Protein AF-A0A1V5ZPK2-F1 (afdb_monomer)

Sequence (518 aa):
MTQIPEWAKAQTGARSVLERWISSSIERNLLIPYHGIHDEGSFTASWDAFYFTTQNPRIRDFLVWLRNGFADWTKDNLLHGYYPEGEVHHATEPFTHFIARFRTLLPGDTLTARLLEDAAEHLGNWVPEIPAWYDWKTHCMKSWRIGTRVVKTTPPDDYEEPDSVRPAIIALAAYAVTGKERYLAFCCDYADKWAAALLETPLPRVRFLQSAENLYNDRIVLQATGDLQLRLELVVASGLADWLMDLFYLTEKPTYAEASRVVMAGLVPVLADPRNSIAAALIAKYRRVTGDRSLDEAIVASLGPPPRYDKAGIVLREDWTDSKETRKERSMLLNKRIGHRFDQVRWADKEGQEVTEPTGAAWVLAWQITGEERYAARAMFLAGERLRLAMEKLQDGRDHGCGGNTIGAVASGHGRADRFGHVNSVWGPLLIGSSRVFSAEQPLVIYPSGLPDGVASLVNWAGNTGVEWFNTGEVARTVTWVDGSRPGATPQHVTIPPGEQREAPLEKAFPIARAVAG

Secondary structure (DSSP, 8-state):
-PPPPHHHHHHHHHHHHHHHHHHHHHHHHTT------TTTTGGGTTHHHHHHHH--HHHHHHHHHHHHHHHHHHHHH-BTTB-SS--TTGGGHIIIIIITTHHHHSTT-HHHHHHHHHHHTTTTT-STTSPP-EETTTTEES-S-B-SS-B--STTS-EE-GGGGHHHHHHHHHHHHH--HHHHHHHHHHHHHHHHHHT-SSS----EESS-GGGS-HHHHHHHHS-HHHHHHHHHHTTHHHHHHHHHHHH--HHHHHHHHHHHHHHGGGTT-TT-HHHHHHHHHHHHHH---TTHHHHHHHH-PPPPTT----EE-TT----HHHHHHHHHHHTTSTT--TT---EE-TTSPBP-SPPHHHHHHHHHHH--HHHHHHHHHHHHHHHHHHHHH-B--GGGTT-SSBHHHHHH--GGGTT-STIIIIIHHHHT--EEETTEEE-SEE-TT-PPTTEEEEEESSSS-EEEEEE-SSS-EEEEEEETTSTTPPPEEEEE-TT-EEEEE-S-SS--------

Mean predicted aligned error: 5.08 Å

Foldseek 3Di:
DFDDDLLLVLQLLLLVLVVVVLVVQLVVCVPPADDPQLCLQQLCLLCVLNCLFAVPVSSLVSLVRRVVSVLVVCVVQADQLFHQKFFLASRLSCQLRRLLQVCVVPPQDPSSLSNLCSLQCQQCPNPVQFPHQADLVVLDGQFRIGGRNDDDNDPPTRKDFLSNCSSLLSLLSNCLRAVDVVSLVNNVSNLVVQLVQLVDPPHRAGMDHPDDPVRYDPVNVCCRPDDRQSVLLRNQLNCVLVSLLLSCLVPVPVSSLVSNVSSLVVLLLCQLAQQALQSLQSNVSSCQSVVDCVCVVSLDVNADDDPQQCPDFKAWQPPADCDPVSCVVCVVPQSRGQQGDRQAIFIDGNVNHGDRHGALLSLLSNCLRPVDCRSLSNSSNCLSVVLSNLVVPADSQSSHSLGRSHSSCQSQNHSSSNRRHSSQRRVSCFAFVWHQHSSHIAGQKGQPNHDDNQKGKGAHLRDQGWMKIFRQDQAKDKTWIFRQQDPPTDIDIDIAGHGGMDMDHHPHSDGDSDNPND

Solvent-accessible surface area (backbone atoms only — not comparable to full-atom values): 26526 Å² total; per-residue (Å²): 130,63,80,80,53,63,39,45,54,23,41,55,54,20,50,57,40,52,52,53,49,54,54,54,49,48,66,73,46,61,90,63,74,59,82,76,59,49,29,46,57,30,27,53,57,31,49,58,50,55,35,49,42,46,53,49,59,72,58,56,53,50,53,50,52,52,50,51,32,43,62,57,48,40,71,83,66,31,46,71,57,29,40,38,70,35,32,36,60,62,67,34,34,46,46,46,51,37,48,33,30,40,59,62,78,42,68,87,47,63,65,56,36,48,53,34,38,39,48,29,49,48,57,84,44,72,41,87,91,36,62,65,41,47,36,86,89,79,56,37,58,47,26,42,28,45,22,45,71,40,63,42,70,49,77,76,34,22,26,37,41,38,38,57,43,33,55,47,49,35,18,43,29,23,20,62,64,65,49,46,59,71,30,48,52,51,40,53,60,43,43,52,54,54,29,52,29,41,64,37,80,99,54,56,56,50,57,48,71,77,62,67,72,89,61,45,56,71,66,62,54,44,58,55,68,51,56,68,56,48,40,49,29,45,34,54,37,32,42,41,51,59,50,33,50,46,49,23,71,76,66,67,46,62,61,30,51,52,26,38,47,54,53,44,63,69,33,47,87,48,33,39,36,47,66,18,27,30,48,23,40,51,42,45,50,48,33,55,71,70,66,57,61,91,55,51,68,62,47,51,70,54,60,61,83,76,70,66,50,78,67,78,46,80,39,74,48,81,92,56,67,69,46,80,69,52,35,78,80,42,53,78,66,49,64,48,46,59,31,38,55,72,54,36,74,49,49,13,36,81,89,66,48,72,56,68,62,51,20,36,17,32,26,36,39,44,22,37,69,69,72,46,60,64,27,44,11,26,16,32,28,50,33,23,52,52,48,49,49,30,65,76,77,40,51,60,22,47,96,45,15,53,37,27,64,18,35,17,13,52,29,14,18,20,49,42,19,62,55,27,12,37,30,48,30,27,51,20,28,34,50,23,43,32,46,75,49,57,57,14,71,42,47,31,45,39,22,88,80,14,57,50,89,48,50,28,49,44,32,34,54,67,63,74,36,22,41,36,37,37,20,78,35,91,55,68,44,72,42,45,35,26,52,37,30,41,87,88,54,64,80,43,80,48,76,33,48,50,54,30,75,49,72,48,80,44,94,46,60,49,56,69,79,75,55,73,76,126

Nearest PDB structures (foldseek):
  3wiw-assembly1_A  TM=5.209E-01  e=2.183E-03  Pedobacter heparinus DSM 2366
  1kwf-assembly1_A  TM=5.559E-01  e=1.651E-01  Acetivibrio thermocellus
  1cem-assembly1_A  TM=4.261E-01  e=7.359E-02  Acetivibrio thermocellus
  1is9-assembly1_A  TM=5.016E-01  e=2.921E-01  Acetivibrio thermocellus
  6q84-assembly2_D  TM=2.744E-01  e=1.054E+00  Saccharomyces cerevisiae S288C

Radius of gyration: 22.1 Å; Cα contacts (8 Å, |Δi|>4): 1049; chains: 1; bounding box: 54×58×61 Å

Structure (mmCIF, N/CA/C/O backbone):
data_AF-A0A1V5ZPK2-F1
#
_entry.id   AF-A0A1V5ZPK2-F1
#
loop_
_atom_site.group_PDB
_atom_site.id
_atom_site.type_symbol
_atom_site.label_atom_id
_atom_site.label_alt_id
_atom_site.label_comp_id
_atom_site.label_asym_id
_atom_site.label_entity_id
_atom_site.label_seq_id
_atom_site.pdbx_PDB_ins_code
_atom_site.Cartn_x
_atom_site.Cartn_y
_atom_site.Cartn_z
_atom_site.occupancy
_atom_site.B_iso_or_equiv
_atom_site.auth_seq_id
_atom_site.auth_comp_id
_atom_site.auth_asym_id
_atom_site.auth_atom_id
_atom_site.pdbx_PDB_model_num
ATOM 1 N N . MET A 1 1 ? -20.939 7.022 33.881 1.00 55.50 1 MET A N 1
ATOM 2 C CA . MET A 1 1 ? -20.742 6.566 32.490 1.00 55.50 1 MET A CA 1
ATOM 3 C C . MET A 1 1 ? -19.283 6.787 32.160 1.00 55.50 1 MET A C 1
ATOM 5 O O . MET A 1 1 ? -18.807 7.897 32.375 1.00 55.50 1 MET A O 1
ATOM 9 N N . THR A 1 2 ? -18.567 5.749 31.745 1.00 65.88 2 THR A N 1
ATOM 10 C CA . THR A 1 2 ? -17.167 5.860 31.322 1.00 65.88 2 THR A CA 1
ATOM 11 C C . THR A 1 2 ? -17.081 6.817 30.133 1.00 65.88 2 THR A C 1
ATOM 13 O O . THR A 1 2 ? -17.905 6.748 29.219 1.00 65.88 2 THR A O 1
ATOM 16 N N . GLN A 1 3 ? -16.133 7.752 30.157 1.00 86.62 3 GLN A N 1
ATOM 17 C CA . GLN A 1 3 ? -15.919 8.665 29.039 1.00 86.62 3 GLN A CA 1
ATOM 18 C C . GLN A 1 3 ? -15.429 7.859 27.831 1.00 86.62 3 GLN A C 1
ATOM 20 O O . GLN A 1 3 ? -14.391 7.213 27.911 1.00 86.62 3 GLN A O 1
ATOM 25 N N . ILE A 1 4 ? -16.175 7.891 26.721 1.00 92.94 4 ILE A N 1
ATOM 26 C CA . ILE A 1 4 ? -15.769 7.215 25.481 1.00 92.94 4 ILE A CA 1
ATOM 27 C C . ILE A 1 4 ? -14.448 7.839 24.984 1.00 92.94 4 ILE A C 1
ATOM 29 O O . ILE A 1 4 ? -14.437 9.064 24.773 1.00 92.94 4 ILE A O 1
ATOM 33 N N . PRO A 1 5 ? -13.384 7.040 24.757 1.00 95.44 5 PRO A N 1
ATOM 34 C CA . PRO A 1 5 ? -12.112 7.517 24.224 1.00 95.44 5 PRO A CA 1
ATOM 35 C C . PRO A 1 5 ? -12.270 8.240 22.885 1.00 95.44 5 PRO A C 1
ATOM 37 O O . PRO A 1 5 ? -13.120 7.893 22.059 1.00 95.44 5 PRO A O 1
ATOM 40 N N . GLU A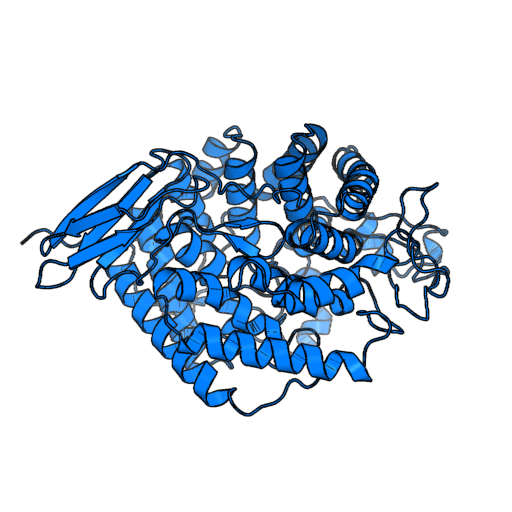 1 6 ? -11.443 9.258 22.647 1.00 95.62 6 GLU A N 1
ATOM 41 C CA . GLU A 1 6 ? -11.519 10.073 21.427 1.00 95.62 6 GLU A CA 1
ATOM 42 C C . GLU A 1 6 ? -11.238 9.246 20.166 1.00 95.62 6 GLU A C 1
ATOM 44 O O . GLU A 1 6 ? -11.933 9.398 19.160 1.00 95.62 6 GLU A O 1
ATOM 49 N N . TRP A 1 7 ? -10.288 8.308 20.239 1.00 95.88 7 TRP A N 1
ATOM 50 C CA . TRP A 1 7 ? -9.968 7.406 19.133 1.00 95.88 7 TRP A CA 1
ATOM 51 C C . TRP A 1 7 ? -11.154 6.503 18.767 1.00 95.88 7 TRP A C 1
ATOM 53 O O . TRP A 1 7 ? -11.447 6.330 17.583 1.00 95.88 7 TRP A O 1
ATOM 63 N N . ALA A 1 8 ? -11.902 6.008 19.759 1.00 96.88 8 ALA A N 1
ATOM 64 C CA . ALA A 1 8 ? -13.059 5.143 19.540 1.00 96.88 8 ALA A CA 1
ATOM 65 C C . ALA A 1 8 ? -14.218 5.900 18.865 1.00 96.88 8 ALA A C 1
ATOM 67 O O . ALA A 1 8 ? -14.870 5.380 17.952 1.00 96.88 8 ALA A O 1
ATOM 68 N N . LYS A 1 9 ? -14.444 7.167 19.248 1.00 94.50 9 LYS A N 1
ATOM 69 C CA . LYS A 1 9 ? -15.410 8.055 18.569 1.00 94.50 9 LYS A CA 1
ATOM 70 C C . LYS A 1 9 ? -15.000 8.333 17.126 1.00 94.50 9 LYS A C 1
ATOM 72 O O . LYS A 1 9 ? -15.818 8.214 16.217 1.00 94.50 9 LYS A O 1
ATOM 77 N N . ALA A 1 10 ? -13.734 8.690 16.910 1.00 94.50 10 ALA A N 1
ATOM 78 C CA . ALA A 1 10 ? -13.222 8.986 15.577 1.00 94.50 10 ALA A CA 1
ATOM 79 C C . ALA A 1 10 ? -13.322 7.759 14.654 1.00 94.50 10 ALA A C 1
ATOM 81 O O . ALA A 1 10 ? -13.752 7.878 13.506 1.00 94.50 10 ALA A O 1
ATOM 82 N N . GLN A 1 11 ? -13.000 6.569 15.167 1.00 95.88 11 GLN A N 1
ATOM 83 C CA . GLN A 1 11 ? -13.056 5.323 14.407 1.00 95.88 11 GLN A CA 1
ATOM 84 C C . GLN A 1 11 ? -14.479 4.933 14.012 1.00 95.88 11 GLN A C 1
ATOM 86 O O . GLN A 1 11 ? -14.714 4.571 12.861 1.00 95.88 11 GLN A O 1
ATOM 91 N N . THR A 1 12 ? -15.439 4.995 14.933 1.00 93.38 12 THR A N 1
ATOM 92 C CA . THR A 1 12 ? -16.840 4.654 14.625 1.00 93.38 12 THR A CA 1
ATOM 93 C C . THR A 1 12 ? -17.450 5.618 13.599 1.00 93.38 12 THR A C 1
ATOM 95 O O . THR A 1 12 ? -18.162 5.185 12.687 1.00 93.38 12 THR A O 1
ATOM 98 N N . GLY A 1 13 ? -17.088 6.905 13.665 1.00 91.88 13 GLY A N 1
ATOM 99 C CA . GLY A 1 13 ? -17.417 7.890 12.632 1.00 91.88 13 GLY A CA 1
ATOM 100 C C . GLY A 1 13 ? -16.808 7.541 11.270 1.00 91.88 13 GLY A C 1
ATOM 101 O O . GLY A 1 13 ? -17.531 7.463 10.275 1.00 91.88 13 GLY A O 1
ATOM 102 N N . ALA A 1 14 ? -15.502 7.258 11.224 1.00 94.56 14 ALA A N 1
ATOM 103 C CA . ALA A 1 14 ? -14.814 6.860 9.995 1.00 94.56 14 ALA A CA 1
ATOM 104 C C . ALA A 1 14 ? -15.406 5.573 9.390 1.00 94.56 14 ALA A C 1
ATOM 106 O O . ALA A 1 14 ? -15.661 5.540 8.187 1.00 94.56 14 ALA A O 1
ATOM 107 N N . ARG A 1 15 ? -15.736 4.562 10.212 1.00 96.00 15 ARG A N 1
ATOM 108 C CA . ARG A 1 15 ? -16.384 3.304 9.781 1.00 96.00 15 ARG A CA 1
ATOM 109 C C . ARG A 1 15 ? -17.618 3.575 8.931 1.00 96.00 15 ARG A C 1
ATOM 111 O O . ARG A 1 15 ? -17.744 3.046 7.832 1.00 96.00 15 ARG A O 1
ATOM 118 N N . SER A 1 16 ? -18.487 4.445 9.437 1.00 95.12 16 SER A N 1
ATOM 119 C CA . SER A 1 16 ? -19.762 4.792 8.806 1.00 95.12 16 SER A CA 1
ATOM 120 C C . SER A 1 16 ? -19.570 5.537 7.479 1.00 95.12 16 SER A C 1
ATOM 122 O O . SER A 1 16 ? -20.394 5.442 6.570 1.00 95.12 16 SER A O 1
ATOM 124 N N . VAL A 1 17 ? -18.486 6.305 7.339 1.00 96.06 17 VAL A N 1
ATOM 125 C CA . VAL A 1 17 ? -18.129 6.964 6.073 1.00 96.06 17 VAL A CA 1
ATOM 126 C C . VAL A 1 17 ? -17.631 5.935 5.057 1.00 96.06 17 VAL A C 1
ATOM 128 O O . VAL A 1 17 ? -18.142 5.915 3.936 1.00 96.06 17 VAL A O 1
ATOM 131 N N . LEU A 1 18 ? -16.703 5.052 5.450 1.00 96.44 18 LEU A N 1
ATOM 132 C CA . LEU A 1 18 ? -16.193 3.986 4.579 1.00 96.44 18 LEU A CA 1
ATOM 133 C C . LEU A 1 18 ? -17.319 3.066 4.091 1.00 96.44 18 LEU A C 1
ATOM 135 O O . LEU A 1 18 ? -17.395 2.775 2.899 1.00 96.44 18 LEU A O 1
ATOM 139 N N . GLU A 1 19 ? -18.216 2.653 4.986 1.00 96.88 19 GLU A N 1
ATOM 140 C CA . GLU A 1 19 ? -19.336 1.773 4.648 1.00 96.88 19 GLU A CA 1
ATOM 141 C C . GLU A 1 19 ? -20.255 2.387 3.587 1.00 96.88 19 GLU A C 1
ATOM 143 O O . GLU A 1 19 ? -20.600 1.730 2.599 1.00 96.88 19 GLU A O 1
ATOM 148 N N . ARG A 1 20 ? -20.610 3.669 3.754 1.00 97.25 20 ARG A N 1
ATOM 149 C CA . ARG A 1 20 ? -21.435 4.402 2.785 1.00 97.25 20 ARG A CA 1
ATOM 150 C C . ARG A 1 20 ? -20.732 4.556 1.443 1.00 97.25 20 ARG A C 1
ATOM 152 O O . ARG A 1 20 ? -21.376 4.365 0.410 1.00 97.25 20 ARG A O 1
ATOM 159 N N . TRP A 1 21 ? -19.440 4.891 1.445 1.00 97.06 21 TRP A N 1
ATOM 160 C CA . TRP A 1 21 ? -18.665 5.013 0.212 1.00 97.06 21 TRP A CA 1
ATOM 161 C C . TRP A 1 21 ? -18.633 3.695 -0.555 1.00 97.06 21 TRP A C 1
ATOM 163 O O . TRP A 1 21 ? -19.058 3.666 -1.708 1.00 97.06 21 TRP A O 1
ATOM 173 N N . ILE A 1 22 ? -18.179 2.618 0.090 1.00 97.81 22 ILE A N 1
ATOM 174 C CA . ILE A 1 22 ? -17.991 1.316 -0.555 1.00 97.81 22 ILE A CA 1
ATOM 175 C C . ILE A 1 22 ? -19.329 0.780 -1.065 1.00 97.81 22 ILE A C 1
ATOM 177 O O . ILE A 1 22 ? -19.414 0.372 -2.220 1.00 97.81 22 ILE A O 1
ATOM 181 N N . SER A 1 23 ? -20.393 0.852 -0.260 1.00 97.62 23 SER A N 1
ATOM 182 C CA . SER A 1 23 ? -21.725 0.391 -0.679 1.00 97.62 23 SER A CA 1
ATOM 183 C C . SER A 1 23 ? -22.221 1.139 -1.919 1.00 97.62 23 SER A C 1
ATOM 185 O O . SER A 1 23 ? -22.611 0.512 -2.903 1.00 97.62 23 SER A O 1
ATOM 187 N N . SER A 1 24 ? -22.117 2.471 -1.913 1.00 96.88 24 SER A N 1
ATOM 188 C CA . SER A 1 24 ? -22.531 3.293 -3.057 1.00 96.88 24 SER A CA 1
ATOM 189 C C . SER A 1 24 ? -21.627 3.081 -4.279 1.00 96.88 24 SER A C 1
ATOM 191 O O . SER A 1 24 ? -22.086 3.161 -5.415 1.00 96.88 24 SER A O 1
ATOM 193 N N . SER A 1 25 ? -20.331 2.831 -4.066 1.00 97.00 25 SER A N 1
ATOM 194 C CA . SER A 1 25 ? -19.379 2.575 -5.148 1.00 97.00 25 SER A CA 1
ATOM 195 C C . SER A 1 25 ? -19.649 1.235 -5.823 1.00 97.00 25 SER A C 1
ATOM 197 O O . SER A 1 25 ? -19.669 1.179 -7.052 1.00 97.00 25 SER A O 1
ATOM 199 N N . ILE A 1 26 ? -19.945 0.186 -5.048 1.00 98.00 26 ILE A N 1
ATOM 200 C CA . ILE A 1 26 ? -20.397 -1.101 -5.587 1.00 98.00 26 ILE A CA 1
ATOM 201 C C . ILE A 1 26 ? -21.635 -0.880 -6.455 1.00 98.00 26 ILE A C 1
ATOM 203 O O . ILE A 1 26 ? -21.646 -1.314 -7.597 1.00 98.00 26 ILE A O 1
ATOM 207 N N . GLU A 1 27 ? -22.646 -0.161 -5.971 1.00 96.62 27 GLU A N 1
ATOM 208 C CA . GLU A 1 27 ? -23.885 0.078 -6.728 1.00 96.62 27 GLU A CA 1
ATOM 209 C C . GLU A 1 27 ? -23.661 0.810 -8.057 1.00 96.62 27 GLU A C 1
ATOM 211 O O . GLU A 1 27 ? -24.295 0.467 -9.051 1.00 96.62 27 GLU A O 1
ATOM 216 N N . ARG A 1 28 ? -22.735 1.775 -8.103 1.00 95.44 28 ARG A N 1
ATOM 217 C CA . ARG A 1 28 ? -22.393 2.503 -9.338 1.00 95.44 28 ARG A CA 1
ATOM 218 C C . ARG A 1 28 ? -21.592 1.680 -10.343 1.00 95.44 28 ARG A C 1
ATOM 220 O O . ARG A 1 28 ? -21.651 1.966 -11.533 1.00 95.44 28 ARG A O 1
ATOM 227 N N . ASN A 1 29 ? -20.790 0.732 -9.863 1.00 95.25 29 ASN A N 1
ATOM 228 C CA . ASN A 1 29 ? -19.792 0.039 -10.680 1.00 95.25 29 ASN A CA 1
ATOM 229 C C . ASN A 1 29 ? -20.167 -1.406 -11.008 1.00 95.25 29 ASN A C 1
ATOM 231 O O . ASN A 1 29 ? -19.623 -1.977 -11.958 1.00 95.25 29 ASN A O 1
ATOM 235 N N . LEU A 1 30 ? -21.080 -2.001 -10.240 1.00 91.00 30 LEU A N 1
ATOM 236 C CA . LEU A 1 30 ? -21.684 -3.287 -10.546 1.00 91.00 30 LEU A CA 1
ATOM 237 C C . LEU A 1 30 ? -22.413 -3.129 -11.885 1.00 91.00 30 LEU A C 1
ATOM 239 O O . LEU A 1 30 ? -23.159 -2.174 -12.057 1.00 91.00 30 LEU A O 1
ATOM 243 N N . LEU A 1 31 ? -22.186 -4.051 -12.822 1.00 91.75 31 LEU A N 1
ATOM 244 C CA . LEU A 1 31 ? -22.646 -4.038 -14.228 1.00 91.75 31 LEU A CA 1
ATOM 245 C C . LEU A 1 31 ? -21.729 -3.352 -15.252 1.00 91.75 31 LEU A C 1
ATOM 247 O O . LEU A 1 31 ? -21.936 -3.568 -16.443 1.00 91.75 31 LEU A O 1
ATOM 251 N N . ILE A 1 32 ? -20.709 -2.593 -14.851 1.00 94.19 32 ILE A N 1
ATOM 252 C CA . ILE A 1 32 ? -19.717 -2.069 -15.808 1.00 94.19 32 ILE A CA 1
ATOM 253 C C . ILE A 1 32 ? -18.619 -3.134 -15.979 1.00 94.19 32 ILE A C 1
ATOM 255 O O . ILE A 1 32 ? -17.904 -3.386 -15.009 1.00 94.19 32 ILE A O 1
ATOM 259 N N . PRO A 1 33 ? -18.467 -3.798 -17.138 1.00 93.06 33 PRO A N 1
ATOM 260 C CA . PRO A 1 33 ? -17.446 -4.831 -17.314 1.00 93.06 33 PRO A CA 1
ATOM 261 C C . PRO A 1 33 ? -16.030 -4.237 -17.293 1.00 93.06 33 PRO A C 1
ATOM 263 O O . PRO A 1 33 ? -15.859 -3.025 -17.385 1.00 93.06 33 PRO A O 1
ATOM 266 N N . TYR A 1 34 ? -15.017 -5.094 -17.148 1.00 94.00 34 TYR A N 1
ATOM 267 C CA . TYR A 1 34 ? -13.618 -4.665 -17.220 1.00 94.00 34 TYR A CA 1
ATOM 268 C C . TYR A 1 34 ? -13.278 -4.256 -18.662 1.00 94.00 34 TYR A C 1
ATOM 270 O O . TYR A 1 34 ? -13.525 -5.026 -19.591 1.00 94.00 34 TYR A O 1
ATOM 278 N N . HIS A 1 35 ? -12.722 -3.063 -18.862 1.00 91.19 35 HIS A N 1
ATOM 279 C CA . HIS A 1 35 ? -12.455 -2.492 -20.188 1.00 91.19 35 HIS A CA 1
ATOM 280 C C . HIS A 1 35 ? -10.972 -2.456 -20.565 1.00 91.19 35 HIS A C 1
ATOM 282 O O . HIS A 1 35 ? -10.643 -2.130 -21.706 1.00 91.19 35 HIS A O 1
ATOM 288 N N . GLY A 1 36 ? -10.073 -2.806 -19.645 1.00 85.38 36 GLY A N 1
ATOM 289 C CA . GLY A 1 36 ? -8.641 -2.850 -19.943 1.00 85.38 36 GLY A CA 1
ATOM 290 C C . GLY A 1 36 ? -7.891 -1.574 -19.601 1.00 85.38 36 GLY A C 1
ATOM 291 O O . GLY A 1 36 ? -6.769 -1.384 -20.067 1.00 85.38 36 GLY A O 1
ATOM 292 N N . ILE A 1 37 ? -8.484 -0.688 -18.798 1.00 85.75 37 ILE A N 1
ATOM 293 C CA . ILE A 1 37 ? -7.731 0.434 -18.242 1.00 85.75 37 ILE A CA 1
ATOM 294 C C . ILE A 1 37 ? -6.765 -0.150 -17.197 1.00 85.75 37 ILE A C 1
ATOM 296 O O . ILE A 1 37 ? -7.146 -0.972 -16.359 1.00 85.75 37 ILE A O 1
ATOM 300 N N . HIS A 1 38 ? -5.487 0.223 -17.285 1.00 79.56 38 HIS A N 1
ATOM 301 C CA . HIS A 1 38 ? -4.404 -0.377 -16.495 1.00 79.56 38 HIS A CA 1
ATOM 302 C C . HIS A 1 38 ? -4.601 -0.241 -14.973 1.00 79.56 38 HIS A C 1
ATOM 304 O O . HIS A 1 38 ? -4.072 -1.046 -14.210 1.00 79.56 38 HIS A O 1
ATOM 310 N N . ASP A 1 39 ? -5.398 0.730 -14.528 1.00 81.06 39 ASP A N 1
ATOM 311 C CA . ASP A 1 39 ? -5.676 1.024 -13.125 1.00 81.06 39 ASP A CA 1
ATOM 312 C C . ASP A 1 39 ? -7.154 0.811 -12.727 1.00 81.06 39 ASP A C 1
ATOM 314 O O . ASP A 1 39 ? -7.560 1.195 -11.628 1.00 81.06 39 ASP A O 1
ATOM 318 N N . GLU A 1 40 ? -7.946 0.119 -13.557 1.00 90.31 40 GLU A N 1
ATOM 319 C CA . GLU A 1 40 ? -9.392 -0.073 -13.351 1.00 90.31 40 GLU A CA 1
ATOM 320 C C . GLU A 1 40 ? -9.736 -0.854 -12.075 1.00 90.31 40 GLU A C 1
ATOM 322 O O . GLU A 1 40 ? -10.787 -0.654 -11.473 1.00 90.31 40 GLU A O 1
ATOM 327 N N . GLY A 1 41 ? -8.845 -1.738 -11.625 1.00 91.12 41 GLY A N 1
ATOM 328 C CA . GLY A 1 41 ? -8.981 -2.425 -10.338 1.00 91.12 41 GLY A CA 1
ATOM 329 C C . GLY A 1 41 ? -8.462 -1.618 -9.142 1.00 91.12 41 GLY A C 1
ATOM 330 O O . GLY A 1 41 ? -8.876 -1.849 -8.000 1.00 91.12 41 GLY A O 1
ATOM 331 N N . SER A 1 42 ? -7.573 -0.652 -9.385 1.00 88.94 42 SER A N 1
ATOM 332 C CA . SER A 1 42 ? -6.769 0.022 -8.359 1.00 88.94 42 SER A CA 1
ATOM 333 C C . SER A 1 42 ? -7.584 0.953 -7.463 1.00 88.94 42 SER A C 1
ATOM 335 O O . SER A 1 42 ? -7.231 1.125 -6.298 1.00 88.94 42 SER A O 1
ATOM 337 N N . PHE A 1 43 ? -8.714 1.496 -7.935 1.00 91.19 43 PHE A N 1
ATOM 338 C CA . PHE A 1 43 ? -9.580 2.358 -7.108 1.00 91.19 43 PHE A CA 1
ATOM 339 C C . PHE A 1 43 ? -10.143 1.637 -5.870 1.00 91.19 43 PHE A C 1
ATOM 341 O O . PHE A 1 43 ? -10.544 2.275 -4.896 1.00 91.19 43 PHE A O 1
ATOM 348 N N . THR A 1 44 ? -10.148 0.300 -5.893 1.00 94.50 44 THR A N 1
ATOM 349 C CA . THR A 1 44 ? -10.598 -0.532 -4.777 1.00 94.50 44 THR A CA 1
ATOM 350 C C . THR A 1 44 ? -9.479 -0.900 -3.798 1.00 94.50 44 THR A C 1
ATOM 352 O O . THR A 1 44 ? -9.754 -1.627 -2.846 1.00 94.50 44 THR A O 1
ATOM 355 N N . ALA A 1 45 ? -8.224 -0.470 -4.004 1.00 91.31 45 ALA A N 1
ATOM 356 C CA . ALA A 1 45 ? -7.035 -0.936 -3.262 1.00 91.31 45 ALA A CA 1
ATOM 357 C C . ALA A 1 45 ? -7.131 -0.796 -1.729 1.00 91.31 45 ALA A C 1
ATOM 359 O O . ALA A 1 45 ? -6.500 -1.540 -0.983 1.00 91.31 45 ALA A O 1
ATOM 360 N N . SER A 1 46 ? -7.959 0.127 -1.245 1.00 93.25 46 SER A N 1
ATOM 361 C CA . SER A 1 46 ? -8.204 0.355 0.181 1.00 93.25 46 SER A CA 1
ATOM 362 C C . SER A 1 46 ? -9.264 -0.553 0.805 1.00 93.25 46 SER A C 1
ATOM 364 O O . SER A 1 46 ? -9.404 -0.595 2.028 1.00 93.25 46 SER A O 1
ATOM 366 N N . TRP A 1 47 ? -10.030 -1.285 -0.005 1.00 96.56 47 TRP A N 1
ATOM 367 C CA . TRP A 1 47 ? -11.199 -2.027 0.470 1.00 96.56 47 TRP A CA 1
ATOM 368 C C . TRP A 1 47 ? -10.827 -3.273 1.280 1.00 96.56 47 TRP A C 1
ATOM 370 O O . TRP A 1 47 ? -11.649 -3.727 2.072 1.00 96.56 47 TRP A O 1
ATOM 380 N N . ASP A 1 48 ? -9.595 -3.784 1.155 1.00 94.56 48 ASP A N 1
ATOM 381 C CA . ASP A 1 48 ? -9.117 -4.961 1.900 1.00 94.56 48 ASP A CA 1
ATOM 382 C C . ASP A 1 48 ? -9.195 -4.743 3.401 1.00 94.56 48 ASP A C 1
ATOM 384 O O . ASP A 1 48 ? -9.779 -5.547 4.121 1.00 94.56 48 ASP A O 1
ATOM 388 N N . ALA A 1 49 ? -8.662 -3.615 3.873 1.00 94.06 49 ALA A N 1
ATOM 389 C CA . ALA A 1 49 ? -8.657 -3.298 5.291 1.00 94.06 49 ALA A CA 1
ATOM 390 C C . ALA A 1 49 ? -10.084 -3.198 5.849 1.00 94.06 49 ALA A C 1
ATOM 392 O O . ALA A 1 49 ? -10.351 -3.621 6.970 1.00 94.06 49 ALA A O 1
ATOM 393 N N . PHE A 1 50 ? -11.026 -2.675 5.062 1.00 95.94 50 PHE A N 1
ATOM 394 C CA . PHE A 1 50 ? -12.423 -2.604 5.477 1.00 95.94 50 PHE A CA 1
ATOM 395 C C . PHE A 1 50 ? -13.118 -3.972 5.434 1.00 95.94 50 PHE A C 1
ATOM 397 O O . PHE A 1 50 ? -13.881 -4.302 6.345 1.00 95.94 50 PHE A O 1
ATOM 404 N N . TYR A 1 51 ? -12.822 -4.799 4.428 1.00 97.00 51 TYR A N 1
ATOM 405 C CA . TYR A 1 51 ? -13.298 -6.179 4.363 1.00 97.00 51 TYR A CA 1
ATOM 406 C C . TYR A 1 51 ? -12.773 -7.009 5.538 1.00 97.00 51 TYR A C 1
ATOM 408 O O . TYR A 1 51 ? -13.570 -7.636 6.225 1.00 97.00 51 TYR A O 1
ATOM 416 N N . PHE A 1 52 ? -11.476 -6.963 5.846 1.00 95.56 52 PHE A N 1
ATOM 417 C CA . PHE A 1 52 ? -10.907 -7.710 6.972 1.00 95.56 52 PHE A CA 1
ATOM 418 C C . PHE A 1 52 ? -11.498 -7.287 8.322 1.00 95.56 52 PHE A C 1
ATOM 420 O O . PHE A 1 52 ? -11.663 -8.134 9.202 1.00 95.56 52 PHE A O 1
ATOM 427 N N . THR A 1 53 ? -11.894 -6.018 8.461 1.00 95.75 53 THR A N 1
ATOM 428 C CA . THR A 1 53 ? -12.596 -5.524 9.650 1.00 95.75 53 THR A CA 1
ATOM 429 C C . THR A 1 53 ? -14.058 -5.963 9.713 1.00 95.75 53 THR A C 1
ATOM 431 O O . THR A 1 53 ? -14.544 -6.255 10.799 1.00 95.75 53 THR A O 1
ATOM 434 N N . THR A 1 54 ? -14.792 -5.989 8.598 1.00 95.81 54 THR A N 1
ATOM 435 C CA . THR A 1 54 ? -16.263 -6.160 8.609 1.00 95.81 54 THR A CA 1
ATOM 436 C C . THR A 1 54 ? -16.748 -7.541 8.186 1.00 95.81 54 THR A C 1
ATOM 438 O O . THR A 1 54 ? -17.871 -7.908 8.512 1.00 95.81 54 THR A O 1
ATOM 441 N N . GLN A 1 55 ? -15.932 -8.289 7.445 1.00 95.75 55 GLN A N 1
ATOM 442 C CA . GLN A 1 55 ? -16.297 -9.529 6.752 1.00 95.75 55 GLN A CA 1
ATOM 443 C C . GLN A 1 55 ? -17.557 -9.395 5.882 1.00 95.75 55 GLN A C 1
ATOM 445 O O . GLN A 1 55 ? -18.284 -10.364 5.671 1.00 95.75 55 GLN A O 1
ATOM 450 N N . ASN A 1 56 ? -17.831 -8.193 5.357 1.00 96.06 56 ASN A N 1
ATOM 451 C CA . ASN A 1 56 ? -19.003 -7.964 4.520 1.00 96.06 56 ASN A CA 1
ATOM 452 C C . ASN A 1 56 ? -18.857 -8.709 3.174 1.00 96.06 56 ASN A C 1
ATOM 454 O O . ASN A 1 56 ? -17.994 -8.340 2.365 1.00 96.06 56 ASN A O 1
ATOM 458 N N . PRO A 1 57 ? -19.710 -9.713 2.883 1.00 96.06 57 PRO A N 1
ATOM 459 C CA . PRO A 1 57 ? -19.572 -10.535 1.685 1.00 96.06 57 PRO A CA 1
ATOM 460 C C . PRO A 1 57 ? -19.772 -9.738 0.393 1.00 96.06 57 PRO A C 1
ATOM 462 O O . PRO A 1 57 ? -19.119 -10.049 -0.598 1.00 96.06 57 PRO A O 1
ATOM 465 N N . ARG A 1 58 ? -20.573 -8.657 0.398 1.00 97.56 58 ARG A N 1
ATOM 466 C CA . ARG A 1 58 ? -20.793 -7.825 -0.802 1.00 97.56 58 ARG A CA 1
ATOM 467 C C . ARG A 1 58 ? -19.490 -7.234 -1.341 1.00 97.56 58 ARG A C 1
ATOM 469 O O . ARG A 1 58 ? -19.342 -7.103 -2.551 1.00 97.56 58 ARG A O 1
ATOM 476 N N . ILE A 1 59 ? -18.554 -6.890 -0.453 1.00 97.56 59 ILE A N 1
ATOM 477 C CA . ILE A 1 59 ? -17.251 -6.330 -0.832 1.00 97.56 59 ILE A CA 1
ATOM 478 C C . ILE A 1 59 ? -16.425 -7.395 -1.543 1.00 97.56 59 ILE A C 1
ATOM 480 O O . ILE A 1 59 ? -15.973 -7.177 -2.665 1.00 97.56 59 ILE A O 1
ATOM 484 N N . ARG A 1 60 ? -16.272 -8.565 -0.913 1.00 96.44 60 ARG A N 1
ATOM 485 C CA . ARG A 1 60 ? -15.549 -9.698 -1.496 1.00 96.44 60 ARG A CA 1
ATOM 486 C C . ARG A 1 60 ? -16.142 -10.085 -2.846 1.00 96.44 60 ARG A C 1
ATOM 488 O O . ARG A 1 60 ? -15.402 -10.213 -3.812 1.00 96.44 60 ARG A O 1
ATOM 495 N N . ASP A 1 61 ? -17.458 -10.244 -2.920 1.00 97.50 61 ASP A N 1
ATOM 496 C CA . ASP A 1 61 ? -18.135 -10.711 -4.128 1.00 97.50 61 ASP A CA 1
ATOM 497 C C . ASP A 1 61 ? -17.958 -9.716 -5.289 1.00 97.50 61 ASP A C 1
ATOM 499 O O . ASP A 1 61 ? -17.685 -10.133 -6.415 1.00 97.50 61 ASP A O 1
ATOM 503 N N . PHE A 1 62 ? -18.003 -8.404 -5.018 1.00 98.00 62 PHE A N 1
ATOM 504 C CA . PHE A 1 62 ? -17.690 -7.379 -6.018 1.00 98.00 62 PHE A CA 1
ATOM 505 C C . PHE A 1 62 ? -16.227 -7.437 -6.483 1.00 98.00 62 PHE A C 1
ATOM 507 O O . PHE A 1 62 ? -15.967 -7.411 -7.685 1.00 98.00 62 PHE A O 1
ATOM 514 N N . LEU A 1 63 ? -15.268 -7.545 -5.555 1.00 97.38 63 LEU A N 1
ATOM 515 C CA . LEU A 1 63 ? -13.843 -7.640 -5.898 1.00 97.38 63 LEU A CA 1
ATOM 516 C C . LEU A 1 63 ? -13.559 -8.882 -6.754 1.00 97.38 63 LEU A C 1
ATOM 518 O O . LEU A 1 63 ? -12.841 -8.800 -7.749 1.00 97.38 63 LEU A O 1
ATOM 522 N N . VAL A 1 64 ? -14.161 -10.022 -6.407 1.00 97.44 64 VAL A N 1
ATOM 523 C CA . VAL A 1 64 ? -14.047 -11.272 -7.172 1.00 97.44 64 VAL A CA 1
ATOM 524 C C . VAL A 1 64 ? -14.651 -11.131 -8.560 1.00 97.44 64 VAL A C 1
ATOM 526 O O . VAL A 1 64 ? -14.028 -11.546 -9.536 1.00 97.44 64 VAL A O 1
ATOM 529 N N . TRP A 1 65 ? -15.833 -10.525 -8.668 1.00 97.56 65 TRP A N 1
ATOM 530 C CA . TRP A 1 65 ? -16.451 -10.242 -9.959 1.00 97.56 65 TRP A CA 1
ATOM 531 C C . TRP A 1 65 ? -15.547 -9.364 -10.837 1.00 97.56 65 TRP A C 1
ATOM 533 O O . TRP A 1 65 ? -15.301 -9.714 -11.992 1.00 97.56 65 TRP A O 1
ATOM 543 N N . LEU A 1 66 ? -14.970 -8.294 -10.280 1.00 97.38 66 LEU A N 1
ATOM 544 C CA . LEU A 1 66 ? -14.067 -7.399 -11.008 1.00 97.38 66 LEU A CA 1
ATOM 545 C C . LEU A 1 66 ? -12.782 -8.118 -11.459 1.00 97.38 66 LEU A C 1
ATOM 547 O O . LEU A 1 66 ? -12.347 -7.954 -12.598 1.00 97.38 66 LEU A O 1
ATOM 551 N N . ARG A 1 67 ? -12.200 -8.969 -10.600 1.00 97.12 67 ARG A N 1
ATOM 552 C CA . ARG A 1 67 ? -11.022 -9.794 -10.927 1.00 97.12 67 ARG A CA 1
ATOM 553 C C . ARG A 1 67 ? -11.315 -10.782 -12.044 1.00 97.12 67 ARG A C 1
ATOM 555 O O . ARG A 1 67 ? -10.491 -10.954 -12.935 1.00 97.12 67 ARG A O 1
ATOM 562 N N . ASN A 1 68 ? -12.468 -11.442 -11.992 1.00 97.56 68 ASN A N 1
ATOM 563 C CA . ASN A 1 68 ? -12.868 -12.379 -13.034 1.00 97.56 68 ASN A CA 1
ATOM 564 C C . ASN A 1 68 ? -13.072 -11.645 -14.368 1.00 97.56 68 ASN A C 1
ATOM 566 O O . ASN A 1 68 ? -12.623 -12.140 -15.393 1.00 97.56 68 ASN A O 1
ATOM 570 N N . GLY A 1 69 ? -13.633 -10.429 -14.342 1.00 97.06 69 GLY A N 1
ATOM 571 C CA . GLY A 1 69 ? -13.709 -9.559 -15.517 1.00 97.06 69 GLY A CA 1
ATOM 572 C C . GLY A 1 69 ? -12.335 -9.226 -16.107 1.00 97.06 69 GLY A C 1
ATOM 573 O O . GLY A 1 69 ? -12.152 -9.347 -17.316 1.00 97.06 69 GLY A O 1
ATOM 574 N N . PHE A 1 70 ? -11.347 -8.885 -15.270 1.00 96.88 70 PHE A N 1
ATOM 575 C CA . PHE A 1 70 ? -9.958 -8.726 -15.723 1.00 96.88 70 PHE A CA 1
ATOM 576 C C . PHE A 1 70 ? -9.421 -10.020 -16.346 1.00 96.88 70 PHE A C 1
ATOM 578 O O . PHE A 1 70 ? -8.888 -9.988 -17.447 1.00 96.88 70 PHE A O 1
ATOM 585 N N . ALA A 1 71 ? -9.597 -11.161 -15.676 1.00 97.31 71 ALA A N 1
ATOM 586 C CA . ALA A 1 71 ? -9.114 -12.459 -16.145 1.00 97.31 71 ALA A CA 1
ATOM 587 C C . ALA A 1 71 ? -9.739 -12.905 -17.477 1.00 97.31 71 ALA A C 1
ATOM 589 O O . ALA A 1 71 ? -9.113 -13.636 -18.242 1.00 97.31 71 ALA A O 1
ATOM 590 N N . ASP A 1 72 ? -10.980 -12.505 -17.746 1.00 97.00 72 ASP A N 1
ATOM 591 C CA . ASP A 1 72 ? -11.616 -12.720 -19.040 1.00 97.00 72 ASP A CA 1
ATOM 592 C C . ASP A 1 72 ? -11.045 -11.766 -20.091 1.00 97.00 72 ASP A C 1
ATOM 594 O O . ASP A 1 72 ? -10.667 -12.215 -21.170 1.00 97.00 72 ASP A O 1
ATOM 598 N N . TRP A 1 73 ? -10.889 -10.483 -19.753 1.00 96.69 73 TRP A N 1
ATOM 599 C CA . TRP A 1 73 ? -10.285 -9.483 -20.634 1.00 96.69 73 TRP A CA 1
ATOM 600 C C . TRP A 1 73 ? -8.850 -9.848 -21.048 1.00 96.69 73 TRP A C 1
ATOM 602 O O . TRP A 1 73 ? -8.477 -9.647 -22.206 1.00 96.69 73 TRP A O 1
ATOM 612 N N . THR A 1 74 ? -8.038 -10.429 -20.156 1.00 96.00 74 THR A N 1
ATOM 613 C CA . THR A 1 74 ? -6.645 -10.776 -20.483 1.00 96.00 74 THR A CA 1
ATOM 614 C C . THR A 1 74 ? -6.518 -11.818 -21.590 1.00 96.00 74 THR A C 1
ATOM 616 O O . THR A 1 74 ? -5.523 -11.788 -22.308 1.00 96.00 74 THR A O 1
ATOM 619 N N . LYS A 1 75 ? -7.510 -12.700 -21.776 1.00 95.50 75 LYS A N 1
ATOM 620 C CA . LYS A 1 75 ? -7.476 -13.774 -22.789 1.00 95.50 75 LYS A CA 1
ATOM 621 C C . LYS A 1 75 ? -7.337 -13.240 -24.212 1.00 95.50 75 LYS A C 1
ATOM 623 O O . LYS A 1 75 ? -6.680 -13.873 -25.032 1.00 95.50 75 LYS A O 1
ATOM 628 N N . ASP A 1 76 ? -7.939 -12.083 -24.475 1.00 95.81 76 ASP A N 1
ATOM 629 C CA . ASP A 1 76 ? -7.967 -11.471 -25.805 1.00 95.81 76 ASP A CA 1
ATOM 630 C C . ASP A 1 76 ? -6.914 -10.363 -25.971 1.00 95.81 76 ASP A C 1
ATOM 632 O O . ASP A 1 76 ? -6.590 -9.979 -27.095 1.00 95.81 76 ASP A O 1
ATOM 636 N N . ASN A 1 77 ? -6.380 -9.832 -24.865 1.00 94.94 77 ASN A N 1
ATOM 637 C CA . ASN A 1 77 ? -5.588 -8.597 -24.871 1.00 94.94 77 ASN A CA 1
ATOM 638 C C . ASN A 1 77 ? -4.134 -8.777 -24.421 1.00 94.94 77 ASN A C 1
ATOM 640 O O . ASN A 1 77 ? -3.286 -7.949 -24.761 1.00 94.94 77 ASN A O 1
ATOM 644 N N . LEU A 1 78 ? -3.828 -9.839 -23.674 1.00 95.56 78 LEU A N 1
ATOM 645 C CA . LEU A 1 78 ? -2.476 -10.147 -23.219 1.00 95.56 78 LEU A CA 1
ATOM 646 C C . LEU A 1 78 ? -1.930 -11.378 -23.949 1.00 95.56 78 LEU A C 1
ATOM 648 O O . LEU A 1 78 ? -2.670 -12.257 -24.383 1.00 95.56 78 LEU A O 1
ATOM 652 N N . LEU A 1 79 ? -0.610 -11.440 -24.080 1.00 95.62 79 LEU A N 1
ATOM 653 C CA . LEU A 1 79 ? 0.113 -12.591 -24.609 1.00 95.62 79 LEU A CA 1
ATOM 654 C C . LEU A 1 79 ? 1.006 -13.116 -23.488 1.00 95.62 79 LEU A C 1
ATOM 656 O O . LEU A 1 79 ? 1.871 -12.370 -23.041 1.00 95.62 79 LEU A O 1
ATOM 660 N N . HIS A 1 80 ? 0.777 -14.359 -23.050 1.00 93.50 80 HIS A N 1
ATOM 661 C CA . HIS A 1 80 ? 1.395 -14.947 -21.851 1.00 93.50 80 HIS A CA 1
ATOM 662 C C . HIS A 1 80 ? 1.299 -14.012 -20.636 1.00 93.50 80 HIS A C 1
ATOM 664 O O . HIS A 1 80 ? 2.296 -13.474 -20.162 1.00 93.50 80 HIS A O 1
ATOM 670 N N . GLY A 1 81 ? 0.074 -13.686 -20.221 1.00 92.88 81 GLY A N 1
ATOM 671 C CA . GLY A 1 81 ? -0.162 -12.894 -19.013 1.00 92.88 81 GLY A CA 1
ATOM 672 C C . GLY A 1 81 ? 0.357 -11.455 -19.023 1.00 92.88 81 GLY A C 1
ATOM 673 O O . GLY A 1 81 ? 0.202 -10.774 -18.017 1.00 92.88 81 GLY A O 1
ATOM 674 N N . TYR A 1 82 ? 0.939 -10.952 -20.117 1.00 95.19 82 TYR A N 1
ATOM 675 C CA . TYR A 1 82 ? 1.486 -9.597 -20.175 1.00 95.19 82 TYR A CA 1
ATOM 676 C C . TYR A 1 82 ? 1.235 -8.904 -21.519 1.00 95.19 82 TYR A C 1
ATOM 678 O O . TYR A 1 82 ? 0.861 -9.522 -22.519 1.00 95.19 82 TYR A O 1
ATOM 686 N N . TYR A 1 83 ? 1.414 -7.583 -21.544 1.00 94.69 83 TYR A N 1
ATOM 687 C CA . TYR A 1 83 ? 1.176 -6.770 -22.733 1.00 94.69 83 TYR A CA 1
ATOM 688 C C . TYR A 1 83 ? 2.176 -7.119 -23.851 1.00 94.69 83 TYR A C 1
ATOM 690 O O . TYR A 1 83 ? 3.387 -7.132 -23.599 1.00 94.69 83 TYR A O 1
ATOM 698 N N . PRO A 1 84 ? 1.714 -7.332 -25.102 1.00 95.56 84 PRO A N 1
ATOM 699 C CA . PRO A 1 84 ? 2.599 -7.593 -26.240 1.00 95.56 84 PRO A CA 1
ATOM 700 C C . PRO A 1 84 ? 3.643 -6.489 -26.452 1.00 95.56 84 PRO A C 1
ATOM 702 O O . PRO A 1 84 ? 4.818 -6.767 -26.696 1.00 95.56 84 PRO A O 1
ATOM 705 N N . GLU A 1 85 ? 3.215 -5.238 -26.302 1.00 95.50 85 GLU A N 1
ATOM 706 C CA . GLU A 1 85 ? 4.068 -4.057 -26.246 1.00 95.50 85 GLU A CA 1
ATOM 707 C C . GLU A 1 85 ? 3.689 -3.261 -25.004 1.00 95.50 85 GLU A C 1
ATOM 709 O O . GLU A 1 85 ? 2.540 -2.851 -24.848 1.00 95.50 85 GLU A O 1
ATOM 714 N N . GLY A 1 86 ? 4.651 -3.044 -24.119 1.00 91.94 86 GLY A N 1
ATOM 715 C CA . GLY A 1 86 ? 4.394 -2.415 -22.837 1.00 91.94 86 GLY A CA 1
ATOM 716 C C . GLY A 1 86 ? 5.615 -1.698 -22.307 1.00 91.94 86 GLY A C 1
ATOM 717 O O . GLY A 1 86 ? 6.657 -1.583 -22.962 1.00 91.94 86 GLY A O 1
ATOM 718 N N . GLU A 1 87 ? 5.450 -1.177 -21.110 1.00 92.56 87 GLU A N 1
ATOM 719 C CA . GLU A 1 87 ? 6.514 -0.563 -20.351 1.00 92.56 87 GLU A CA 1
ATOM 720 C C . GLU A 1 87 ? 6.369 -0.864 -18.868 1.00 92.56 87 GLU A C 1
ATOM 722 O O . GLU A 1 87 ? 5.288 -1.232 -18.414 1.00 92.56 87 GLU A O 1
ATOM 727 N N . VAL A 1 88 ? 7.476 -0.779 -18.134 1.00 92.12 88 VAL A N 1
ATOM 728 C CA . VAL A 1 88 ? 7.578 -1.317 -16.771 1.00 92.12 88 VAL A CA 1
ATOM 729 C C . VAL A 1 88 ? 6.605 -0.690 -15.765 1.00 92.12 88 VAL A C 1
ATOM 731 O O . VAL A 1 88 ? 6.273 -1.338 -14.773 1.00 92.12 88 VAL A O 1
ATOM 734 N N . HIS A 1 89 ? 6.121 0.531 -15.998 1.00 91.31 89 HIS A N 1
ATOM 735 C CA . HIS A 1 89 ? 5.243 1.253 -15.083 1.00 91.31 89 HIS A CA 1
ATOM 736 C C . HIS A 1 89 ? 3.781 0.809 -15.209 1.00 91.31 89 HIS A C 1
ATOM 738 O O . HIS A 1 89 ? 3.283 0.128 -14.318 1.00 91.31 89 HIS A O 1
ATOM 744 N N . HIS A 1 90 ? 3.074 1.155 -16.287 1.00 90.62 90 HIS A N 1
ATOM 745 C CA . HIS A 1 90 ? 1.623 0.945 -16.380 1.00 90.62 90 HIS A CA 1
ATOM 746 C C . HIS A 1 90 ? 1.265 -0.506 -16.712 1.00 90.62 90 HIS A C 1
ATOM 748 O O . HIS A 1 90 ? 0.241 -1.004 -16.247 1.00 90.62 90 HIS A O 1
ATOM 754 N N . ALA A 1 91 ? 2.104 -1.228 -17.464 1.00 93.06 91 ALA A N 1
ATOM 755 C CA . ALA A 1 91 ? 1.810 -2.621 -17.812 1.00 93.06 91 ALA A CA 1
ATOM 756 C C . ALA A 1 91 ? 1.845 -3.568 -16.590 1.00 93.06 91 ALA A C 1
ATOM 758 O O . ALA A 1 91 ? 1.282 -4.662 -16.644 1.00 93.06 91 ALA A O 1
ATOM 759 N N . THR A 1 92 ? 2.446 -3.140 -15.473 1.00 93.75 92 THR A N 1
ATOM 760 C CA . THR A 1 92 ? 2.539 -3.916 -14.225 1.00 93.75 92 THR A CA 1
ATOM 761 C C . THR A 1 92 ? 1.471 -3.560 -13.186 1.00 93.75 92 THR A C 1
ATOM 763 O O . THR A 1 92 ? 1.247 -4.338 -12.250 1.00 93.75 92 THR A O 1
ATOM 766 N N . GLU A 1 93 ? 0.785 -2.421 -13.321 1.00 91.50 93 GLU A N 1
ATOM 767 C CA . GLU A 1 93 ? -0.198 -1.955 -12.332 1.00 91.50 93 GLU A CA 1
ATOM 768 C C . GLU A 1 93 ? -1.382 -2.910 -12.128 1.00 91.50 93 GLU A C 1
ATOM 770 O O . GLU A 1 93 ? -1.700 -3.169 -10.963 1.00 91.50 93 GLU A O 1
ATOM 775 N N . PRO A 1 94 ? -1.985 -3.532 -13.167 1.00 93.50 94 PRO A N 1
ATOM 776 C CA . PRO A 1 94 ? -3.063 -4.495 -12.946 1.00 93.50 94 PRO A CA 1
ATOM 777 C C . PRO A 1 94 ? -2.646 -5.615 -11.987 1.00 93.50 94 PRO A C 1
ATOM 779 O O . PRO A 1 94 ? -3.411 -6.041 -11.125 1.00 93.50 94 PRO A O 1
ATOM 782 N N . PHE A 1 95 ? -1.396 -6.062 -12.072 1.00 95.12 95 PHE A N 1
ATOM 783 C CA . PHE A 1 95 ? -0.898 -7.167 -11.262 1.00 95.12 95 PHE A CA 1
ATOM 784 C C . PHE A 1 95 ? -0.528 -6.727 -9.851 1.00 95.12 95 PHE A C 1
ATOM 786 O O . PHE A 1 95 ? -0.950 -7.348 -8.877 1.00 95.12 95 PHE A O 1
ATOM 793 N N . THR A 1 96 ? 0.235 -5.644 -9.731 1.00 92.06 96 THR A N 1
ATOM 794 C CA . THR A 1 96 ? 0.781 -5.180 -8.448 1.00 92.06 96 THR A CA 1
ATOM 795 C C . THR A 1 96 ? -0.239 -4.419 -7.601 1.00 92.06 96 THR A C 1
ATOM 797 O O . THR A 1 96 ? -0.188 -4.484 -6.374 1.00 92.06 96 THR A O 1
ATOM 800 N N . HIS A 1 97 ? -1.180 -3.703 -8.222 1.00 90.62 97 HIS A N 1
ATOM 801 C CA . HIS A 1 97 ? -2.171 -2.889 -7.514 1.00 90.62 97 HIS A CA 1
ATOM 802 C C . HIS A 1 97 ? -3.497 -3.626 -7.313 1.00 90.62 97 HIS A C 1
ATOM 804 O O . HIS A 1 97 ? -4.216 -3.332 -6.356 1.00 90.62 97 HIS A O 1
ATOM 810 N N . PHE A 1 98 ? -3.823 -4.580 -8.192 1.00 94.38 98 PHE A N 1
ATOM 811 C CA . PHE A 1 98 ? -5.112 -5.261 -8.165 1.00 94.38 98 PHE A CA 1
ATOM 812 C C . PHE A 1 98 ? -5.010 -6.775 -7.963 1.00 94.38 98 PHE A C 1
ATOM 814 O O . PHE A 1 98 ? -5.595 -7.270 -7.007 1.00 94.38 98 PHE A O 1
ATOM 821 N N . ILE A 1 99 ? -4.271 -7.531 -8.779 1.00 96.81 99 ILE A N 1
ATOM 822 C CA . ILE A 1 99 ? -4.296 -9.005 -8.685 1.00 96.81 99 ILE A CA 1
ATOM 823 C C . ILE A 1 99 ? -3.566 -9.551 -7.451 1.00 96.81 99 ILE A C 1
ATOM 825 O O . ILE A 1 99 ? -4.083 -10.458 -6.796 1.00 96.81 99 ILE A O 1
ATOM 829 N N . ALA A 1 100 ? -2.409 -8.996 -7.083 1.00 95.38 100 ALA A N 1
ATOM 830 C CA . ALA A 1 100 ? -1.582 -9.514 -5.990 1.00 95.38 100 ALA A CA 1
ATOM 831 C C . ALA A 1 100 ? -2.323 -9.584 -4.644 1.00 95.38 100 ALA A C 1
ATOM 833 O O . ALA A 1 100 ? -2.123 -10.525 -3.874 1.00 95.38 100 ALA A O 1
ATOM 834 N N . ARG A 1 101 ? -3.239 -8.648 -4.377 1.00 92.81 101 ARG A N 1
ATOM 835 C CA . ARG A 1 101 ? -4.006 -8.601 -3.122 1.00 92.81 101 ARG A CA 1
ATOM 836 C C . ARG A 1 101 ? -4.909 -9.815 -2.902 1.00 92.81 101 ARG A C 1
ATOM 838 O O . ARG A 1 101 ? -5.197 -10.180 -1.765 1.00 92.81 101 ARG A O 1
ATOM 845 N N . PHE A 1 102 ? -5.335 -10.487 -3.976 1.00 95.81 102 PHE A N 1
ATOM 846 C CA . PHE A 1 102 ? -6.244 -11.625 -3.857 1.00 95.81 102 PHE A CA 1
ATOM 847 C C . PHE A 1 102 ? -5.605 -12.814 -3.144 1.00 95.81 102 PHE A C 1
ATOM 849 O O . PHE A 1 102 ? -6.329 -13.655 -2.625 1.00 95.81 102 PHE A O 1
ATOM 856 N N . ARG A 1 103 ? -4.273 -12.845 -3.011 1.00 92.56 103 ARG A N 1
ATOM 857 C CA . ARG A 1 103 ? -3.580 -13.861 -2.213 1.00 92.56 103 ARG A CA 1
ATOM 858 C C . ARG A 1 103 ? -3.962 -13.836 -0.728 1.00 92.56 103 ARG A C 1
ATOM 860 O O . ARG A 1 103 ? -3.848 -14.863 -0.068 1.00 92.56 103 ARG A O 1
ATOM 867 N N . THR A 1 104 ? -4.388 -12.684 -0.197 1.00 91.50 104 THR A N 1
ATOM 868 C CA . THR A 1 104 ? -4.850 -12.551 1.196 1.00 91.50 104 THR A CA 1
ATOM 869 C C . THR A 1 104 ? -6.372 -12.503 1.294 1.00 91.50 104 THR A C 1
ATOM 871 O O . THR A 1 104 ? -6.924 -13.017 2.263 1.00 91.50 104 THR A O 1
ATOM 874 N N . LEU A 1 105 ? -7.068 -11.954 0.289 1.00 92.31 105 LEU A N 1
ATOM 875 C CA . LEU A 1 105 ? -8.538 -11.974 0.234 1.00 92.31 105 LEU A CA 1
ATOM 876 C C . LEU A 1 105 ? -9.115 -13.375 0.002 1.00 92.31 105 LEU A C 1
ATOM 878 O O . LEU A 1 105 ? -10.137 -13.719 0.590 1.00 92.31 105 LEU A O 1
ATOM 882 N N . LEU A 1 106 ? -8.479 -14.157 -0.874 1.00 92.69 106 LEU A N 1
ATOM 883 C CA . LEU A 1 106 ? -8.863 -15.517 -1.248 1.00 92.69 106 LEU A CA 1
ATOM 884 C C . LEU A 1 106 ? -7.633 -16.445 -1.222 1.00 92.69 106 LEU A C 1
ATOM 886 O O . LEU A 1 106 ? -7.115 -16.829 -2.275 1.00 92.69 106 LEU A O 1
ATOM 890 N N . PRO A 1 107 ? -7.139 -16.815 -0.027 1.00 89.12 107 PRO A N 1
ATOM 891 C CA . PRO A 1 107 ? -6.011 -17.731 0.091 1.00 89.12 107 PRO A CA 1
ATOM 892 C C . PRO A 1 107 ? -6.287 -19.058 -0.631 1.00 89.12 107 PRO A C 1
ATOM 894 O O . PRO A 1 107 ? -7.341 -19.665 -0.446 1.00 89.12 107 PRO A O 1
ATOM 897 N N . GLY A 1 108 ? -5.335 -19.511 -1.451 1.00 88.06 108 GLY A N 1
ATOM 898 C CA . GLY A 1 108 ? -5.454 -20.751 -2.229 1.00 88.06 108 GLY A CA 1
ATOM 899 C C . GLY A 1 108 ? -6.238 -20.632 -3.543 1.00 88.06 108 GLY A C 1
ATOM 900 O O . GLY A 1 108 ? -6.438 -21.642 -4.217 1.00 88.06 108 GLY A O 1
ATOM 901 N N . ASP A 1 109 ? -6.672 -19.432 -3.940 1.00 93.50 109 ASP A N 1
ATOM 902 C CA . ASP A 1 109 ? -7.328 -19.224 -5.231 1.00 93.50 109 ASP A CA 1
ATOM 903 C C . ASP A 1 109 ? -6.366 -19.472 -6.408 1.00 93.50 109 ASP A C 1
ATOM 905 O O . ASP A 1 109 ? -5.357 -18.785 -6.600 1.00 93.50 109 ASP A O 1
ATOM 909 N N . THR A 1 110 ? -6.701 -20.474 -7.220 1.00 96.06 110 THR A N 1
ATOM 910 C CA . THR A 1 110 ? -5.867 -20.937 -8.335 1.00 96.06 110 THR A CA 1
ATOM 911 C C . THR A 1 110 ? -5.853 -19.969 -9.514 1.00 96.06 110 THR A C 1
ATOM 913 O O . THR A 1 110 ? -4.868 -19.925 -10.251 1.00 96.06 110 THR A O 1
ATOM 916 N N . LEU A 1 111 ? -6.908 -19.166 -9.699 1.00 97.25 111 LEU A N 1
ATOM 917 C CA . LEU A 1 111 ? -6.969 -18.176 -10.771 1.00 97.25 111 LEU A CA 1
ATOM 918 C C . LEU A 1 111 ? -5.992 -17.027 -10.507 1.00 97.25 111 LEU A C 1
ATOM 920 O O . LEU A 1 111 ? -5.227 -16.663 -11.395 1.00 97.25 111 LEU A O 1
ATOM 924 N N . THR A 1 112 ? -5.970 -16.494 -9.287 1.00 95.94 112 THR A N 1
ATOM 925 C CA . THR A 1 112 ? -5.001 -15.483 -8.857 1.00 95.94 112 THR A CA 1
ATOM 926 C C . THR A 1 112 ? -3.573 -15.998 -9.010 1.00 95.94 112 THR A C 1
ATOM 928 O O . THR A 1 112 ? -2.738 -15.288 -9.570 1.00 95.94 112 THR A O 1
ATOM 931 N N . ALA A 1 113 ? -3.298 -17.235 -8.576 1.00 96.12 113 ALA A N 1
ATOM 932 C CA . ALA A 1 113 ? -1.980 -17.842 -8.748 1.00 96.12 113 ALA A CA 1
ATOM 933 C C . ALA A 1 113 ? -1.577 -17.929 -10.227 1.00 96.12 113 ALA A C 1
ATOM 935 O O . ALA A 1 113 ? -0.482 -17.504 -10.587 1.00 96.12 113 ALA A O 1
ATOM 936 N N . ARG A 1 114 ? -2.489 -18.388 -11.092 1.00 97.50 114 ARG A N 1
ATOM 937 C CA . ARG A 1 114 ? -2.263 -18.471 -12.539 1.00 97.50 114 ARG A CA 1
ATOM 938 C C . ARG A 1 114 ? -1.985 -17.105 -13.170 1.00 97.50 114 ARG A C 1
ATOM 940 O O . ARG A 1 114 ? -1.044 -17.003 -13.941 1.00 97.50 114 ARG A O 1
ATOM 947 N N . LEU A 1 115 ? -2.774 -16.073 -12.857 1.00 97.75 115 LEU A N 1
ATOM 948 C CA . LEU A 1 115 ? -2.603 -14.731 -13.437 1.00 97.75 115 LEU A CA 1
ATOM 949 C C . LEU A 1 115 ? -1.255 -14.101 -13.060 1.00 97.75 115 LEU A C 1
ATOM 951 O O . LEU A 1 115 ? -0.620 -13.471 -13.900 1.00 97.75 115 LEU A O 1
ATOM 955 N N . LEU A 1 116 ? -0.822 -14.263 -11.806 1.00 97.56 116 LEU A N 1
ATOM 956 C CA . LEU A 1 116 ? 0.482 -13.769 -11.354 1.00 97.56 116 LEU A CA 1
ATOM 957 C C . LEU A 1 116 ? 1.631 -14.571 -11.966 1.00 97.56 116 LEU A C 1
ATOM 959 O O . LEU A 1 116 ? 2.651 -13.990 -12.325 1.00 97.56 116 LEU A O 1
ATOM 963 N N . GLU A 1 117 ? 1.472 -15.891 -12.085 1.00 96.62 117 GLU A N 1
ATOM 964 C CA . GLU A 1 117 ? 2.498 -16.749 -12.670 1.00 96.62 117 GLU A CA 1
ATOM 965 C C . GLU A 1 117 ? 2.724 -16.444 -14.158 1.00 96.62 117 GLU A C 1
ATOM 967 O O . GLU A 1 117 ? 3.869 -16.259 -14.571 1.00 96.62 117 GLU A O 1
ATOM 972 N N . ASP A 1 118 ? 1.636 -16.328 -14.924 1.00 96.06 118 ASP A N 1
ATOM 973 C CA . ASP A 1 118 ? 1.634 -16.028 -16.363 1.00 96.06 118 ASP A CA 1
ATOM 974 C C . ASP A 1 118 ? 2.302 -14.667 -16.646 1.00 96.06 118 ASP A C 1
ATOM 976 O O . ASP A 1 118 ? 3.109 -14.527 -17.556 1.00 96.06 118 ASP A O 1
ATOM 980 N N . ALA A 1 119 ? 2.071 -13.662 -15.793 1.00 95.94 119 ALA A N 1
ATOM 981 C CA . ALA A 1 119 ? 2.743 -12.365 -15.907 1.00 95.94 119 ALA A CA 1
ATOM 982 C C . ALA A 1 119 ? 4.236 -12.393 -15.508 1.00 95.94 119 ALA A C 1
ATOM 984 O O . ALA A 1 119 ? 5.004 -11.533 -15.942 1.00 95.94 119 ALA A O 1
ATOM 985 N N . ALA A 1 120 ? 4.660 -13.342 -14.665 1.00 96.44 120 ALA A N 1
ATOM 986 C CA . ALA A 1 120 ? 6.014 -13.394 -14.108 1.00 96.44 120 ALA A CA 1
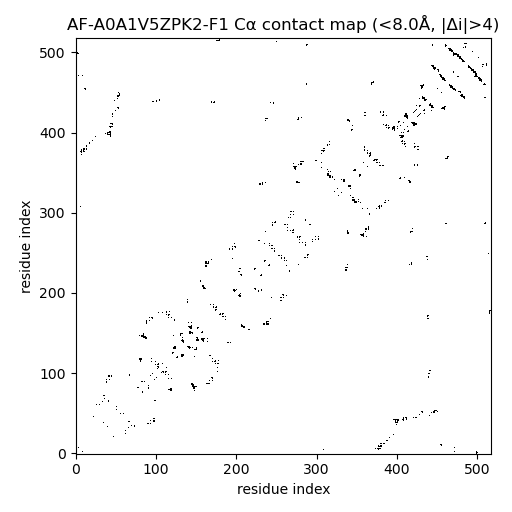ATOM 987 C C . ALA A 1 120 ? 6.980 -14.320 -14.869 1.00 96.44 120 ALA A C 1
ATOM 989 O O . ALA A 1 120 ? 8.195 -14.192 -14.706 1.00 96.44 120 ALA A O 1
ATOM 990 N N . GLU A 1 121 ? 6.489 -15.277 -15.662 1.00 93.88 121 GLU A N 1
ATOM 991 C CA . GLU A 1 121 ? 7.321 -16.328 -16.277 1.00 93.88 121 GLU A CA 1
ATOM 992 C C . GLU A 1 121 ? 8.359 -15.820 -17.301 1.00 93.88 121 GLU A C 1
ATOM 994 O O . GLU A 1 121 ? 9.325 -16.520 -17.610 1.00 93.88 121 GLU A O 1
ATOM 999 N N . HIS A 1 122 ? 8.235 -14.574 -17.757 1.00 93.06 122 HIS A N 1
ATOM 1000 C CA . HIS A 1 122 ? 9.155 -13.964 -18.728 1.00 93.06 122 HIS A CA 1
ATOM 1001 C C . HIS A 1 122 ? 10.406 -13.364 -18.093 1.00 93.06 122 HIS A C 1
ATOM 1003 O O . HIS A 1 122 ? 11.413 -13.174 -18.771 1.00 93.06 122 HIS A O 1
ATOM 1009 N N . LEU A 1 123 ? 10.367 -13.081 -16.788 1.00 92.69 123 LEU A N 1
ATOM 1010 C CA . LEU A 1 123 ? 11.391 -12.280 -16.112 1.00 92.69 123 LEU A CA 1
ATOM 1011 C C . LEU A 1 123 ? 12.774 -12.918 -16.139 1.00 92.69 123 LEU A C 1
ATOM 1013 O O . LEU A 1 123 ? 13.760 -12.243 -16.415 1.00 92.69 123 LEU A O 1
ATOM 1017 N N . GLY A 1 124 ? 12.844 -14.230 -15.919 1.00 92.31 124 GLY A N 1
ATOM 1018 C CA . GLY A 1 124 ? 14.099 -14.969 -16.015 1.00 92.31 124 GLY A CA 1
ATOM 1019 C C . GLY A 1 124 ? 14.442 -15.462 -17.421 1.00 92.31 124 GLY A C 1
ATOM 1020 O O . GLY A 1 124 ? 15.374 -16.255 -17.553 1.00 92.31 124 GLY A O 1
ATOM 1021 N N . ASN A 1 125 ? 13.725 -15.009 -18.459 1.00 95.38 125 ASN A N 1
ATOM 1022 C CA . ASN A 1 125 ? 13.807 -15.502 -19.840 1.00 95.38 125 ASN A CA 1
ATOM 1023 C C . ASN A 1 125 ? 13.497 -17.008 -19.960 1.00 95.38 125 ASN A C 1
ATOM 1025 O O . ASN A 1 125 ? 14.157 -17.729 -20.709 1.00 95.38 125 ASN A O 1
ATOM 1029 N N . TRP A 1 126 ? 12.530 -17.507 -19.183 1.00 95.31 126 TRP A N 1
ATOM 1030 C CA . TRP A 1 126 ? 12.210 -18.940 -19.128 1.00 95.31 126 TRP A CA 1
ATOM 1031 C C . TRP A 1 126 ? 11.285 -19.416 -20.253 1.00 95.31 126 TRP A C 1
ATOM 1033 O O . TRP A 1 126 ? 11.124 -20.623 -20.422 1.00 95.31 126 TRP A O 1
ATOM 1043 N N . VAL A 1 127 ? 10.702 -18.489 -21.015 1.00 95.50 127 VAL A N 1
ATOM 1044 C CA . VAL A 1 127 ? 9.808 -18.768 -22.142 1.00 95.50 127 VAL A CA 1
ATOM 1045 C C . VAL A 1 127 ? 10.565 -18.498 -23.453 1.00 95.50 127 VAL A C 1
ATOM 1047 O O . VAL A 1 127 ? 10.835 -17.334 -23.755 1.00 95.50 127 VAL A O 1
ATOM 1050 N N . PRO A 1 128 ? 10.961 -19.536 -24.220 1.00 93.62 128 PRO A N 1
ATOM 1051 C CA . PRO A 1 128 ? 11.851 -19.385 -25.377 1.00 93.62 128 PRO A CA 1
ATOM 1052 C C . PRO A 1 128 ? 11.322 -18.480 -26.497 1.00 93.62 128 PRO A C 1
ATOM 1054 O O . PRO A 1 128 ? 12.110 -17.854 -27.205 1.00 93.62 128 PRO A O 1
ATOM 1057 N N . GLU A 1 129 ? 10.005 -18.429 -26.684 1.00 95.00 129 GLU A N 1
ATOM 1058 C CA . GLU A 1 129 ? 9.336 -17.631 -27.712 1.00 95.00 129 GLU A CA 1
ATOM 1059 C C . GLU A 1 129 ? 9.245 -16.133 -27.379 1.00 95.00 129 GLU A C 1
ATOM 1061 O O . GLU A 1 129 ? 8.947 -15.329 -28.265 1.00 95.00 129 GLU A O 1
ATOM 1066 N N . ILE A 1 130 ? 9.525 -15.747 -26.131 1.00 96.31 130 ILE A N 1
ATOM 1067 C CA . ILE A 1 130 ? 9.440 -14.362 -25.667 1.00 96.31 130 ILE A CA 1
ATOM 1068 C C . ILE A 1 130 ? 10.830 -13.715 -25.712 1.00 96.31 130 ILE A C 1
ATOM 1070 O O . ILE A 1 130 ? 11.804 -14.306 -25.232 1.00 96.31 130 ILE A O 1
ATOM 1074 N N . PRO A 1 131 ? 10.975 -12.493 -26.270 1.00 96.44 131 PRO A N 1
ATOM 1075 C CA . PRO A 1 131 ? 12.253 -11.795 -26.258 1.00 96.44 131 PRO A CA 1
ATOM 1076 C C . PRO A 1 131 ? 12.765 -11.627 -24.829 1.00 96.44 131 PRO A C 1
ATOM 1078 O O . PRO A 1 131 ? 12.009 -11.272 -23.932 1.00 96.44 131 PRO A O 1
ATOM 1081 N N . ALA A 1 132 ? 14.062 -11.833 -24.620 1.00 96.25 132 ALA A N 1
ATOM 1082 C CA . ALA A 1 132 ? 14.643 -11.758 -23.286 1.00 96.25 132 ALA A CA 1
ATOM 1083 C C . ALA A 1 132 ? 14.496 -10.356 -22.664 1.00 96.25 132 ALA A C 1
ATOM 1085 O O . ALA A 1 132 ? 14.931 -9.367 -23.259 1.00 96.25 132 ALA A O 1
ATOM 1086 N N . TRP A 1 133 ? 13.945 -10.287 -21.452 1.00 96.38 133 TRP A N 1
ATOM 1087 C CA . TRP A 1 133 ? 13.757 -9.057 -20.675 1.00 96.38 133 TRP A CA 1
ATOM 1088 C C . TRP A 1 133 ? 14.960 -8.735 -19.796 1.00 96.38 133 TRP A C 1
ATOM 1090 O O . TRP A 1 133 ? 15.262 -7.563 -19.573 1.00 96.38 133 TRP A O 1
ATOM 1100 N N . TYR A 1 134 ? 15.653 -9.772 -19.328 1.00 96.81 134 TYR A N 1
ATOM 1101 C CA . TYR A 1 134 ? 16.734 -9.659 -18.358 1.00 96.81 134 TYR A CA 1
ATOM 1102 C C . TYR A 1 134 ? 18.073 -10.099 -18.945 1.00 96.81 134 TYR A C 1
ATOM 1104 O O . TYR A 1 134 ? 18.141 -11.031 -19.753 1.00 96.81 134 TYR A O 1
ATOM 1112 N N . ASP A 1 135 ? 19.150 -9.434 -18.549 1.00 95.44 135 ASP A N 1
ATOM 1113 C CA . ASP A 1 135 ? 20.518 -9.852 -18.827 1.00 95.44 135 ASP A CA 1
ATOM 1114 C C . ASP A 1 135 ? 21.187 -10.348 -17.541 1.00 95.44 135 ASP A C 1
ATOM 1116 O O . ASP A 1 135 ? 21.699 -9.567 -16.741 1.00 95.44 135 ASP A O 1
ATOM 1120 N N . TRP A 1 136 ? 21.231 -11.674 -17.389 1.00 95.88 136 TRP A N 1
ATOM 1121 C CA . TRP A 1 136 ? 21.854 -12.370 -16.259 1.00 95.88 136 TRP A CA 1
ATOM 1122 C C . TRP A 1 136 ? 23.357 -12.097 -16.098 1.00 95.88 136 TRP A C 1
ATOM 1124 O O . TRP A 1 136 ? 23.911 -12.382 -15.044 1.00 95.88 136 TRP A O 1
ATOM 1134 N N . LYS A 1 137 ? 24.047 -11.573 -17.122 1.00 94.81 137 LYS A N 1
ATOM 1135 C CA . LYS A 1 137 ? 25.473 -11.230 -17.017 1.00 94.81 137 LYS A CA 1
ATOM 1136 C C . LYS A 1 137 ? 25.685 -9.858 -16.381 1.00 94.81 137 LYS A C 1
ATOM 1138 O O . LYS A 1 137 ? 26.673 -9.651 -15.684 1.00 94.81 137 LYS A O 1
ATOM 1143 N N . THR A 1 138 ? 24.812 -8.903 -16.691 1.00 92.81 138 THR A N 1
ATOM 1144 C CA . THR A 1 138 ? 24.904 -7.518 -16.196 1.00 92.81 138 THR A CA 1
ATOM 1145 C C . THR A 1 138 ? 23.966 -7.244 -15.021 1.00 92.81 138 THR A C 1
ATOM 1147 O O . THR A 1 138 ? 24.038 -6.176 -14.403 1.00 92.81 138 THR A O 1
ATOM 1150 N N . HIS A 1 139 ? 23.122 -8.225 -14.697 1.00 95.44 139 HIS A N 1
ATOM 1151 C CA . HIS A 1 139 ? 22.060 -8.168 -13.704 1.00 95.44 139 HIS A CA 1
ATOM 1152 C C . HIS A 1 139 ? 21.062 -7.027 -13.967 1.00 95.44 139 HIS A C 1
ATOM 1154 O O . HIS A 1 139 ? 20.518 -6.445 -13.031 1.00 95.44 139 HIS A O 1
ATOM 1160 N N . CYS A 1 140 ? 20.846 -6.673 -15.238 1.00 93.62 140 CYS A N 1
ATOM 1161 C CA . CYS A 1 140 ? 20.014 -5.541 -15.656 1.00 93.62 140 CYS A CA 1
ATOM 1162 C C . CYS A 1 140 ? 18.760 -5.998 -16.401 1.00 93.62 140 CYS A C 1
ATOM 1164 O O . CYS A 1 140 ? 18.804 -6.919 -17.222 1.00 93.62 140 CYS A O 1
ATOM 1166 N N . MET A 1 141 ? 17.673 -5.249 -16.231 1.00 95.38 141 MET A N 1
ATOM 1167 C CA . MET A 1 141 ? 16.605 -5.236 -17.226 1.00 95.38 141 MET A CA 1
ATOM 1168 C C . MET A 1 141 ? 17.138 -4.596 -18.511 1.00 95.38 141 MET A C 1
ATOM 1170 O O . MET A 1 141 ? 17.840 -3.584 -18.487 1.00 95.38 141 MET A O 1
ATOM 1174 N N . LYS A 1 142 ? 16.810 -5.185 -19.662 1.00 95.12 142 LYS A N 1
ATOM 1175 C CA . LYS A 1 142 ? 17.340 -4.729 -20.954 1.00 95.12 142 LYS A CA 1
ATOM 1176 C C . LYS A 1 142 ? 16.743 -3.410 -21.433 1.00 95.12 142 LYS A C 1
ATOM 1178 O O . LYS A 1 142 ? 17.327 -2.777 -22.309 1.00 95.12 142 LYS A O 1
ATOM 1183 N N . SER A 1 143 ? 15.577 -3.025 -20.924 1.00 95.44 143 SER A N 1
ATOM 1184 C CA . SER A 1 143 ? 14.839 -1.852 -21.384 1.00 95.44 143 SER A CA 1
ATOM 1185 C C . SER A 1 143 ? 13.829 -1.394 -20.340 1.00 95.44 143 SER A C 1
ATOM 1187 O O . SER A 1 143 ? 13.319 -2.199 -19.559 1.00 95.44 143 SER A O 1
ATOM 1189 N N . TRP A 1 144 ? 13.455 -0.120 -20.408 1.00 94.81 144 TRP A N 1
ATOM 1190 C CA . TRP A 1 144 ? 12.263 0.399 -19.745 1.00 94.81 144 TRP A CA 1
ATOM 1191 C C . TRP A 1 144 ? 10.972 -0.047 -20.467 1.00 94.81 144 TRP A C 1
ATOM 1193 O O . TRP A 1 144 ? 9.901 -0.144 -19.865 1.00 94.81 144 TRP A O 1
ATOM 1203 N N . ARG A 1 145 ? 11.063 -0.385 -21.762 1.00 95.31 145 ARG A N 1
ATOM 1204 C CA . ARG A 1 145 ? 9.963 -0.910 -22.588 1.00 95.31 145 ARG A CA 1
ATOM 1205 C C . ARG A 1 145 ? 10.112 -2.407 -22.808 1.00 95.31 145 ARG A C 1
ATOM 1207 O O . ARG A 1 145 ? 10.739 -2.844 -23.776 1.00 95.31 145 ARG A O 1
ATOM 1214 N N . ILE A 1 146 ? 9.503 -3.170 -21.906 1.00 94.06 146 ILE A N 1
ATOM 1215 C CA . ILE A 1 146 ? 9.420 -4.629 -21.967 1.00 94.06 146 ILE A CA 1
ATOM 1216 C C . ILE A 1 146 ? 7.980 -5.057 -22.257 1.00 94.06 146 ILE A C 1
ATOM 1218 O O . ILE A 1 146 ? 7.039 -4.619 -21.598 1.00 94.06 146 ILE A O 1
ATOM 1222 N N . GLY A 1 147 ? 7.811 -5.895 -23.270 1.00 95.56 147 GLY A N 1
ATOM 1223 C CA . GLY A 1 147 ? 6.560 -6.548 -23.626 1.00 95.56 147 GLY A CA 1
ATOM 1224 C C . GLY A 1 147 ? 6.838 -7.953 -24.144 1.00 95.56 147 GLY A C 1
ATOM 1225 O O . GLY A 1 147 ? 7.984 -8.316 -24.421 1.00 95.56 147 GLY A O 1
ATOM 1226 N N . THR A 1 148 ? 5.793 -8.763 -24.277 1.00 96.31 148 THR A N 1
ATOM 1227 C CA . THR A 1 148 ? 5.939 -10.169 -24.686 1.00 96.31 148 THR A CA 1
ATOM 1228 C C . THR A 1 148 ? 6.235 -10.348 -26.176 1.00 96.31 148 THR A C 1
ATOM 1230 O O . THR A 1 148 ? 6.674 -11.413 -26.591 1.00 96.31 148 THR A O 1
ATOM 1233 N N . ARG A 1 149 ? 6.089 -9.301 -27.000 1.00 96.50 149 ARG A N 1
ATOM 1234 C CA . ARG A 1 149 ? 6.545 -9.292 -28.404 1.00 96.50 149 ARG A CA 1
ATOM 1235 C C . ARG A 1 149 ? 7.728 -8.370 -28.660 1.00 96.50 149 ARG A C 1
ATOM 1237 O O . ARG A 1 149 ? 8.512 -8.640 -29.566 1.00 96.50 149 ARG A O 1
ATOM 1244 N N . VAL A 1 150 ? 7.844 -7.274 -27.912 1.00 96.00 150 VAL A N 1
ATOM 1245 C CA . VAL A 1 150 ? 8.839 -6.228 -28.176 1.00 96.00 150 VAL A CA 1
ATOM 1246 C C . VAL A 1 150 ? 9.574 -5.850 -26.898 1.00 96.00 150 VAL A C 1
ATOM 1248 O O . VAL A 1 150 ? 8.959 -5.486 -25.900 1.00 96.00 150 VAL A O 1
ATOM 1251 N N . VAL A 1 151 ? 10.905 -5.853 -26.974 1.00 96.62 151 VAL A N 1
ATOM 1252 C CA . VAL A 1 151 ? 11.804 -5.255 -25.980 1.00 96.62 151 VAL A CA 1
ATOM 1253 C C . VAL A 1 151 ? 12.678 -4.239 -26.708 1.00 96.62 151 VAL A C 1
ATOM 1255 O O . VAL A 1 151 ? 13.408 -4.607 -27.630 1.00 96.62 151 VAL A O 1
ATOM 1258 N N . LYS A 1 152 ? 12.596 -2.955 -26.342 1.00 95.56 152 LYS A N 1
ATOM 1259 C CA . LYS A 1 152 ? 13.330 -1.891 -27.052 1.00 95.56 152 LYS A CA 1
ATOM 1260 C C . LYS A 1 152 ? 14.708 -1.659 -26.440 1.00 95.56 152 LYS A C 1
ATOM 1262 O O . LYS A 1 152 ? 14.857 -0.904 -25.487 1.00 95.56 152 LYS A O 1
ATOM 1267 N N . THR A 1 153 ? 15.724 -2.295 -27.008 1.00 94.56 153 THR A N 1
ATOM 1268 C CA . THR A 1 153 ? 17.109 -2.261 -26.502 1.00 94.56 153 THR A CA 1
ATOM 1269 C C . THR A 1 153 ? 17.979 -1.194 -27.171 1.00 94.56 153 THR A C 1
ATOM 1271 O O . THR A 1 153 ? 19.189 -1.365 -27.284 1.00 94.56 153 THR A O 1
ATOM 1274 N N . THR A 1 154 ? 17.376 -0.124 -27.688 1.00 94.19 154 THR A N 1
ATOM 1275 C CA . THR A 1 154 ? 18.096 1.015 -28.275 1.00 94.19 154 THR A CA 1
ATOM 1276 C C . THR A 1 154 ? 17.645 2.314 -27.613 1.00 94.19 154 THR A C 1
ATOM 1278 O O . THR A 1 154 ? 16.486 2.392 -27.187 1.00 94.19 154 THR A O 1
ATOM 1281 N N . PRO A 1 155 ? 18.488 3.361 -27.583 1.00 92.50 155 PRO A N 1
ATOM 1282 C CA . PRO A 1 155 ? 18.089 4.663 -27.063 1.00 92.50 155 PRO A CA 1
ATOM 1283 C C . PRO A 1 155 ? 16.820 5.203 -27.738 1.00 92.50 155 PRO A C 1
ATOM 1285 O O . PRO A 1 155 ? 16.627 4.991 -28.940 1.00 92.50 155 PRO A O 1
ATOM 1288 N N . PRO A 1 156 ? 15.954 5.915 -26.995 1.00 92.44 156 PRO A N 1
ATOM 1289 C CA . PRO A 1 156 ? 16.132 6.327 -25.601 1.00 92.44 156 PRO A CA 1
ATOM 1290 C C . PRO A 1 156 ? 15.588 5.318 -24.570 1.00 92.44 156 PRO A C 1
ATOM 1292 O O . PRO A 1 156 ? 15.461 5.690 -23.410 1.00 92.44 156 PRO A O 1
ATOM 1295 N N . ASP A 1 157 ? 15.218 4.093 -24.965 1.00 93.50 157 ASP A N 1
ATOM 1296 C CA . ASP A 1 157 ? 14.511 3.120 -24.111 1.00 93.50 157 ASP A CA 1
ATOM 1297 C C . ASP A 1 157 ? 15.452 2.121 -23.388 1.00 93.50 157 ASP A C 1
ATOM 1299 O O . ASP A 1 157 ? 15.019 1.393 -22.493 1.00 93.50 157 ASP A O 1
ATOM 1303 N N . ASP A 1 158 ? 16.736 2.076 -23.758 1.00 94.81 158 ASP A N 1
ATOM 1304 C CA . ASP A 1 158 ? 17.773 1.150 -23.265 1.00 94.81 158 ASP A CA 1
ATOM 1305 C C . ASP A 1 158 ? 18.367 1.570 -21.909 1.00 94.81 158 ASP A C 1
ATOM 1307 O O . ASP A 1 158 ? 19.574 1.754 -21.726 1.00 94.81 158 ASP A O 1
ATOM 1311 N N . TYR A 1 159 ? 17.495 1.744 -20.929 1.00 94.00 159 TYR A N 1
ATOM 1312 C CA . TYR A 1 159 ? 17.886 2.041 -19.563 1.00 94.00 159 TYR A CA 1
ATOM 1313 C C . TYR A 1 159 ? 16.994 1.301 -18.574 1.00 94.00 159 TYR A C 1
ATOM 1315 O O . TYR A 1 159 ? 15.906 0.835 -18.908 1.00 94.00 159 TYR A O 1
ATOM 1323 N N . GLU A 1 160 ? 17.441 1.254 -17.327 1.00 93.56 160 GLU A N 1
ATOM 1324 C CA . GLU A 1 160 ? 16.597 0.904 -16.189 1.00 93.56 160 GLU A CA 1
ATOM 1325 C C . GLU A 1 160 ? 16.662 1.997 -15.114 1.00 93.56 160 GLU A C 1
ATOM 1327 O O . GLU A 1 160 ? 17.646 2.735 -14.966 1.00 93.56 160 GLU A O 1
ATOM 1332 N N . GLU A 1 161 ? 15.559 2.127 -14.393 1.00 94.25 161 GLU A N 1
ATOM 1333 C CA . GLU A 1 161 ? 15.317 3.085 -13.312 1.00 94.25 161 GLU A CA 1
ATOM 1334 C C . GLU A 1 161 ? 14.534 2.366 -12.197 1.00 94.25 161 GLU A C 1
ATOM 1336 O O . GLU A 1 161 ? 14.135 1.224 -12.410 1.00 94.25 161 GLU A O 1
ATOM 1341 N N . PRO A 1 162 ? 14.275 2.968 -11.022 1.00 95.00 162 PRO A N 1
ATOM 1342 C CA . PRO A 1 162 ? 13.569 2.280 -9.948 1.00 95.00 162 PRO A CA 1
ATOM 1343 C C . PRO A 1 162 ? 12.243 1.627 -10.371 1.00 95.00 162 PRO A C 1
ATOM 1345 O O . PRO A 1 162 ? 11.961 0.519 -9.936 1.00 95.00 162 PRO A O 1
ATOM 1348 N N . ASP A 1 163 ? 11.463 2.223 -11.283 1.00 93.31 163 ASP A N 1
ATOM 1349 C CA . ASP A 1 163 ? 10.231 1.599 -11.806 1.00 93.31 163 ASP A CA 1
ATOM 1350 C C . ASP A 1 163 ? 10.465 0.253 -12.516 1.00 93.31 163 ASP A C 1
ATOM 1352 O O . ASP A 1 163 ? 9.556 -0.576 -12.588 1.00 93.31 163 ASP A O 1
ATOM 1356 N N . SER A 1 164 ? 11.687 -0.023 -12.974 1.00 95.69 164 SER A N 1
ATOM 1357 C CA . SER A 1 164 ? 12.078 -1.311 -13.551 1.00 95.69 164 SER A CA 1
ATOM 1358 C C . SER A 1 164 ? 12.021 -2.472 -12.550 1.00 95.69 164 SER A C 1
ATOM 1360 O O . SER A 1 164 ? 12.083 -3.620 -12.984 1.00 95.69 164 SER A O 1
ATOM 1362 N N . VAL A 1 165 ? 11.838 -2.228 -11.239 1.00 96.38 165 VAL A N 1
ATOM 1363 C CA . VAL A 1 165 ? 11.594 -3.310 -10.265 1.00 96.38 165 VAL A CA 1
ATOM 1364 C C . VAL A 1 165 ? 10.158 -3.815 -10.234 1.00 96.38 165 VAL A C 1
ATOM 1366 O O . VAL A 1 165 ? 9.912 -4.896 -9.704 1.00 96.38 165 VAL A O 1
ATOM 1369 N N . ARG A 1 166 ? 9.188 -3.088 -10.798 1.00 95.44 166 ARG A N 1
ATOM 1370 C CA . ARG A 1 166 ? 7.767 -3.470 -10.727 1.00 95.44 166 ARG A CA 1
ATOM 1371 C C . ARG A 1 166 ? 7.479 -4.877 -11.273 1.00 95.44 166 ARG A C 1
ATOM 1373 O O . ARG A 1 166 ? 6.726 -5.606 -10.627 1.00 95.44 166 ARG A O 1
ATOM 1380 N N . PRO A 1 167 ? 8.108 -5.342 -12.368 1.00 96.38 167 PRO A N 1
ATOM 1381 C CA . PRO A 1 167 ? 8.005 -6.741 -12.771 1.00 96.38 167 PRO A CA 1
ATOM 1382 C C . PRO A 1 167 ? 8.557 -7.717 -11.715 1.00 96.38 167 PRO A C 1
ATOM 1384 O O . PRO A 1 167 ? 7.941 -8.742 -11.438 1.00 96.38 167 PRO A O 1
ATOM 1387 N N . ALA A 1 168 ? 9.661 -7.384 -11.041 1.00 97.50 168 ALA A N 1
ATOM 1388 C CA . ALA A 1 168 ? 10.198 -8.198 -9.947 1.00 97.50 168 ALA A CA 1
ATOM 1389 C C . ALA A 1 168 ? 9.262 -8.239 -8.719 1.00 97.50 168 ALA A C 1
ATOM 1391 O O . ALA A 1 168 ? 9.216 -9.249 -8.016 1.00 97.50 168 ALA A O 1
ATOM 1392 N N . ILE A 1 169 ? 8.454 -7.197 -8.493 1.00 97.19 169 ILE A N 1
ATOM 1393 C CA . ILE A 1 169 ? 7.370 -7.213 -7.495 1.00 97.19 169 ILE A CA 1
ATOM 1394 C C . ILE A 1 169 ? 6.290 -8.239 -7.883 1.00 97.19 169 ILE A C 1
ATOM 1396 O O . ILE A 1 169 ? 5.793 -8.955 -7.011 1.00 97.19 169 ILE A O 1
ATOM 1400 N N . ILE A 1 170 ? 5.960 -8.371 -9.177 1.00 97.25 170 ILE A N 1
ATOM 1401 C CA . ILE A 1 170 ? 5.048 -9.419 -9.675 1.00 97.25 170 ILE A CA 1
ATOM 1402 C C . ILE A 1 170 ? 5.653 -10.806 -9.439 1.00 97.25 170 ILE A C 1
ATOM 1404 O O . ILE A 1 170 ? 4.960 -11.673 -8.913 1.00 97.25 170 ILE A O 1
ATOM 1408 N N . ALA A 1 171 ? 6.939 -11.013 -9.748 1.00 97.81 171 ALA A N 1
ATOM 1409 C CA . ALA A 1 171 ? 7.618 -12.281 -9.459 1.00 97.81 171 ALA A CA 1
ATOM 1410 C C . ALA A 1 171 ? 7.567 -12.635 -7.969 1.00 97.81 171 ALA A C 1
ATOM 1412 O O . ALA A 1 171 ? 7.269 -13.776 -7.621 1.00 97.81 171 ALA A O 1
ATOM 1413 N N . LEU A 1 172 ? 7.777 -11.665 -7.077 1.00 97.19 172 LEU A N 1
ATOM 1414 C CA . LEU A 1 172 ? 7.694 -11.916 -5.641 1.00 97.19 172 LEU A CA 1
ATOM 1415 C C . LEU A 1 172 ? 6.265 -12.271 -5.193 1.00 97.19 172 LEU A C 1
ATOM 1417 O O . LEU A 1 172 ? 6.075 -13.151 -4.353 1.00 97.19 172 LEU A O 1
ATOM 1421 N N . ALA A 1 173 ? 5.247 -11.644 -5.789 1.00 95.94 173 ALA A N 1
ATOM 1422 C CA . ALA A 1 173 ? 3.853 -12.020 -5.570 1.00 95.94 173 ALA A CA 1
ATOM 1423 C C . ALA A 1 173 ? 3.540 -13.427 -6.120 1.00 95.94 173 ALA A C 1
ATOM 1425 O O . ALA A 1 173 ? 2.843 -14.194 -5.455 1.00 95.94 173 ALA A O 1
ATOM 1426 N N . ALA A 1 174 ? 4.093 -13.795 -7.282 1.00 96.69 174 ALA A N 1
ATOM 1427 C CA . ALA A 1 174 ? 3.986 -15.134 -7.860 1.00 96.69 174 ALA A CA 1
ATOM 1428 C C . ALA A 1 174 ? 4.666 -16.190 -6.972 1.00 96.69 174 ALA A C 1
ATOM 1430 O O . ALA A 1 174 ? 4.083 -17.244 -6.717 1.00 96.69 174 ALA A O 1
ATOM 1431 N N . TYR A 1 175 ? 5.848 -15.904 -6.417 1.00 96.44 175 TYR A N 1
ATOM 1432 C CA . TYR A 1 175 ? 6.477 -16.750 -5.398 1.00 96.44 175 TYR A CA 1
ATOM 1433 C C . TYR A 1 175 ? 5.543 -16.953 -4.201 1.00 96.44 175 TYR A C 1
ATOM 1435 O O . TYR A 1 175 ? 5.301 -18.084 -3.791 1.00 96.44 175 TYR A O 1
ATOM 1443 N N . ALA A 1 176 ? 4.942 -15.876 -3.689 1.00 93.56 176 ALA A N 1
ATOM 1444 C CA . ALA A 1 176 ? 4.094 -15.942 -2.504 1.00 93.56 176 ALA A CA 1
ATOM 1445 C C . ALA A 1 176 ? 2.825 -16.803 -2.671 1.00 93.56 176 ALA A C 1
ATOM 1447 O O . ALA A 1 176 ? 2.258 -17.227 -1.665 1.00 93.56 176 ALA A O 1
ATOM 1448 N N . VAL A 1 177 ? 2.367 -17.048 -3.905 1.00 94.00 177 VAL A N 1
ATOM 1449 C CA . VAL A 1 177 ? 1.190 -17.893 -4.202 1.00 94.00 177 VAL A CA 1
ATOM 1450 C C . VAL A 1 177 ? 1.538 -19.264 -4.780 1.00 94.00 177 VAL A C 1
ATOM 1452 O O . VAL A 1 177 ? 0.714 -20.168 -4.699 1.00 94.00 177 VAL A O 1
ATOM 1455 N N . THR A 1 178 ? 2.731 -19.437 -5.358 1.00 93.75 178 THR A N 1
ATOM 1456 C CA . THR A 1 178 ? 3.144 -20.699 -6.002 1.00 93.75 178 THR A CA 1
ATOM 1457 C C . THR A 1 178 ? 4.219 -21.470 -5.241 1.00 93.75 178 THR A C 1
ATOM 1459 O O . THR A 1 178 ? 4.385 -22.659 -5.491 1.00 93.75 178 THR A O 1
ATOM 1462 N N . GLY A 1 179 ? 4.997 -20.811 -4.377 1.00 93.19 179 GLY A N 1
ATOM 1463 C CA . GLY A 1 179 ? 6.182 -21.387 -3.735 1.00 93.19 179 GLY A CA 1
ATOM 1464 C C . GLY A 1 179 ? 7.335 -21.713 -4.697 1.00 93.19 179 GLY A C 1
ATOM 1465 O O . GLY A 1 179 ? 8.298 -22.362 -4.302 1.00 93.19 179 GLY A O 1
ATOM 1466 N N . LYS A 1 180 ? 7.269 -21.303 -5.973 1.00 95.69 180 LYS A N 1
ATOM 1467 C CA . LYS A 1 180 ? 8.294 -21.643 -6.973 1.00 95.69 180 LYS A CA 1
ATOM 1468 C C . LYS A 1 180 ? 9.563 -20.816 -6.764 1.00 95.69 180 LYS A C 1
ATOM 1470 O O . LYS A 1 180 ? 9.612 -19.637 -7.115 1.00 95.69 180 LYS A O 1
ATOM 1475 N N . GLU A 1 181 ? 10.617 -21.472 -6.284 1.00 96.12 181 GLU A N 1
ATOM 1476 C CA . GLU A 1 181 ? 11.914 -20.864 -5.941 1.00 96.12 181 GLU A CA 1
ATOM 1477 C C . GLU A 1 181 ? 12.562 -20.039 -7.061 1.00 96.12 181 GLU A C 1
ATOM 1479 O O . GLU A 1 181 ? 13.254 -19.064 -6.784 1.00 96.12 181 GLU A O 1
ATOM 1484 N N . ARG A 1 182 ? 12.301 -20.359 -8.338 1.00 97.00 182 ARG A N 1
ATOM 1485 C CA . ARG A 1 182 ? 12.833 -19.587 -9.480 1.00 97.00 182 ARG A CA 1
ATOM 1486 C C . ARG A 1 182 ? 12.507 -18.091 -9.400 1.00 97.00 182 ARG A C 1
ATOM 1488 O O . ARG A 1 182 ? 13.321 -17.268 -9.808 1.00 97.00 182 ARG A O 1
ATOM 1495 N N . TYR A 1 183 ? 11.333 -17.745 -8.867 1.00 97.94 183 TYR A N 1
ATOM 1496 C CA . TYR A 1 183 ? 10.897 -16.359 -8.739 1.00 97.94 183 TYR A CA 1
ATOM 1497 C C . TYR A 1 183 ? 11.640 -15.640 -7.615 1.00 97.94 183 TYR A C 1
ATOM 1499 O O . TYR A 1 183 ? 12.135 -14.537 -7.831 1.00 97.94 183 TYR A O 1
ATOM 1507 N N . LEU A 1 184 ? 11.784 -16.279 -6.449 1.00 97.56 184 LEU A N 1
ATOM 1508 C CA . LEU A 1 184 ? 12.565 -15.722 -5.345 1.00 97.56 184 LEU A CA 1
ATOM 1509 C C . LEU A 1 184 ? 14.043 -15.578 -5.732 1.00 97.56 184 LEU A C 1
ATOM 1511 O O . LEU A 1 184 ? 14.635 -14.534 -5.479 1.00 97.56 184 LEU A O 1
ATOM 1515 N N . ALA A 1 185 ? 14.615 -16.578 -6.409 1.00 97.56 185 ALA A N 1
ATOM 1516 C CA . ALA A 1 185 ? 15.994 -16.541 -6.887 1.00 97.56 185 ALA A CA 1
ATOM 1517 C C . ALA A 1 185 ? 16.247 -15.363 -7.845 1.00 97.56 185 ALA A C 1
ATOM 1519 O O . ALA A 1 185 ? 17.217 -14.631 -7.658 1.00 97.56 185 ALA A O 1
ATOM 1520 N N . PHE A 1 186 ? 15.352 -15.134 -8.816 1.00 98.38 186 PHE A N 1
ATOM 1521 C CA . PHE A 1 186 ? 15.411 -13.957 -9.690 1.00 98.38 186 PHE A CA 1
ATOM 1522 C C . PHE A 1 186 ? 15.325 -12.649 -8.893 1.00 98.38 186 PHE A C 1
ATOM 1524 O O . PHE A 1 186 ? 16.127 -11.741 -9.105 1.00 98.38 186 PHE A O 1
ATOM 1531 N N . CYS A 1 187 ? 14.374 -12.549 -7.955 1.00 98.31 187 CYS A N 1
ATOM 1532 C CA . CYS A 1 187 ? 14.226 -11.344 -7.146 1.00 98.31 187 CYS A CA 1
ATOM 1533 C C . CYS A 1 187 ? 15.490 -11.036 -6.334 1.00 98.31 187 CYS A C 1
ATOM 1535 O O . CYS A 1 187 ? 15.895 -9.879 -6.292 1.00 98.31 187 CYS A O 1
ATOM 1537 N N . CYS A 1 188 ? 16.123 -12.043 -5.727 1.00 98.19 188 CYS A N 1
ATOM 1538 C CA . CYS A 1 188 ? 17.361 -11.874 -4.967 1.00 98.19 188 CYS A CA 1
ATOM 1539 C C . CYS A 1 188 ? 18.537 -11.430 -5.852 1.00 98.19 188 CYS A C 1
ATOM 1541 O O . CYS A 1 188 ? 19.245 -10.494 -5.484 1.00 98.19 188 CYS A O 1
ATOM 1543 N N . ASP A 1 189 ? 18.721 -12.057 -7.022 1.00 98.00 189 ASP A N 1
ATOM 1544 C CA . ASP A 1 189 ? 19.779 -11.688 -7.977 1.00 98.00 189 ASP A CA 1
ATOM 1545 C C . ASP A 1 189 ? 19.649 -10.220 -8.409 1.00 98.00 189 ASP A C 1
ATOM 1547 O O . ASP A 1 189 ? 20.599 -9.439 -8.317 1.00 98.00 189 ASP A O 1
ATOM 1551 N N . TYR A 1 190 ? 18.434 -9.798 -8.773 1.00 98.00 190 TYR A N 1
ATOM 1552 C CA . TYR A 1 190 ? 18.202 -8.424 -9.202 1.00 98.00 190 TYR A CA 1
ATOM 1553 C C . TYR A 1 190 ? 18.258 -7.409 -8.048 1.00 98.00 190 TYR A C 1
ATOM 1555 O O . TYR A 1 190 ? 18.752 -6.290 -8.217 1.00 98.00 190 TYR A O 1
ATOM 1563 N N . ALA A 1 191 ? 17.785 -7.782 -6.855 1.00 98.25 191 ALA A N 1
ATOM 1564 C CA . ALA A 1 191 ? 17.790 -6.908 -5.684 1.00 98.25 191 ALA A CA 1
ATOM 1565 C C . ALA A 1 191 ? 19.200 -6.575 -5.198 1.00 98.25 191 ALA A C 1
ATOM 1567 O O . ALA A 1 191 ? 19.418 -5.470 -4.701 1.00 98.25 191 ALA A O 1
ATOM 1568 N N . ASP A 1 192 ? 20.164 -7.484 -5.356 1.00 98.19 192 ASP A N 1
ATOM 1569 C CA . ASP A 1 192 ? 21.551 -7.264 -4.935 1.00 98.19 192 ASP A CA 1
ATOM 1570 C C . ASP A 1 192 ? 22.174 -6.047 -5.615 1.00 98.19 192 ASP A C 1
ATOM 1572 O O . ASP A 1 192 ? 22.820 -5.220 -4.964 1.00 98.19 192 ASP A O 1
ATOM 1576 N N . LYS A 1 193 ? 21.903 -5.885 -6.910 1.00 96.38 193 LYS A N 1
ATOM 1577 C CA . LYS A 1 193 ? 22.325 -4.719 -7.682 1.00 96.38 193 LYS A CA 1
ATOM 1578 C C . LYS A 1 193 ? 21.695 -3.430 -7.163 1.00 96.38 193 LYS A C 1
ATOM 1580 O O . LYS A 1 193 ? 22.406 -2.449 -6.949 1.00 96.38 193 LYS A O 1
ATOM 1585 N N . TRP A 1 194 ? 20.377 -3.413 -6.968 1.00 97.94 194 TRP A N 1
ATOM 1586 C CA . TRP A 1 194 ? 19.672 -2.218 -6.497 1.00 97.94 194 TRP A CA 1
ATOM 1587 C C . TRP A 1 194 ? 20.065 -1.839 -5.070 1.00 97.94 194 TRP A C 1
ATOM 1589 O O . TRP A 1 194 ? 20.268 -0.660 -4.789 1.00 97.94 194 TRP A O 1
ATOM 1599 N N . ALA A 1 195 ? 20.239 -2.819 -4.184 1.00 98.25 195 ALA A N 1
ATOM 1600 C CA . ALA A 1 195 ? 20.727 -2.583 -2.833 1.00 98.25 195 ALA A CA 1
ATOM 1601 C C . ALA A 1 195 ? 22.133 -1.965 -2.853 1.00 98.25 195 ALA A C 1
ATOM 1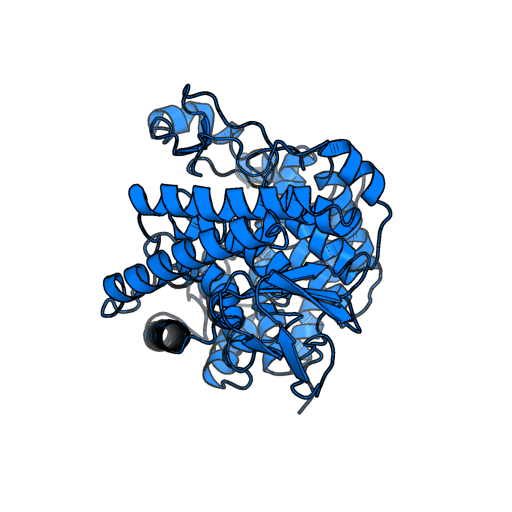603 O O . ALA A 1 195 ? 22.352 -0.951 -2.196 1.00 98.25 195 ALA A O 1
ATOM 1604 N N . ALA A 1 196 ? 23.056 -2.502 -3.661 1.00 97.88 196 ALA A N 1
ATOM 1605 C CA . ALA A 1 196 ? 24.388 -1.920 -3.827 1.00 97.88 196 ALA A CA 1
ATOM 1606 C C . ALA A 1 196 ? 24.330 -0.481 -4.370 1.00 97.88 196 ALA A C 1
ATOM 1608 O O . ALA A 1 196 ? 25.004 0.401 -3.845 1.00 97.88 196 ALA A O 1
ATOM 1609 N N . ALA A 1 197 ? 23.475 -0.225 -5.363 1.00 96.94 197 ALA A N 1
ATOM 1610 C CA . ALA A 1 197 ? 23.299 1.094 -5.968 1.00 96.94 197 ALA A CA 1
ATOM 1611 C C . ALA A 1 197 ? 22.756 2.142 -4.984 1.00 96.94 197 ALA A C 1
ATOM 1613 O O . ALA A 1 197 ? 23.176 3.300 -5.007 1.00 96.94 197 ALA A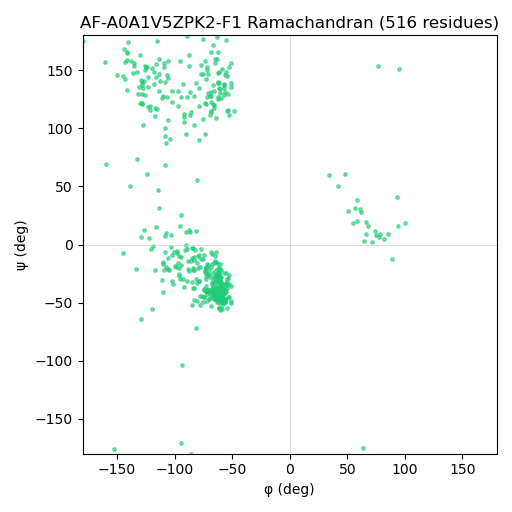 O 1
ATOM 1614 N N . LEU A 1 198 ? 21.846 1.746 -4.088 1.00 97.06 198 LEU A N 1
ATOM 1615 C CA . LEU A 1 198 ? 21.323 2.628 -3.041 1.00 97.06 198 LEU A CA 1
ATOM 1616 C C . LEU A 1 198 ? 22.356 2.956 -1.954 1.00 97.06 198 LEU A C 1
ATOM 1618 O O . LEU A 1 198 ? 22.215 3.975 -1.279 1.00 97.06 198 LEU A O 1
ATOM 1622 N N . LEU A 1 199 ? 23.381 2.116 -1.799 1.00 97.38 199 LEU A N 1
ATOM 1623 C CA . LEU A 1 199 ? 24.483 2.303 -0.852 1.00 97.38 199 LEU A CA 1
ATOM 1624 C C . LEU A 1 199 ? 25.663 3.097 -1.445 1.00 97.38 199 LEU A C 1
ATOM 1626 O O . LEU A 1 199 ? 26.614 3.403 -0.726 1.00 97.38 199 LEU A O 1
ATOM 1630 N N . GLU A 1 200 ? 25.621 3.452 -2.734 1.00 96.12 200 GLU A N 1
ATOM 1631 C CA . GLU A 1 200 ? 26.643 4.298 -3.357 1.00 96.12 200 GLU A CA 1
ATOM 1632 C C . GLU A 1 200 ? 26.701 5.701 -2.716 1.00 96.12 200 GLU A C 1
ATOM 1634 O O . GLU A 1 200 ? 25.696 6.273 -2.285 1.00 96.12 200 GLU A O 1
ATOM 1639 N N . THR A 1 201 ? 27.905 6.283 -2.676 1.00 89.25 201 THR A N 1
ATOM 1640 C CA . THR A 1 201 ? 28.165 7.624 -2.123 1.00 89.25 201 THR A CA 1
ATOM 1641 C C . THR A 1 201 ? 28.710 8.562 -3.208 1.00 89.25 201 THR A C 1
ATOM 1643 O O . THR A 1 201 ? 29.385 8.099 -4.128 1.00 89.25 201 THR A O 1
ATOM 1646 N N . PRO A 1 202 ? 28.433 9.882 -3.144 1.00 84.56 202 PRO A N 1
ATOM 1647 C CA . PRO A 1 202 ? 27.725 10.602 -2.077 1.00 84.56 202 PRO A CA 1
ATOM 1648 C C . PRO A 1 202 ? 26.194 10.483 -2.126 1.00 84.56 202 PRO A C 1
ATOM 1650 O O . PRO A 1 202 ? 25.532 10.918 -1.188 1.00 84.56 202 PRO A O 1
ATOM 1653 N N . LEU A 1 203 ? 25.629 9.938 -3.206 1.00 88.38 203 LEU A N 1
ATOM 1654 C CA . LEU A 1 203 ? 24.187 9.810 -3.400 1.00 88.38 203 LEU A CA 1
ATOM 1655 C C . LEU A 1 203 ? 23.840 8.424 -3.956 1.00 88.38 203 LEU A C 1
ATOM 1657 O O . LEU A 1 203 ? 24.583 7.936 -4.809 1.00 88.38 203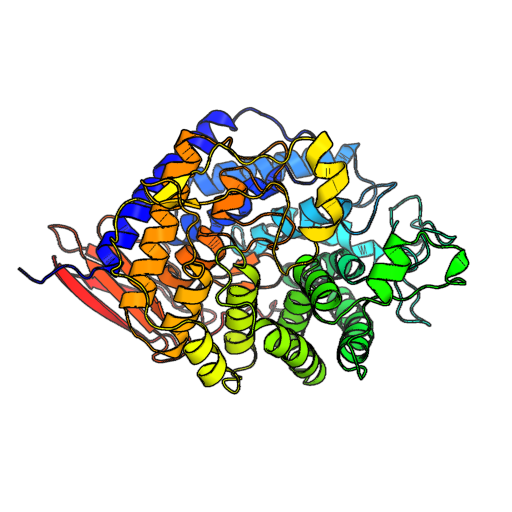 LEU A O 1
ATOM 1661 N N . PRO A 1 204 ? 22.664 7.875 -3.598 1.00 90.94 204 PRO A N 1
ATOM 1662 C CA . PRO A 1 204 ? 22.124 6.673 -4.220 1.00 90.94 204 PRO A CA 1
ATOM 1663 C C . PRO A 1 204 ? 22.117 6.775 -5.746 1.00 90.94 204 PRO A C 1
ATOM 1665 O O . PRO A 1 204 ? 21.689 7.790 -6.316 1.00 90.94 204 PRO A O 1
ATOM 1668 N N . ARG A 1 205 ? 22.541 5.716 -6.430 1.00 93.69 205 ARG A N 1
ATOM 1669 C CA . ARG A 1 205 ? 22.379 5.591 -7.877 1.00 93.69 205 ARG A CA 1
ATOM 1670 C C . ARG A 1 205 ? 20.978 5.077 -8.192 1.00 93.69 205 ARG A C 1
ATOM 1672 O O . ARG A 1 205 ? 20.543 4.056 -7.676 1.00 93.69 205 ARG A O 1
ATOM 1679 N N . VAL A 1 206 ? 20.273 5.794 -9.068 1.00 91.88 206 VAL A N 1
ATOM 1680 C CA . VAL A 1 206 ? 18.871 5.505 -9.425 1.00 91.88 206 VAL A CA 1
ATOM 1681 C C . VAL A 1 206 ? 18.645 5.371 -10.930 1.00 91.88 206 VAL A C 1
ATOM 1683 O O . VAL A 1 206 ? 17.510 5.397 -11.383 1.00 91.88 206 VAL A O 1
ATOM 1686 N N . ARG A 1 207 ? 19.706 5.262 -11.736 1.00 91.56 207 ARG A N 1
ATOM 1687 C CA . ARG A 1 207 ? 19.600 4.965 -13.172 1.00 91.56 207 ARG A CA 1
ATOM 1688 C C . ARG A 1 207 ? 20.811 4.203 -13.685 1.00 91.56 207 ARG A C 1
ATOM 1690 O O . ARG A 1 207 ? 21.950 4.462 -13.276 1.00 91.56 207 ARG A O 1
ATOM 1697 N N . PHE A 1 208 ? 20.557 3.326 -14.648 1.00 93.31 208 PHE A N 1
ATOM 1698 C CA . PHE A 1 208 ? 21.579 2.619 -15.408 1.00 93.31 208 PHE A CA 1
ATOM 1699 C C . PHE A 1 208 ? 21.303 2.810 -16.900 1.00 93.31 208 PHE A C 1
ATOM 1701 O O . PHE A 1 208 ? 20.395 2.200 -17.456 1.00 93.31 208 PHE A O 1
ATOM 1708 N N . LEU A 1 209 ? 22.070 3.702 -17.527 1.00 92.00 209 LEU A N 1
ATOM 1709 C CA . LEU A 1 209 ? 22.027 3.957 -18.965 1.00 92.00 209 LEU A CA 1
ATOM 1710 C C . LEU A 1 209 ? 22.960 2.966 -19.668 1.00 92.00 209 LEU A C 1
ATOM 1712 O O . LEU A 1 209 ? 24.098 2.794 -19.224 1.00 92.00 209 LEU A O 1
ATOM 1716 N N . GLN A 1 210 ? 22.490 2.307 -20.728 1.00 90.94 210 GLN A N 1
ATOM 1717 C CA . GLN A 1 210 ? 23.316 1.370 -21.504 1.00 90.94 210 GLN A CA 1
ATOM 1718 C C . GLN A 1 210 ? 24.092 2.070 -22.628 1.00 90.94 210 GLN A C 1
ATOM 1720 O O . GLN A 1 210 ? 25.121 1.563 -23.077 1.00 90.94 210 GLN A O 1
ATOM 1725 N N . SER A 1 211 ? 23.635 3.253 -23.035 1.00 92.81 211 SER A N 1
ATOM 1726 C CA . SER A 1 211 ? 24.247 4.079 -24.071 1.00 92.81 211 SER A CA 1
ATOM 1727 C C . SER A 1 211 ? 24.776 5.411 -23.525 1.00 92.81 211 SER A C 1
ATOM 1729 O O . SER A 1 211 ? 24.613 5.745 -22.351 1.00 92.81 211 SER A O 1
ATOM 1731 N N . ALA A 1 212 ? 25.441 6.189 -24.384 1.00 91.44 212 ALA A N 1
ATOM 1732 C CA . ALA A 1 212 ? 25.963 7.507 -24.030 1.00 91.44 212 ALA A CA 1
ATOM 1733 C C . ALA A 1 212 ? 24.839 8.491 -23.644 1.00 91.44 212 ALA A C 1
ATOM 1735 O O . ALA A 1 212 ? 23.796 8.541 -24.295 1.00 91.44 212 ALA A O 1
ATOM 1736 N N . GLU A 1 213 ? 25.070 9.306 -22.608 1.00 89.56 213 GLU A N 1
ATOM 1737 C CA . GLU A 1 213 ? 24.059 10.193 -22.002 1.00 89.56 213 GLU A CA 1
ATOM 1738 C C . GLU A 1 213 ? 23.392 11.154 -22.997 1.00 89.56 213 GLU A C 1
ATOM 1740 O O . GLU A 1 213 ? 22.202 11.437 -22.890 1.00 89.56 213 GLU A O 1
ATOM 1745 N N . ASN A 1 214 ? 24.135 11.615 -24.007 1.00 90.94 214 ASN A N 1
ATOM 1746 C CA . ASN A 1 214 ? 23.650 12.538 -25.035 1.00 90.94 214 ASN A CA 1
ATOM 1747 C C . ASN A 1 214 ? 22.608 11.926 -25.990 1.00 90.94 214 ASN A C 1
ATOM 1749 O O . ASN A 1 214 ? 22.075 12.637 -26.840 1.00 90.94 214 ASN A O 1
ATOM 1753 N N . LEU A 1 215 ? 22.347 10.620 -25.885 1.00 93.31 215 LEU A N 1
ATOM 1754 C CA . LEU A 1 215 ? 21.306 9.918 -26.637 1.00 93.31 215 LEU A CA 1
ATOM 1755 C C . LEU A 1 215 ? 19.964 9.877 -25.889 1.00 93.31 215 LEU A C 1
ATOM 1757 O O . LEU A 1 215 ? 18.966 9.421 -26.450 1.00 93.31 215 LEU A O 1
ATOM 1761 N N . TYR A 1 216 ? 19.919 10.376 -24.651 1.00 90.50 216 TYR A N 1
ATOM 1762 C CA . TYR A 1 216 ? 18.705 10.473 -23.848 1.00 90.50 216 TYR A CA 1
ATOM 1763 C C . TYR A 1 216 ? 18.218 11.919 -23.764 1.00 90.50 216 TYR A C 1
ATOM 1765 O O . TYR A 1 216 ? 18.967 12.875 -23.948 1.00 90.50 216 TYR A O 1
ATOM 1773 N N . ASN A 1 217 ? 16.929 12.087 -23.471 1.00 88.69 217 ASN A N 1
ATOM 1774 C CA . ASN A 1 217 ? 16.366 13.413 -23.241 1.00 88.69 217 ASN A CA 1
ATOM 1775 C C . ASN A 1 217 ? 16.805 13.992 -21.880 1.00 88.69 217 ASN A C 1
ATOM 1777 O O . ASN A 1 217 ? 17.104 13.255 -20.937 1.00 88.69 217 ASN A O 1
ATOM 1781 N N . ASP A 1 218 ? 16.744 15.321 -21.757 1.00 86.31 218 ASP A N 1
ATOM 1782 C CA . ASP A 1 218 ? 17.153 16.061 -20.553 1.00 86.31 218 ASP A CA 1
ATOM 1783 C C . ASP A 1 218 ? 16.465 15.574 -19.275 1.00 86.31 218 ASP A C 1
ATOM 1785 O O . ASP A 1 218 ? 17.047 15.612 -18.193 1.00 86.31 218 ASP A O 1
ATOM 1789 N N . ARG A 1 219 ? 15.219 15.095 -19.376 1.00 85.44 219 ARG A N 1
ATOM 1790 C CA . ARG A 1 219 ? 14.473 14.584 -18.223 1.00 85.44 219 ARG A CA 1
ATOM 1791 C C . ARG A 1 219 ? 15.121 13.316 -17.664 1.00 85.44 219 ARG A C 1
ATOM 1793 O O . ARG A 1 219 ? 15.265 13.220 -16.447 1.00 85.44 219 ARG A O 1
ATOM 1800 N N . ILE A 1 220 ? 15.504 12.368 -18.519 1.00 84.62 220 ILE A N 1
ATOM 1801 C CA . ILE A 1 220 ? 16.176 11.125 -18.108 1.00 84.62 220 ILE A CA 1
ATOM 1802 C C . ILE A 1 220 ? 17.514 11.454 -17.439 1.00 84.62 220 ILE A C 1
ATOM 1804 O O . ILE A 1 220 ? 17.791 10.960 -16.344 1.00 84.62 220 ILE A O 1
ATOM 1808 N N . VAL A 1 221 ? 18.302 12.344 -18.047 1.00 86.25 221 VAL A N 1
ATOM 1809 C CA . VAL A 1 221 ? 19.610 12.761 -17.517 1.00 86.25 221 VAL A CA 1
ATOM 1810 C C . VAL A 1 221 ? 19.461 13.503 -16.183 1.00 86.25 221 VAL A C 1
ATOM 1812 O O . VAL A 1 221 ? 20.163 13.196 -15.219 1.00 86.25 221 VAL A O 1
ATOM 1815 N N . LEU A 1 222 ? 18.498 14.424 -16.067 1.00 86.25 222 LEU A N 1
ATOM 1816 C CA . LEU A 1 222 ? 18.204 15.134 -14.818 1.00 86.25 222 LEU A CA 1
ATOM 1817 C C . LEU A 1 222 ? 17.787 14.173 -13.700 1.00 86.25 222 LEU A C 1
ATOM 1819 O O . LEU A 1 222 ? 18.197 14.337 -12.556 1.00 86.25 222 LEU A O 1
ATOM 1823 N N . GLN A 1 223 ? 16.976 13.164 -14.011 1.00 84.56 223 GLN A N 1
ATOM 1824 C CA . GLN A 1 223 ? 16.555 12.162 -13.034 1.00 84.56 223 GLN A CA 1
ATOM 1825 C C . GLN A 1 223 ? 17.711 11.241 -12.603 1.00 84.56 223 GLN A C 1
ATOM 1827 O O . GLN A 1 223 ? 17.701 10.767 -11.471 1.00 84.56 223 GLN A O 1
ATOM 1832 N N . ALA A 1 224 ? 18.719 11.018 -13.456 1.00 81.31 224 ALA A N 1
ATOM 1833 C CA . ALA A 1 224 ? 19.950 10.312 -13.081 1.00 81.31 224 ALA A CA 1
ATOM 1834 C C . ALA A 1 224 ? 20.859 11.146 -12.165 1.00 81.31 224 ALA A C 1
ATOM 1836 O O . ALA A 1 224 ? 21.498 10.606 -11.264 1.00 81.31 224 ALA A O 1
ATOM 1837 N N . THR A 1 225 ? 20.950 12.452 -12.426 1.00 85.44 225 THR A N 1
ATOM 1838 C CA . THR A 1 225 ? 21.988 13.330 -11.860 1.00 85.44 225 THR A CA 1
ATOM 1839 C C . THR A 1 225 ? 21.487 14.263 -10.764 1.00 85.44 225 THR A C 1
ATOM 1841 O O . THR A 1 225 ? 22.307 14.843 -10.055 1.00 85.44 225 THR A O 1
ATOM 1844 N N . GLY A 1 226 ? 20.171 14.373 -10.578 1.00 85.50 226 GLY A N 1
ATOM 1845 C CA . GLY A 1 226 ? 19.545 15.309 -9.650 1.00 85.50 226 GLY A CA 1
ATOM 1846 C C . GLY A 1 226 ? 19.889 15.091 -8.177 1.00 85.50 226 GLY A C 1
ATOM 1847 O O . GLY A 1 226 ? 20.623 14.171 -7.803 1.00 85.50 226 GLY A O 1
ATOM 1848 N N . ASP A 1 227 ? 19.345 15.972 -7.340 1.00 89.69 227 ASP A N 1
ATOM 1849 C CA . ASP A 1 227 ? 19.581 15.968 -5.898 1.00 89.69 227 ASP A CA 1
ATOM 1850 C C . ASP A 1 227 ? 18.997 14.734 -5.185 1.00 89.69 227 ASP A C 1
ATOM 1852 O O . ASP A 1 227 ? 18.259 13.929 -5.758 1.00 89.69 227 ASP A O 1
ATOM 1856 N N . LEU A 1 228 ? 19.335 14.590 -3.900 1.00 90.12 228 LEU A N 1
ATOM 1857 C CA . LEU A 1 228 ? 18.887 13.469 -3.076 1.00 90.12 228 LEU A CA 1
ATOM 1858 C C . LEU A 1 228 ? 17.356 13.330 -3.048 1.00 90.12 228 LEU A C 1
ATOM 1860 O O . LEU A 1 228 ? 16.856 12.215 -3.123 1.00 90.12 228 LEU A O 1
ATOM 1864 N N . GLN A 1 229 ? 16.612 14.436 -2.961 1.00 88.62 229 GLN A N 1
ATOM 1865 C CA . GLN A 1 229 ? 15.150 14.403 -2.849 1.00 88.62 229 GLN A CA 1
ATOM 1866 C C . GLN A 1 229 ? 14.508 13.856 -4.124 1.00 88.62 229 GLN A C 1
ATOM 1868 O O . GLN A 1 229 ? 13.635 12.992 -4.048 1.00 88.62 229 GLN A O 1
ATOM 1873 N N . LEU A 1 230 ? 14.985 14.289 -5.296 1.00 88.38 230 LEU A N 1
ATOM 1874 C CA . LEU A 1 230 ? 14.513 13.755 -6.571 1.00 88.38 230 LEU A CA 1
ATOM 1875 C C . LEU A 1 230 ? 14.807 12.256 -6.695 1.00 88.38 230 LEU A C 1
ATOM 1877 O O . LEU A 1 230 ? 13.953 11.501 -7.153 1.00 88.38 230 LEU A O 1
ATOM 1881 N N . ARG A 1 231 ? 15.999 11.813 -6.283 1.00 91.25 231 ARG A N 1
ATOM 1882 C CA . ARG A 1 231 ? 16.377 10.395 -6.354 1.00 91.25 231 ARG A CA 1
ATOM 1883 C C . ARG A 1 231 ? 15.556 9.536 -5.396 1.00 91.25 231 ARG A C 1
ATOM 1885 O O . ARG A 1 231 ? 15.065 8.487 -5.804 1.00 91.25 231 ARG A O 1
ATOM 1892 N N . LEU A 1 232 ? 15.358 9.992 -4.159 1.00 93.06 232 LEU A N 1
ATOM 1893 C CA . LEU A 1 232 ? 14.519 9.299 -3.179 1.00 93.06 232 LEU A CA 1
ATOM 1894 C C . LEU A 1 232 ? 13.062 9.215 -3.636 1.00 93.06 232 LEU A C 1
ATOM 1896 O O . LEU A 1 232 ? 12.453 8.164 -3.475 1.00 93.06 232 LEU A O 1
ATOM 1900 N N . GLU A 1 233 ? 12.520 10.259 -4.266 1.00 92.38 233 GLU A N 1
ATOM 1901 C CA . GLU A 1 233 ? 11.173 10.209 -4.845 1.00 92.38 233 GLU A CA 1
ATOM 1902 C C . GLU A 1 233 ? 11.038 9.094 -5.896 1.00 92.38 233 GLU A C 1
ATOM 1904 O O . GLU A 1 233 ? 10.041 8.380 -5.900 1.00 92.38 233 GLU A O 1
ATOM 1909 N N . LEU A 1 234 ? 12.045 8.878 -6.752 1.00 91.62 234 LEU A N 1
ATOM 1910 C CA . LEU A 1 234 ? 12.016 7.780 -7.731 1.00 91.62 234 LEU A CA 1
ATOM 1911 C C . LEU A 1 234 ? 12.032 6.404 -7.049 1.00 91.62 234 LEU A C 1
ATOM 1913 O O . LEU A 1 234 ? 11.294 5.502 -7.442 1.00 91.62 234 LEU A O 1
ATOM 1917 N N . VAL A 1 235 ? 12.852 6.241 -6.009 1.00 94.31 235 VAL A N 1
ATOM 1918 C CA . VAL A 1 235 ? 12.934 4.996 -5.221 1.00 94.31 235 VAL A CA 1
ATOM 1919 C C . VAL A 1 235 ? 11.620 4.705 -4.494 1.00 94.31 235 VAL A C 1
ATOM 1921 O O . VAL A 1 235 ? 11.183 3.560 -4.417 1.00 94.31 235 VAL A O 1
ATOM 1924 N N . VAL A 1 236 ? 10.983 5.744 -3.964 1.00 93.12 236 VAL A N 1
ATOM 1925 C CA . VAL A 1 236 ? 9.752 5.637 -3.184 1.00 93.12 236 VAL A CA 1
ATOM 1926 C C . VAL A 1 236 ? 8.541 5.380 -4.083 1.00 93.12 236 VAL A C 1
ATOM 1928 O O . VAL A 1 236 ? 7.801 4.431 -3.839 1.00 93.12 236 VAL A O 1
ATOM 1931 N N . ALA A 1 237 ? 8.363 6.158 -5.153 1.00 90.75 237 ALA A N 1
ATOM 1932 C CA . ALA A 1 237 ? 7.206 6.044 -6.046 1.00 90.75 237 ALA A CA 1
ATOM 1933 C C . ALA A 1 237 ? 7.181 4.745 -6.878 1.00 90.75 237 ALA A C 1
ATOM 1935 O O . ALA A 1 237 ? 6.130 4.357 -7.389 1.00 90.75 237 ALA A O 1
ATOM 1936 N N . SER A 1 238 ? 8.323 4.072 -7.022 1.00 92.25 238 SER A N 1
ATOM 1937 C CA . SER A 1 238 ? 8.436 2.797 -7.744 1.00 92.25 238 SER A CA 1
ATOM 1938 C C . SER A 1 238 ? 8.133 1.562 -6.897 1.00 92.25 238 SER A C 1
ATOM 1940 O O . SER A 1 238 ? 7.971 0.473 -7.444 1.00 92.25 238 SER A O 1
ATOM 1942 N N . GLY A 1 239 ? 8.082 1.707 -5.570 1.00 93.88 239 GLY A N 1
ATOM 1943 C CA . GLY A 1 239 ? 7.979 0.577 -4.648 1.00 93.88 239 GLY A CA 1
ATOM 1944 C C . GLY A 1 239 ? 9.300 -0.169 -4.415 1.00 93.88 239 GLY A C 1
ATOM 1945 O O . GLY A 1 239 ? 9.289 -1.201 -3.747 1.00 93.88 239 GLY A O 1
ATOM 1946 N N . LEU A 1 240 ? 10.448 0.336 -4.896 1.00 96.19 240 LEU A N 1
ATOM 1947 C CA . LEU A 1 240 ? 11.761 -0.304 -4.708 1.00 96.19 240 LEU A CA 1
ATOM 1948 C C . LEU A 1 240 ? 12.093 -0.524 -3.224 1.00 96.19 240 LEU A C 1
ATOM 1950 O O . LEU A 1 240 ? 12.473 -1.626 -2.832 1.00 96.19 240 LEU A O 1
ATOM 1954 N N . ALA A 1 241 ? 11.904 0.492 -2.378 1.00 94.88 241 ALA A N 1
ATOM 1955 C CA . ALA A 1 241 ? 12.140 0.344 -0.940 1.00 94.8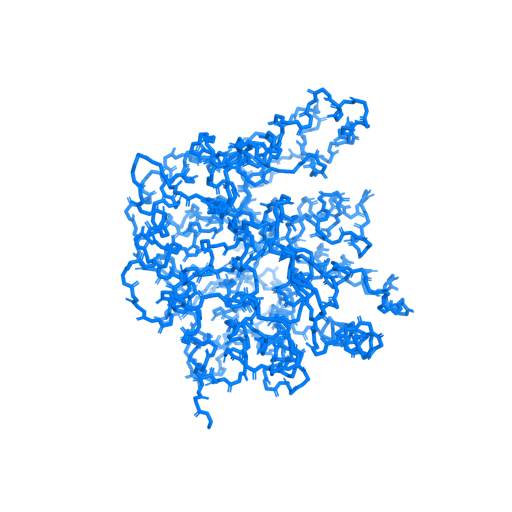8 241 ALA A CA 1
ATOM 1956 C C . ALA A 1 241 ? 11.186 -0.680 -0.296 1.00 94.88 241 ALA A C 1
ATOM 1958 O O . ALA A 1 241 ? 11.595 -1.451 0.569 1.00 94.88 241 ALA A O 1
ATOM 1959 N N . ASP A 1 242 ? 9.925 -0.716 -0.736 1.00 94.94 242 ASP A N 1
ATOM 1960 C CA . ASP A 1 242 ? 8.929 -1.665 -0.234 1.00 94.94 242 ASP A CA 1
ATOM 1961 C C . ASP A 1 242 ? 9.296 -3.114 -0.572 1.00 94.94 242 ASP A C 1
ATOM 1963 O O . ASP A 1 242 ? 9.219 -4.003 0.278 1.00 94.94 242 ASP A O 1
ATOM 1967 N N . TRP A 1 243 ? 9.763 -3.323 -1.801 1.00 96.94 243 TRP A N 1
ATOM 1968 C CA . TRP A 1 243 ? 10.213 -4.609 -2.316 1.00 96.94 243 TRP A CA 1
ATOM 1969 C C . TRP A 1 243 ? 11.482 -5.117 -1.621 1.00 96.94 243 TRP A C 1
ATOM 1971 O O . TRP A 1 243 ? 11.554 -6.292 -1.264 1.00 96.94 243 TRP A O 1
ATOM 1981 N N . LEU A 1 244 ? 12.457 -4.242 -1.343 1.00 98.12 244 LEU A N 1
ATOM 1982 C CA . LEU A 1 244 ? 13.647 -4.614 -0.566 1.00 98.12 244 LEU A CA 1
ATOM 1983 C C . LEU A 1 244 ? 13.291 -5.035 0.866 1.00 98.12 244 LEU A C 1
ATOM 1985 O O . LEU A 1 244 ? 13.858 -5.999 1.377 1.00 98.12 244 LEU A O 1
ATOM 1989 N N . MET A 1 245 ? 12.332 -4.360 1.508 1.00 96.75 245 MET A N 1
ATOM 1990 C CA . MET A 1 245 ? 11.848 -4.762 2.834 1.00 96.75 245 MET A CA 1
ATOM 1991 C C . MET A 1 245 ? 11.130 -6.116 2.801 1.00 96.75 245 MET A C 1
ATOM 1993 O O . MET A 1 245 ? 11.331 -6.933 3.697 1.00 96.75 245 MET A O 1
ATOM 1997 N N . ASP A 1 246 ? 10.337 -6.384 1.762 1.00 96.00 246 ASP A N 1
ATOM 1998 C CA . ASP A 1 246 ? 9.708 -7.691 1.549 1.00 96.00 246 ASP A CA 1
ATOM 1999 C C . ASP A 1 246 ? 10.747 -8.811 1.360 1.00 96.00 246 ASP A C 1
ATOM 2001 O O . ASP A 1 246 ? 10.608 -9.899 1.923 1.00 96.00 246 ASP A O 1
ATOM 2005 N N . LEU A 1 247 ? 11.821 -8.548 0.611 1.00 97.50 247 LEU A N 1
ATOM 2006 C CA . LEU A 1 247 ? 12.913 -9.505 0.433 1.00 97.50 247 LEU A CA 1
ATOM 2007 C C . LEU A 1 247 ? 13.734 -9.701 1.703 1.00 97.50 247 LEU A C 1
ATOM 2009 O O . LEU A 1 247 ? 14.098 -10.835 2.015 1.00 97.50 247 LEU A O 1
ATOM 2013 N N . PHE A 1 248 ? 14.000 -8.639 2.466 1.00 96.81 248 PHE A N 1
ATOM 2014 C CA . PHE A 1 248 ? 14.623 -8.771 3.782 1.00 96.81 248 PHE A CA 1
ATOM 2015 C C . PHE A 1 248 ? 13.770 -9.651 4.695 1.00 96.81 248 PHE A C 1
ATOM 2017 O O . PHE A 1 248 ? 14.297 -10.544 5.346 1.00 96.81 248 PHE A O 1
ATOM 2024 N N . TYR A 1 249 ? 12.453 -9.455 4.696 1.00 93.00 249 TYR A N 1
ATOM 2025 C CA . TYR A 1 249 ? 11.545 -10.262 5.502 1.00 93.00 249 TYR A CA 1
ATOM 2026 C C . TYR A 1 249 ? 11.602 -11.767 5.156 1.00 93.00 249 TYR A C 1
ATOM 2028 O O . TYR A 1 249 ? 11.446 -12.607 6.041 1.00 93.00 249 TYR A O 1
ATOM 2036 N N . LEU A 1 250 ? 11.861 -12.131 3.895 1.00 93.38 250 LEU A N 1
ATOM 2037 C CA . LEU A 1 250 ? 12.005 -13.534 3.480 1.00 93.38 250 LEU A CA 1
ATOM 2038 C C . LEU A 1 250 ? 13.404 -14.116 3.699 1.00 93.38 250 LEU A C 1
ATOM 2040 O O . LEU A 1 250 ? 13.529 -15.300 4.007 1.00 93.38 250 LEU A O 1
ATOM 2044 N N . THR A 1 251 ? 14.440 -13.313 3.473 1.00 94.81 251 THR A N 1
ATOM 2045 C CA . THR A 1 251 ? 15.827 -13.792 3.330 1.00 94.81 251 THR A CA 1
ATOM 2046 C C . THR A 1 251 ? 16.730 -13.413 4.495 1.00 94.81 251 THR A C 1
ATOM 2048 O O . THR A 1 251 ? 17.825 -13.955 4.612 1.00 94.81 251 THR A O 1
ATOM 2051 N N . GLU A 1 252 ? 16.307 -12.446 5.311 1.00 94.50 252 GLU A N 1
ATOM 2052 C CA . GLU A 1 252 ? 17.078 -11.821 6.390 1.00 94.50 252 GLU A CA 1
ATOM 2053 C C . GLU A 1 252 ? 18.427 -11.237 5.924 1.00 94.50 252 GLU A C 1
ATOM 2055 O O . GLU A 1 252 ? 19.317 -10.972 6.733 1.00 94.50 252 GLU A O 1
ATOM 2060 N N . LYS A 1 253 ? 18.598 -10.997 4.613 1.00 97.06 253 LYS A N 1
ATOM 2061 C CA . LYS A 1 253 ? 19.858 -10.506 4.047 1.00 97.06 253 LYS A CA 1
ATOM 2062 C C . LYS A 1 253 ? 20.129 -9.057 4.487 1.00 97.06 253 LYS A C 1
ATOM 2064 O O . LYS A 1 253 ? 19.418 -8.152 4.040 1.00 97.06 253 LYS A O 1
ATOM 2069 N N . PRO A 1 254 ? 21.183 -8.781 5.282 1.00 97.25 254 PRO A N 1
ATOM 2070 C CA . PRO A 1 254 ? 21.363 -7.471 5.919 1.00 97.25 254 PRO A CA 1
ATOM 2071 C C . PRO A 1 254 ? 21.482 -6.296 4.944 1.00 97.25 254 PRO A C 1
ATOM 2073 O O . PRO A 1 254 ? 21.031 -5.195 5.250 1.00 97.25 254 PRO A O 1
ATOM 2076 N N . THR A 1 255 ? 22.026 -6.531 3.746 1.00 98.12 255 THR A N 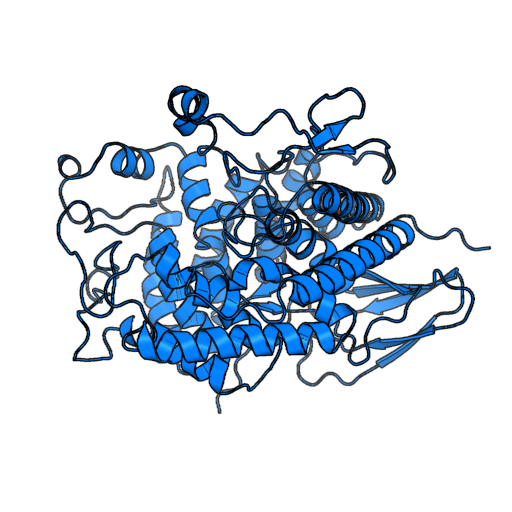1
ATOM 2077 C CA . THR A 1 255 ? 22.200 -5.495 2.716 1.00 98.12 255 THR A CA 1
ATOM 2078 C C . THR A 1 255 ? 20.875 -4.870 2.277 1.00 98.12 255 THR A C 1
ATOM 2080 O O . THR A 1 255 ? 20.835 -3.683 1.965 1.00 98.12 255 THR A O 1
ATOM 2083 N N . TYR A 1 256 ? 19.771 -5.628 2.287 1.00 98.31 256 TYR A N 1
ATOM 2084 C CA . TYR A 1 256 ? 18.447 -5.100 1.941 1.00 98.31 256 TYR A CA 1
ATOM 2085 C C . TYR A 1 256 ? 17.902 -4.167 3.031 1.00 98.31 256 TYR A C 1
ATOM 2087 O O . TYR A 1 256 ? 17.337 -3.114 2.721 1.00 98.31 256 TYR A O 1
ATOM 2095 N N . ALA A 1 257 ? 18.121 -4.508 4.306 1.00 97.25 257 ALA A N 1
ATOM 2096 C CA . ALA A 1 257 ? 17.776 -3.636 5.426 1.00 97.25 257 ALA A CA 1
ATOM 2097 C C . ALA A 1 257 ? 18.641 -2.367 5.439 1.00 97.25 257 ALA A C 1
ATOM 2099 O O . ALA A 1 257 ? 18.112 -1.274 5.629 1.00 97.25 257 ALA A O 1
ATOM 2100 N N . GLU A 1 258 ? 19.945 -2.485 5.174 1.00 97.69 258 GLU A N 1
ATOM 2101 C CA . GLU A 1 258 ? 20.865 -1.345 5.136 1.00 97.69 258 GLU A CA 1
ATOM 2102 C C . GLU A 1 258 ? 20.507 -0.348 4.024 1.00 97.69 258 GLU A C 1
ATOM 2104 O O . GLU A 1 258 ? 20.381 0.851 4.288 1.00 97.69 258 GLU A O 1
ATOM 2109 N N . ALA A 1 259 ? 20.256 -0.839 2.806 1.00 98.12 259 ALA A N 1
ATOM 2110 C CA . ALA A 1 259 ? 19.810 -0.009 1.688 1.00 98.12 259 ALA A CA 1
ATOM 2111 C C . ALA A 1 259 ? 18.468 0.681 1.995 1.00 98.12 259 ALA A C 1
ATOM 2113 O O . ALA A 1 259 ? 18.306 1.881 1.759 1.00 98.12 259 ALA A O 1
ATOM 2114 N N . SER A 1 260 ? 17.525 -0.047 2.601 1.00 97.81 260 SER A N 1
ATOM 2115 C CA . SER A 1 260 ? 16.243 0.519 3.038 1.00 97.81 260 SER A CA 1
ATOM 2116 C C . SER A 1 260 ? 16.433 1.609 4.100 1.00 97.81 260 SER A C 1
ATOM 2118 O O . SER A 1 260 ? 15.767 2.642 4.038 1.00 97.81 260 SER A O 1
ATOM 2120 N N . ARG A 1 261 ? 17.379 1.440 5.035 1.00 97.31 261 ARG A N 1
ATOM 2121 C CA . ARG A 1 261 ? 17.690 2.432 6.075 1.00 97.31 261 ARG A CA 1
ATOM 2122 C C . ARG A 1 261 ? 18.169 3.759 5.490 1.00 97.31 261 ARG A C 1
ATOM 2124 O O . ARG A 1 261 ? 17.759 4.806 5.987 1.00 97.31 261 ARG A O 1
ATOM 2131 N N . VAL A 1 262 ? 19.002 3.733 4.443 1.00 96.38 262 VAL A N 1
ATOM 2132 C CA . VAL A 1 262 ? 19.458 4.953 3.741 1.00 96.38 262 VAL A CA 1
ATOM 2133 C C . VAL A 1 262 ? 18.265 5.733 3.197 1.00 96.38 262 VAL A C 1
ATOM 2135 O O . VAL A 1 262 ? 18.173 6.944 3.404 1.00 96.38 262 VAL A O 1
ATOM 2138 N N . VAL A 1 263 ? 17.320 5.030 2.568 1.00 97.12 263 VAL A N 1
ATOM 2139 C CA . VAL A 1 263 ? 16.082 5.635 2.070 1.00 97.12 263 VAL A CA 1
ATOM 2140 C C . VAL A 1 263 ? 15.291 6.229 3.234 1.00 97.12 263 VAL A C 1
ATOM 2142 O O . VAL A 1 263 ? 15.026 7.427 3.221 1.00 97.12 263 VAL A O 1
ATOM 2145 N N . MET A 1 264 ? 14.986 5.443 4.274 1.00 97.69 264 MET A N 1
ATOM 2146 C CA . MET A 1 264 ? 14.180 5.895 5.419 1.00 97.69 264 MET A CA 1
ATOM 2147 C C . MET A 1 264 ? 14.779 7.105 6.141 1.00 97.69 264 MET A C 1
ATOM 2149 O O . MET A 1 264 ? 14.048 8.036 6.474 1.00 97.69 264 MET A O 1
ATOM 2153 N N . ALA A 1 265 ? 16.099 7.139 6.338 1.00 96.50 265 ALA A N 1
ATOM 2154 C CA . ALA A 1 265 ? 16.784 8.285 6.932 1.00 96.50 265 ALA A CA 1
ATOM 2155 C C . ALA A 1 265 ? 16.579 9.568 6.105 1.00 96.50 265 ALA A C 1
ATOM 2157 O O . ALA A 1 265 ? 16.366 10.641 6.668 1.00 96.50 265 ALA A O 1
ATOM 2158 N N . GLY A 1 266 ? 16.569 9.455 4.772 1.00 95.19 266 GLY A N 1
ATOM 2159 C CA . GLY A 1 266 ? 16.259 10.560 3.865 1.00 95.19 266 GLY A CA 1
ATOM 2160 C C . GLY A 1 266 ? 14.787 10.998 3.863 1.00 95.19 266 GLY A C 1
ATOM 2161 O O . GLY A 1 266 ? 14.491 12.115 3.437 1.00 95.19 266 GLY A O 1
ATOM 2162 N N . LEU A 1 267 ? 13.871 10.159 4.363 1.00 96.50 267 LEU A N 1
ATOM 2163 C CA . LEU A 1 267 ? 12.436 10.459 4.465 1.00 96.50 267 LEU A CA 1
ATOM 2164 C C . LEU A 1 267 ? 12.051 11.179 5.764 1.00 96.50 267 LEU A C 1
ATOM 2166 O O . LEU A 1 267 ? 11.044 11.885 5.781 1.00 96.50 267 LEU A O 1
ATOM 2170 N N . VAL A 1 268 ? 12.844 11.061 6.835 1.00 96.88 268 VAL A N 1
ATOM 2171 C CA . VAL A 1 268 ? 12.557 11.724 8.124 1.00 96.88 268 VAL A CA 1
ATOM 2172 C C . VAL A 1 268 ? 12.342 13.244 7.981 1.00 96.88 268 VAL A C 1
ATOM 2174 O O . VAL A 1 268 ? 11.344 13.740 8.505 1.00 96.88 268 VAL A O 1
ATOM 2177 N N . PRO A 1 269 ? 13.169 14.005 7.230 1.00 94.62 269 PRO A N 1
ATOM 2178 C CA . PRO A 1 269 ? 13.006 15.459 7.117 1.00 94.62 269 PRO A CA 1
ATOM 2179 C C . PRO A 1 269 ? 11.703 15.925 6.449 1.00 94.62 269 PRO A C 1
ATOM 2181 O O . PRO A 1 269 ? 11.372 17.105 6.534 1.00 94.62 269 PRO A O 1
ATOM 2184 N N . VAL A 1 270 ? 10.976 15.035 5.763 1.00 94.19 270 VAL A N 1
ATOM 2185 C CA . VAL A 1 270 ? 9.743 15.369 5.026 1.00 94.19 270 VAL A CA 1
ATOM 2186 C C . VAL A 1 270 ? 8.474 14.823 5.690 1.00 94.19 270 VAL A C 1
ATOM 2188 O O . VAL A 1 270 ? 7.393 14.941 5.119 1.00 94.19 270 VAL A O 1
ATOM 2191 N N . LEU A 1 271 ? 8.574 14.259 6.900 1.00 95.75 271 LEU A N 1
ATOM 2192 C CA . LEU A 1 271 ? 7.441 13.675 7.631 1.00 95.75 271 LEU A CA 1
ATOM 2193 C C . LEU A 1 271 ? 6.360 14.686 8.027 1.00 95.75 271 LEU A C 1
ATOM 2195 O O . LEU A 1 271 ? 5.181 14.336 8.088 1.00 95.75 271 LEU A O 1
ATOM 2199 N N . ALA A 1 272 ? 6.751 15.937 8.267 1.00 94.12 272 ALA A N 1
ATOM 2200 C CA . ALA A 1 272 ? 5.820 17.015 8.579 1.00 94.12 272 ALA A CA 1
ATOM 2201 C C . ALA A 1 272 ? 5.074 17.568 7.349 1.00 94.12 272 ALA A C 1
ATOM 2203 O O . ALA A 1 272 ? 4.206 18.425 7.501 1.00 94.12 272 ALA A O 1
ATOM 2204 N N . ASP A 1 273 ? 5.382 17.104 6.132 1.00 92.62 273 ASP A N 1
ATOM 2205 C CA . ASP A 1 273 ? 4.688 17.569 4.932 1.00 92.62 273 ASP A CA 1
ATOM 2206 C C . ASP A 1 273 ? 3.218 17.082 4.935 1.00 92.62 273 ASP A C 1
ATOM 2208 O O . ASP A 1 273 ? 2.972 15.870 4.953 1.00 92.62 273 ASP A O 1
ATOM 2212 N N . PRO A 1 274 ? 2.221 17.990 4.856 1.00 90.81 274 PRO A N 1
ATOM 2213 C CA . PRO A 1 274 ? 0.790 17.658 4.920 1.00 90.81 274 PRO A CA 1
ATOM 2214 C C . PRO A 1 274 ? 0.288 16.794 3.752 1.00 90.81 274 PRO A C 1
ATOM 2216 O O . PRO A 1 274 ? -0.877 16.378 3.740 1.00 90.81 274 PRO A O 1
ATOM 2219 N N . ARG A 1 275 ? 1.136 16.553 2.746 1.00 88.25 275 ARG A N 1
ATOM 2220 C CA . ARG A 1 275 ? 0.811 15.849 1.503 1.00 88.25 275 ARG A CA 1
ATOM 2221 C C . ARG A 1 275 ? 1.631 14.571 1.303 1.00 88.25 275 ARG A C 1
ATOM 2223 O O . ARG A 1 275 ? 1.397 13.866 0.330 1.00 88.25 275 ARG A O 1
ATOM 2230 N N . ASN A 1 276 ? 2.547 14.249 2.216 1.00 91.06 276 ASN A N 1
ATOM 2231 C CA . ASN A 1 276 ? 3.421 13.082 2.111 1.00 91.06 276 ASN A CA 1
ATOM 2232 C C . ASN A 1 276 ? 3.011 11.980 3.100 1.00 91.06 276 ASN A C 1
ATOM 2234 O O . ASN A 1 276 ? 3.494 11.910 4.230 1.00 91.06 276 ASN A O 1
ATOM 2238 N N . SER A 1 277 ? 2.093 11.111 2.687 1.00 92.81 277 SER A N 1
ATOM 2239 C CA . SER A 1 277 ? 1.701 9.939 3.482 1.00 92.81 277 SER A CA 1
ATOM 2240 C C . SER A 1 277 ? 2.673 8.767 3.333 1.00 92.81 277 SER A C 1
ATOM 2242 O O . SER A 1 277 ? 2.854 7.991 4.274 1.00 92.81 277 SER A O 1
ATOM 2244 N N . ILE A 1 278 ? 3.320 8.648 2.170 1.00 94.56 278 ILE A N 1
ATOM 2245 C CA . ILE A 1 278 ? 4.185 7.514 1.835 1.00 94.56 278 ILE A CA 1
ATOM 2246 C C . ILE A 1 278 ? 5.439 7.450 2.710 1.00 94.56 278 ILE A C 1
ATOM 2248 O O . ILE A 1 278 ? 5.822 6.360 3.128 1.00 94.56 278 ILE A O 1
ATOM 2252 N N . ALA A 1 279 ? 6.033 8.594 3.067 1.00 95.81 279 ALA A N 1
ATOM 2253 C CA . ALA A 1 279 ? 7.205 8.622 3.941 1.00 95.81 279 ALA A CA 1
ATOM 2254 C C . ALA A 1 279 ? 6.932 7.958 5.296 1.00 95.81 279 ALA A C 1
ATOM 2256 O O . ALA A 1 279 ? 7.658 7.054 5.707 1.00 95.81 279 ALA A O 1
ATOM 2257 N N . ALA A 1 280 ? 5.851 8.360 5.966 1.00 96.69 280 ALA A N 1
ATOM 2258 C CA . ALA A 1 280 ? 5.495 7.804 7.265 1.00 96.69 280 ALA A CA 1
ATOM 2259 C C . ALA A 1 280 ? 5.142 6.313 7.183 1.00 96.69 280 ALA A C 1
ATOM 2261 O O . ALA A 1 280 ? 5.546 5.535 8.047 1.00 96.69 280 ALA A O 1
ATOM 2262 N N . ALA A 1 281 ? 4.425 5.900 6.136 1.00 95.81 281 ALA A N 1
ATOM 2263 C CA . ALA A 1 281 ? 4.012 4.512 5.975 1.00 95.81 281 ALA A CA 1
ATOM 2264 C C . ALA A 1 281 ? 5.187 3.567 5.659 1.00 95.81 281 ALA A C 1
ATOM 2266 O O . ALA A 1 281 ? 5.262 2.475 6.228 1.00 95.81 281 ALA A O 1
ATOM 2267 N N . LEU A 1 282 ? 6.142 3.993 4.824 1.00 96.62 282 LEU A N 1
ATOM 2268 C CA . LEU A 1 282 ? 7.357 3.219 4.551 1.00 96.62 282 LEU A CA 1
ATOM 2269 C C . LEU A 1 282 ? 8.252 3.111 5.787 1.00 96.62 282 LEU A C 1
ATOM 2271 O O . LEU A 1 282 ? 8.715 2.016 6.096 1.00 96.62 282 LEU A O 1
ATOM 2275 N N . ILE A 1 283 ? 8.436 4.201 6.542 1.00 97.44 283 ILE A N 1
ATOM 2276 C CA . ILE A 1 283 ? 9.189 4.160 7.805 1.00 97.44 283 ILE A CA 1
ATOM 2277 C C . ILE A 1 283 ? 8.501 3.230 8.809 1.00 97.44 283 ILE A C 1
ATOM 2279 O O . ILE A 1 283 ? 9.169 2.437 9.471 1.00 97.44 283 ILE A O 1
ATOM 2283 N N . ALA A 1 284 ? 7.170 3.281 8.907 1.00 95.75 284 ALA A N 1
ATOM 2284 C CA . ALA A 1 284 ? 6.408 2.370 9.752 1.00 95.75 284 ALA A CA 1
ATOM 2285 C C . ALA A 1 284 ? 6.674 0.905 9.370 1.00 95.75 284 ALA A C 1
ATOM 2287 O O . ALA A 1 284 ? 7.014 0.104 10.240 1.00 95.75 284 ALA A O 1
ATOM 2288 N N . LYS A 1 285 ? 6.602 0.559 8.077 1.00 95.12 285 LYS A N 1
ATOM 2289 C CA . LYS A 1 285 ? 6.928 -0.794 7.610 1.00 95.12 285 LYS A CA 1
ATOM 2290 C C . LYS A 1 285 ? 8.382 -1.167 7.902 1.00 95.12 285 LYS A C 1
ATOM 2292 O O . LYS A 1 285 ? 8.607 -2.246 8.439 1.00 95.12 285 LYS A O 1
ATOM 2297 N N . TYR A 1 286 ? 9.342 -0.283 7.631 1.00 96.19 286 TYR A N 1
ATOM 2298 C CA . TYR A 1 286 ? 10.761 -0.512 7.912 1.00 96.19 286 TYR A CA 1
ATOM 2299 C C . TYR A 1 286 ? 10.987 -0.872 9.376 1.00 96.19 286 TYR A C 1
ATOM 2301 O O . TYR A 1 286 ? 11.491 -1.953 9.665 1.00 96.19 286 TYR A O 1
ATOM 2309 N N . ARG A 1 287 ? 10.516 -0.022 10.299 1.00 94.81 287 ARG A N 1
ATOM 2310 C CA . ARG A 1 287 ? 10.599 -0.265 11.747 1.00 94.81 287 ARG A CA 1
ATOM 2311 C C . ARG A 1 287 ? 10.022 -1.629 12.105 1.00 94.81 287 ARG A C 1
ATOM 2313 O O . ARG A 1 287 ? 10.593 -2.375 12.898 1.00 94.81 287 ARG A O 1
ATOM 2320 N N . ARG A 1 288 ? 8.868 -1.959 11.539 1.00 92.56 288 ARG A N 1
ATOM 2321 C CA . ARG A 1 288 ? 8.161 -3.202 11.828 1.00 92.56 288 ARG A CA 1
ATOM 2322 C C . ARG A 1 288 ? 8.905 -4.442 11.326 1.00 92.56 288 ARG A C 1
ATOM 2324 O O . ARG A 1 288 ? 8.938 -5.440 12.035 1.00 92.56 288 ARG A O 1
ATOM 2331 N N . VAL A 1 289 ? 9.483 -4.367 10.128 1.00 93.00 289 VAL A N 1
ATOM 2332 C CA . VAL A 1 289 ? 10.186 -5.465 9.450 1.00 93.00 289 VAL A CA 1
ATOM 2333 C C . VAL A 1 289 ? 11.575 -5.702 10.044 1.00 93.00 289 VAL A C 1
ATOM 2335 O O . VAL A 1 289 ? 11.950 -6.846 10.275 1.00 93.00 289 VAL A O 1
ATOM 2338 N N . THR A 1 290 ? 12.343 -4.642 10.297 1.00 93.50 290 THR A N 1
ATOM 2339 C CA . THR A 1 290 ? 13.747 -4.757 10.730 1.00 93.50 290 THR A CA 1
ATOM 2340 C C . THR A 1 290 ? 13.921 -4.722 12.242 1.00 93.50 290 THR A C 1
ATOM 2342 O O . THR A 1 290 ? 14.980 -5.083 12.747 1.00 93.50 290 THR A O 1
ATOM 2345 N N . GLY A 1 291 ? 12.915 -4.244 12.978 1.00 92.44 291 GLY A N 1
ATOM 2346 C CA . GLY A 1 291 ? 13.059 -3.947 14.401 1.00 92.44 291 GLY A CA 1
ATOM 2347 C C . GLY A 1 291 ? 13.926 -2.715 14.689 1.00 92.44 291 GLY A C 1
ATOM 2348 O O . GLY A 1 291 ? 14.104 -2.375 15.854 1.00 92.44 291 GLY A O 1
ATOM 2349 N N . ASP A 1 292 ? 14.424 -2.010 13.668 1.00 94.88 292 ASP A N 1
ATOM 2350 C CA . ASP A 1 292 ? 15.252 -0.819 13.851 1.00 94.88 292 ASP A CA 1
ATOM 2351 C C . ASP A 1 292 ? 14.420 0.333 14.443 1.00 94.88 292 ASP A C 1
ATOM 2353 O O . ASP A 1 292 ? 13.305 0.627 13.997 1.00 94.88 292 ASP A O 1
ATOM 2357 N N . ARG A 1 293 ? 14.955 0.957 15.493 1.00 95.19 293 ARG A N 1
ATOM 2358 C CA . ARG A 1 293 ? 14.368 2.086 16.237 1.00 95.19 293 ARG A CA 1
ATOM 2359 C C . ARG A 1 293 ? 15.290 3.307 16.252 1.00 95.19 293 ARG A C 1
ATOM 2361 O O . ARG A 1 293 ? 14.990 4.299 16.905 1.00 95.19 293 ARG A O 1
ATOM 2368 N N . SER A 1 294 ? 16.411 3.259 15.529 1.00 96.38 294 SER A N 1
ATOM 2369 C CA . SER A 1 294 ? 17.449 4.300 15.526 1.00 96.38 294 SER A CA 1
ATOM 2370 C C . SER A 1 294 ? 16.969 5.664 15.020 1.00 96.38 294 SER A C 1
ATOM 2372 O O . SER A 1 294 ? 17.623 6.673 15.271 1.00 96.38 294 SER A O 1
ATOM 2374 N N . LEU A 1 295 ? 15.827 5.711 14.326 1.00 96.69 295 LEU A N 1
ATOM 2375 C CA . LEU A 1 295 ? 15.227 6.939 13.805 1.00 96.69 295 LEU A CA 1
ATOM 2376 C C . LEU A 1 295 ? 14.112 7.506 14.702 1.00 96.69 295 LEU A C 1
ATOM 2378 O O . LEU A 1 295 ? 13.633 8.602 14.422 1.00 96.69 295 LEU A O 1
ATOM 2382 N N . ASP A 1 296 ? 13.687 6.805 15.760 1.00 96.25 296 ASP A N 1
ATOM 2383 C CA . ASP A 1 296 ? 12.467 7.131 16.520 1.00 96.25 296 ASP A CA 1
ATOM 2384 C C . ASP A 1 296 ? 12.496 8.535 17.137 1.00 96.25 296 ASP A C 1
ATOM 2386 O O . ASP A 1 296 ? 11.527 9.285 17.007 1.00 96.25 296 ASP A O 1
ATOM 2390 N N . GLU A 1 297 ? 13.619 8.926 17.747 1.00 95.38 297 GLU A N 1
ATOM 2391 C CA . GLU A 1 297 ? 13.780 10.262 18.334 1.00 95.38 297 GLU A CA 1
ATOM 2392 C C . GLU A 1 297 ? 13.652 11.364 17.272 1.00 95.38 297 GLU A C 1
ATOM 2394 O O . GLU A 1 297 ? 12.918 12.336 17.462 1.00 95.38 297 GLU A O 1
ATOM 2399 N N . ALA A 1 298 ? 14.310 11.189 16.121 1.00 96.44 298 ALA A N 1
ATOM 2400 C CA . ALA A 1 298 ? 14.259 12.143 15.017 1.00 96.44 298 ALA A CA 1
ATOM 2401 C C . ALA A 1 298 ? 12.857 12.219 14.387 1.00 96.44 298 ALA A C 1
ATOM 2403 O O . ALA A 1 298 ? 12.392 13.304 14.034 1.00 96.44 298 ALA A O 1
ATOM 2404 N N . ILE A 1 299 ? 12.162 11.081 14.290 1.00 96.06 299 ILE A N 1
ATOM 2405 C CA . ILE A 1 299 ? 10.782 11.001 13.805 1.00 96.06 299 ILE A CA 1
ATOM 2406 C C . ILE A 1 299 ? 9.856 11.813 14.714 1.00 96.06 299 ILE A C 1
ATOM 2408 O O . ILE A 1 299 ? 9.160 12.704 14.226 1.00 96.06 299 ILE A O 1
ATOM 2412 N N . VAL A 1 300 ? 9.861 11.555 16.025 1.00 94.44 300 VAL A N 1
ATOM 2413 C CA . VAL A 1 300 ? 8.974 12.254 16.972 1.00 94.44 300 VAL A CA 1
ATOM 2414 C C . VAL A 1 300 ? 9.292 13.750 17.017 1.00 94.44 300 VAL A C 1
ATOM 2416 O O . VAL A 1 300 ? 8.374 14.573 16.981 1.00 94.44 300 VAL A O 1
ATOM 2419 N N . ALA A 1 301 ? 10.578 14.116 17.006 1.00 93.56 301 ALA A N 1
ATOM 2420 C CA . ALA A 1 301 ? 11.005 15.512 16.968 1.00 93.56 301 ALA A CA 1
ATOM 2421 C C . ALA A 1 301 ? 10.511 16.259 15.714 1.00 93.56 301 ALA A C 1
ATOM 2423 O O . ALA A 1 301 ? 10.212 17.449 15.796 1.00 93.56 301 ALA A O 1
ATOM 2424 N N . SER A 1 302 ? 10.384 15.575 14.570 1.00 93.56 302 SER A N 1
ATOM 2425 C CA . SER A 1 302 ? 9.940 16.188 13.309 1.00 93.56 302 SER A CA 1
ATOM 2426 C C . SER A 1 302 ? 8.442 16.523 13.252 1.00 93.56 302 SER A C 1
ATOM 2428 O O . SER A 1 302 ? 8.045 17.367 12.451 1.00 93.56 302 SER A O 1
ATOM 2430 N N . LEU A 1 303 ? 7.608 15.878 14.079 1.00 93.00 303 LEU A N 1
ATOM 2431 C CA . LEU A 1 303 ? 6.144 15.958 13.983 1.00 93.00 303 LEU A CA 1
ATOM 2432 C C . LEU A 1 303 ? 5.503 16.904 15.003 1.00 93.00 303 LEU A C 1
ATOM 2434 O O . LEU A 1 303 ? 4.504 17.553 14.693 1.00 93.00 303 LEU A O 1
ATOM 2438 N N . GLY A 1 304 ? 6.071 17.000 16.208 1.00 86.75 304 GLY A N 1
ATOM 2439 C CA . GLY A 1 304 ? 5.493 17.788 17.299 1.00 86.75 304 GLY A CA 1
ATOM 2440 C C . GLY A 1 304 ? 4.123 17.271 17.784 1.00 86.75 304 GLY A C 1
ATOM 2441 O O . GLY A 1 304 ? 3.661 16.208 17.364 1.00 86.75 304 GLY A O 1
ATOM 2442 N N . PRO A 1 305 ? 3.461 17.993 18.709 1.00 89.62 305 PRO A N 1
ATOM 2443 C CA . PRO A 1 305 ? 2.161 17.585 19.234 1.00 89.62 305 PRO A CA 1
ATOM 2444 C C . PRO A 1 305 ? 1.039 17.790 18.197 1.00 89.62 305 PRO A C 1
ATOM 2446 O O . PRO A 1 305 ? 1.026 18.814 17.506 1.00 89.62 305 PRO A O 1
ATOM 2449 N N . PRO A 1 306 ? 0.045 16.884 18.124 1.00 91.31 306 PRO A N 1
ATOM 2450 C CA . PRO A 1 306 ? -1.067 17.036 17.204 1.00 91.31 306 PRO A CA 1
ATOM 2451 C C . PRO A 1 306 ? -2.057 18.080 17.751 1.00 91.31 306 PRO A C 1
ATOM 2453 O O . PRO A 1 306 ? -2.157 18.271 18.971 1.00 91.31 306 PRO A O 1
ATOM 2456 N N . PRO A 1 307 ? -2.841 18.747 16.885 1.00 88.50 307 PRO A N 1
ATOM 2457 C CA . PRO A 1 307 ? -3.986 19.523 17.347 1.00 88.50 307 PRO A CA 1
ATOM 2458 C C . PRO A 1 307 ? -5.016 18.610 18.034 1.00 88.50 307 PRO A C 1
ATOM 2460 O O . PRO A 1 307 ? -4.995 17.388 17.870 1.00 88.50 307 PRO A O 1
ATOM 2463 N N . ARG A 1 308 ? -5.967 19.210 18.766 1.00 85.88 308 ARG A N 1
ATOM 2464 C CA . ARG A 1 308 ? -7.118 18.475 19.317 1.00 85.88 308 ARG A CA 1
ATOM 2465 C C . ARG A 1 308 ? -7.799 17.660 18.206 1.00 85.88 308 ARG A C 1
ATOM 2467 O O . ARG A 1 308 ? -7.944 18.160 17.088 1.00 85.88 308 ARG A O 1
ATOM 2474 N N . TYR A 1 309 ? -8.207 16.423 18.508 1.00 81.94 309 TYR A N 1
ATOM 2475 C CA . TYR A 1 309 ? -8.621 15.458 17.482 1.00 81.94 309 TYR A CA 1
ATOM 2476 C C . TYR A 1 309 ? -9.753 15.984 16.582 1.00 81.94 309 TYR A C 1
ATOM 2478 O O . TYR A 1 309 ? -9.677 15.824 15.368 1.00 81.94 309 TYR A O 1
ATOM 2486 N N . ASP A 1 310 ? -10.734 16.681 17.166 1.00 73.31 310 ASP A N 1
ATOM 2487 C CA . ASP A 1 310 ? -11.927 17.253 16.528 1.00 73.31 310 ASP A CA 1
ATOM 2488 C C . ASP A 1 310 ? -11.761 18.726 16.128 1.00 73.31 310 ASP A C 1
ATOM 2490 O O . ASP A 1 310 ? -12.763 19.399 15.870 1.00 73.31 310 ASP A O 1
ATOM 2494 N N . LYS A 1 311 ? -10.522 19.252 16.085 1.00 78.12 311 LYS A N 1
ATOM 2495 C CA . LYS A 1 311 ? -10.268 20.629 15.637 1.00 78.12 311 LYS A CA 1
ATOM 2496 C C . LYS A 1 311 ? -11.007 20.849 14.318 1.00 78.12 311 LYS A C 1
ATOM 2498 O O . LYS A 1 311 ? -10.723 20.181 13.320 1.00 78.12 311 LYS A O 1
ATOM 2503 N N . ALA A 1 312 ? -11.985 21.752 14.375 1.00 62.28 312 ALA A N 1
ATOM 2504 C CA . ALA A 1 312 ? -13.005 21.892 13.355 1.00 62.28 312 ALA A CA 1
ATOM 2505 C C . ALA A 1 312 ? -12.427 22.341 12.011 1.00 62.28 312 ALA A C 1
ATOM 2507 O O . ALA A 1 312 ? -11.436 23.066 11.959 1.00 62.28 312 ALA A O 1
ATOM 2508 N N . GLY A 1 313 ? -13.163 22.012 10.946 1.00 67.94 313 GLY A N 1
ATOM 2509 C CA . GLY A 1 313 ? -13.210 22.858 9.763 1.00 67.94 313 GLY A CA 1
ATOM 2510 C C . GLY A 1 313 ? -12.232 22.542 8.653 1.00 67.94 313 GLY A C 1
ATOM 2511 O O . GLY A 1 313 ? -11.736 23.477 8.052 1.00 67.94 313 GLY A O 1
ATOM 2512 N N . ILE A 1 314 ? -12.000 21.267 8.346 1.00 87.06 314 ILE A N 1
ATOM 2513 C CA . ILE A 1 314 ? -11.334 20.916 7.090 1.00 87.06 314 ILE A CA 1
ATOM 2514 C C . ILE A 1 314 ? -12.362 21.000 5.964 1.00 87.06 314 ILE A C 1
ATOM 2516 O O . ILE A 1 314 ? -13.476 20.495 6.094 1.00 87.06 314 ILE A O 1
ATOM 2520 N N . VAL A 1 315 ? -11.983 21.622 4.857 1.00 89.81 315 VAL A N 1
ATOM 2521 C CA . VAL A 1 315 ? -12.739 21.614 3.607 1.00 89.81 315 VAL A CA 1
ATOM 2522 C C . VAL A 1 315 ? -11.860 21.110 2.469 1.00 89.81 315 VAL A C 1
ATOM 2524 O O . VAL A 1 315 ? -10.628 21.223 2.503 1.00 89.81 315 VAL A O 1
ATOM 2527 N N . LEU A 1 316 ? -12.498 20.527 1.453 1.00 88.12 316 LEU A N 1
ATOM 2528 C CA . LEU A 1 316 ? -11.824 20.244 0.194 1.00 88.12 316 LEU A CA 1
ATOM 2529 C C . LEU A 1 316 ? -11.593 21.571 -0.529 1.00 88.12 316 LEU A C 1
ATOM 2531 O O . LEU A 1 316 ? -12.520 22.354 -0.726 1.00 88.12 316 LEU A O 1
ATOM 2535 N N . ARG A 1 317 ? -10.349 21.819 -0.921 1.00 82.31 317 ARG A N 1
ATOM 2536 C CA . ARG A 1 317 ? -9.968 23.041 -1.613 1.00 82.31 317 ARG A CA 1
ATOM 2537 C C . ARG A 1 317 ? -10.268 22.905 -3.114 1.00 82.31 317 ARG A C 1
ATOM 2539 O O . ARG A 1 317 ? -9.547 22.213 -3.828 1.00 82.31 317 ARG A O 1
ATOM 2546 N N . GLU A 1 318 ? -11.353 23.533 -3.571 1.00 66.62 318 GLU A N 1
ATOM 2547 C CA . GLU A 1 318 ? -11.883 23.402 -4.944 1.00 66.62 318 GLU A CA 1
ATOM 2548 C C . GLU A 1 318 ? -11.108 24.222 -5.999 1.00 66.62 318 GLU A C 1
ATOM 2550 O O . GLU A 1 318 ? -11.176 23.915 -7.187 1.00 66.62 318 GLU A O 1
ATOM 2555 N N . ASP A 1 319 ? -10.341 25.240 -5.593 1.00 59.94 319 ASP A N 1
ATOM 2556 C CA . ASP A 1 319 ? -9.697 26.229 -6.475 1.00 59.94 319 ASP A CA 1
ATOM 2557 C C . ASP A 1 319 ? -8.374 25.765 -7.126 1.00 59.94 319 ASP A C 1
ATOM 2559 O O . ASP A 1 319 ? -7.657 26.590 -7.689 1.00 59.94 319 ASP A O 1
ATOM 2563 N N . TRP A 1 320 ? -8.009 24.475 -7.073 1.00 56.72 320 TRP A N 1
ATOM 2564 C CA . TRP A 1 320 ? -6.628 24.040 -7.359 1.00 56.72 320 TRP A CA 1
ATOM 2565 C C . TRP A 1 320 ? -6.468 22.760 -8.194 1.00 56.72 320 TRP A C 1
ATOM 2567 O O . TRP A 1 320 ? -5.655 21.890 -7.884 1.00 56.72 320 TRP A O 1
ATOM 2577 N N . THR A 1 321 ? -7.153 22.672 -9.335 1.00 49.34 321 THR A N 1
ATOM 2578 C CA . THR A 1 321 ? -6.580 21.912 -10.458 1.00 49.34 321 THR A CA 1
ATOM 2579 C C . THR A 1 321 ? -5.656 22.843 -11.235 1.00 49.34 321 THR A C 1
ATOM 2581 O O . THR A 1 321 ? -6.149 23.793 -11.843 1.00 49.34 321 THR A O 1
ATOM 2584 N N . ASP A 1 322 ? -4.342 22.592 -11.252 1.00 49.59 322 ASP A N 1
ATOM 2585 C CA . ASP A 1 322 ? -3.434 23.303 -12.162 1.00 49.59 322 ASP A CA 1
ATOM 2586 C C . ASP A 1 322 ? -3.988 23.164 -13.599 1.00 49.59 322 ASP A C 1
ATOM 2588 O O . ASP A 1 322 ? -4.051 22.061 -14.174 1.00 49.59 322 ASP A O 1
ATOM 2592 N N . SER A 1 323 ? -4.456 24.280 -14.167 1.00 49.69 323 SER A N 1
ATOM 2593 C CA . SER A 1 323 ? -4.884 24.379 -15.563 1.00 49.69 323 SER A CA 1
ATOM 2594 C C . SER A 1 323 ? -3.772 23.870 -16.485 1.00 49.69 323 SER A C 1
ATOM 2596 O O . SER A 1 323 ? -2.590 23.944 -16.155 1.00 49.69 323 SER A O 1
ATOM 2598 N N . LYS A 1 324 ? -4.103 23.364 -17.680 1.00 45.00 324 LYS A N 1
ATOM 2599 C CA . LYS A 1 324 ? -3.076 22.933 -18.655 1.00 45.00 324 LYS A CA 1
ATOM 2600 C C . LYS A 1 324 ? -2.020 24.015 -18.950 1.00 45.00 324 LYS A C 1
ATOM 2602 O O . LYS A 1 324 ? -0.892 23.671 -19.290 1.00 45.00 324 LYS A O 1
ATOM 2607 N N . GLU A 1 325 ? -2.364 25.290 -18.797 1.00 42.53 325 GLU A N 1
ATOM 2608 C CA . GLU A 1 325 ? -1.453 26.428 -18.969 1.00 42.53 325 GLU A CA 1
ATOM 2609 C C . GLU A 1 325 ? -0.536 26.632 -17.756 1.00 42.53 325 GLU A C 1
ATOM 2611 O O . GLU A 1 325 ? 0.676 26.723 -17.933 1.00 42.53 325 GLU A O 1
ATOM 2616 N N . THR A 1 326 ? -1.057 26.555 -16.524 1.00 47.62 326 THR A N 1
ATOM 2617 C CA . THR A 1 326 ? -0.216 26.547 -15.306 1.00 47.62 326 THR A CA 1
ATOM 2618 C C . THR A 1 326 ? 0.644 25.284 -15.201 1.00 47.62 326 THR A C 1
ATOM 2620 O O . THR A 1 326 ? 1.739 25.341 -14.641 1.00 47.62 326 THR A O 1
ATOM 2623 N N . ARG A 1 327 ? 0.243 24.170 -15.839 1.00 51.34 327 ARG A N 1
ATOM 2624 C CA . ARG A 1 327 ? 1.108 22.995 -16.034 1.00 51.34 327 ARG A CA 1
ATOM 2625 C C . ARG A 1 327 ? 2.363 23.355 -16.827 1.00 51.34 327 ARG A C 1
ATOM 2627 O O . ARG A 1 327 ? 3.426 22.916 -16.435 1.00 51.34 327 ARG A O 1
ATOM 2634 N N . LYS A 1 328 ? 2.341 24.172 -17.883 1.00 43.31 328 LYS A N 1
ATOM 2635 C CA . LYS A 1 328 ? 3.592 24.468 -18.621 1.00 43.31 328 LYS A CA 1
ATOM 2636 C C . LYS A 1 328 ? 4.635 25.215 -17.779 1.00 43.31 328 LYS A C 1
ATOM 2638 O O . LYS A 1 328 ? 5.822 24.949 -17.936 1.00 43.31 328 LYS A O 1
ATOM 2643 N N . GLU A 1 329 ? 4.200 26.079 -16.865 1.00 41.28 329 GLU A N 1
ATOM 2644 C CA . GLU A 1 329 ? 5.096 26.905 -16.042 1.00 41.28 329 GLU A CA 1
ATOM 2645 C C . GLU A 1 329 ? 5.449 26.268 -14.682 1.00 41.28 329 GLU A C 1
ATOM 2647 O O . GLU A 1 329 ? 6.549 26.479 -14.176 1.00 41.28 329 GLU A O 1
ATOM 2652 N N . ARG A 1 330 ? 4.560 25.446 -14.091 1.00 41.06 330 ARG A N 1
ATOM 2653 C CA . ARG A 1 330 ? 4.744 24.820 -12.759 1.00 41.06 330 ARG A CA 1
ATOM 2654 C C . ARG A 1 330 ? 4.968 23.296 -12.767 1.00 41.06 330 ARG A C 1
ATOM 2656 O O . ARG A 1 330 ? 5.446 22.768 -11.760 1.00 41.06 330 ARG A O 1
ATOM 2663 N N . SER A 1 331 ? 4.689 22.584 -13.873 1.00 40.22 331 SER A N 1
ATOM 2664 C CA . SER A 1 331 ? 4.700 21.096 -13.979 1.00 40.22 331 SER A CA 1
ATOM 2665 C C . SER A 1 331 ? 6.003 20.438 -13.538 1.00 40.22 331 SER A C 1
ATOM 2667 O O . SER A 1 331 ? 5.992 19.327 -13.011 1.00 40.22 331 SER A O 1
ATOM 2669 N N . MET A 1 332 ? 7.135 21.120 -13.691 1.00 41.06 332 MET A N 1
ATOM 2670 C CA . MET A 1 332 ? 8.416 20.538 -13.306 1.00 41.06 332 MET A CA 1
ATOM 2671 C C . MET A 1 332 ? 8.797 20.779 -11.844 1.00 41.06 332 MET A C 1
ATOM 2673 O O . MET A 1 332 ? 9.705 20.111 -11.375 1.00 41.06 332 MET A O 1
ATOM 2677 N N . LEU A 1 333 ? 8.149 21.686 -11.104 1.00 37.16 333 LEU A N 1
ATOM 2678 C CA . LEU A 1 333 ? 8.513 21.987 -9.707 1.00 37.16 333 LEU A CA 1
ATOM 2679 C C . LEU A 1 333 ? 7.687 21.197 -8.681 1.00 37.16 333 LEU A C 1
ATOM 2681 O O . LEU A 1 333 ? 8.198 20.885 -7.608 1.00 37.16 333 LEU A O 1
ATOM 2685 N N . LEU A 1 334 ? 6.439 20.840 -9.004 1.00 42.38 334 LEU A N 1
ATOM 2686 C CA . LEU A 1 334 ? 5.532 20.147 -8.075 1.00 42.38 334 LEU A CA 1
ATOM 2687 C C . LEU A 1 334 ? 5.734 18.622 -8.026 1.00 42.38 334 LEU A C 1
ATOM 2689 O O . LEU A 1 334 ? 5.445 18.019 -7.002 1.00 42.38 334 LEU A O 1
ATOM 2693 N N . ASN A 1 335 ? 6.320 18.020 -9.066 1.00 53.28 335 ASN A N 1
ATOM 2694 C CA . ASN A 1 335 ? 6.691 16.595 -9.096 1.00 53.28 335 ASN A CA 1
ATOM 2695 C C . ASN A 1 335 ? 8.103 16.315 -8.526 1.00 53.28 335 ASN A C 1
ATOM 2697 O O . ASN A 1 335 ? 8.654 15.242 -8.766 1.00 53.28 335 ASN A O 1
ATOM 2701 N N . LYS A 1 336 ? 8.727 17.289 -7.842 1.00 61.75 336 LYS A N 1
ATOM 2702 C CA . LYS A 1 336 ? 10.085 17.166 -7.265 1.00 61.75 336 LYS A CA 1
ATOM 2703 C C . LYS A 1 336 ? 10.101 16.822 -5.776 1.00 61.75 336 LYS A C 1
ATOM 2705 O O . LYS A 1 336 ? 11.177 16.672 -5.209 1.00 61.75 336 LYS A O 1
ATOM 2710 N N . ARG A 1 337 ? 8.939 16.774 -5.123 1.00 83.50 337 ARG A N 1
ATOM 2711 C CA . ARG A 1 337 ? 8.831 16.479 -3.691 1.00 83.50 337 ARG A CA 1
ATOM 2712 C C . ARG A 1 337 ? 8.296 15.077 -3.491 1.00 83.50 337 ARG A C 1
ATOM 2714 O O . ARG A 1 337 ? 7.425 14.645 -4.243 1.00 83.50 337 ARG A O 1
ATOM 2721 N N . ILE A 1 338 ? 8.812 14.414 -2.462 1.00 90.19 338 ILE A N 1
ATOM 2722 C CA . ILE A 1 338 ? 8.489 13.021 -2.189 1.00 90.19 338 ILE A CA 1
ATOM 2723 C C . ILE A 1 338 ? 6.987 12.859 -1.950 1.00 90.19 338 ILE A C 1
ATOM 2725 O O . ILE A 1 338 ? 6.412 13.553 -1.110 1.00 90.19 338 ILE A O 1
ATOM 2729 N N . GLY A 1 339 ? 6.358 11.955 -2.698 1.00 88.56 339 GLY A N 1
ATOM 2730 C CA . GLY A 1 339 ? 4.944 11.625 -2.575 1.00 88.56 339 GLY A CA 1
ATOM 2731 C C . GLY A 1 339 ? 3.978 12.666 -3.138 1.00 88.56 339 GLY A C 1
ATOM 2732 O O . GLY A 1 339 ? 2.780 12.533 -2.914 1.00 88.56 339 GLY A O 1
ATOM 2733 N N . HIS A 1 340 ? 4.443 13.704 -3.845 1.00 87.38 340 HIS A N 1
ATOM 2734 C CA . HIS A 1 340 ? 3.559 14.744 -4.388 1.00 87.38 340 HIS A CA 1
ATOM 2735 C C . HIS A 1 340 ? 3.134 14.432 -5.819 1.00 87.38 340 HIS A C 1
ATOM 2737 O O . HIS A 1 340 ? 3.946 14.079 -6.674 1.00 87.38 340 HIS A O 1
ATOM 2743 N N . ARG A 1 341 ? 1.855 14.668 -6.110 1.00 82.75 341 ARG A N 1
ATOM 2744 C CA . ARG A 1 341 ? 1.298 14.684 -7.463 1.00 82.75 341 ARG A CA 1
ATOM 2745 C C . ARG A 1 341 ? 0.627 16.025 -7.745 1.00 82.75 341 ARG A C 1
ATOM 2747 O O . ARG A 1 341 ? 0.023 16.633 -6.864 1.00 82.75 341 ARG A O 1
ATOM 2754 N N . PHE A 1 342 ? 0.737 16.498 -8.982 1.00 77.81 342 PHE A N 1
ATOM 2755 C CA . PHE A 1 342 ? 0.249 17.824 -9.383 1.00 77.81 342 PHE A CA 1
ATOM 2756 C C . PHE A 1 342 ? -1.273 18.000 -9.217 1.00 77.81 342 PHE A C 1
ATOM 2758 O O . PHE A 1 342 ? -1.750 19.077 -8.887 1.00 77.81 342 PHE A O 1
ATOM 2765 N N . ASP A 1 343 ? -2.031 16.934 -9.417 1.00 81.81 343 ASP A N 1
ATOM 2766 C CA . ASP A 1 343 ? -3.491 16.848 -9.376 1.00 81.81 343 ASP A CA 1
ATOM 2767 C C . ASP A 1 343 ? -3.967 15.982 -8.199 1.00 81.81 343 ASP A C 1
ATOM 2769 O O . ASP A 1 343 ? -4.970 15.275 -8.291 1.00 81.81 343 ASP A O 1
ATOM 2773 N N . GLN A 1 344 ? -3.215 15.983 -7.096 1.00 86.88 344 GLN A N 1
ATOM 2774 C CA . GLN A 1 344 ? -3.707 15.492 -5.811 1.00 86.88 344 GLN A CA 1
ATOM 2775 C C . GLN A 1 344 ? -4.625 16.532 -5.155 1.00 86.88 344 GLN A C 1
ATOM 2777 O O . GLN A 1 344 ? -4.395 17.739 -5.275 1.00 86.88 344 GLN A O 1
ATOM 2782 N N . VAL A 1 345 ? -5.633 16.073 -4.416 1.00 87.38 345 VAL A N 1
ATOM 2783 C CA . VAL A 1 345 ? -6.502 16.967 -3.638 1.00 87.38 345 VAL A CA 1
ATOM 2784 C C . VAL A 1 345 ? -5.729 17.800 -2.615 1.00 87.38 345 VAL A C 1
ATOM 2786 O O . VAL A 1 345 ? -4.703 17.377 -2.072 1.00 87.38 345 VAL A O 1
ATOM 2789 N N . ARG A 1 346 ? -6.261 18.987 -2.311 1.00 87.12 346 ARG A N 1
ATOM 2790 C CA . ARG A 1 346 ? -5.749 19.872 -1.262 1.00 87.12 346 ARG A CA 1
ATOM 2791 C C . ARG A 1 346 ? -6.810 20.121 -0.203 1.00 87.12 346 ARG A C 1
ATOM 2793 O O . ARG A 1 346 ? -8.008 20.098 -0.481 1.00 87.12 346 ARG A O 1
ATOM 2800 N N . TRP A 1 347 ? -6.341 20.382 1.008 1.00 90.00 347 TRP A N 1
ATOM 2801 C CA . TRP A 1 347 ? -7.175 20.587 2.185 1.00 90.00 347 TRP A CA 1
ATOM 2802 C C . TRP A 1 347 ? -6.961 22.000 2.704 1.00 90.00 347 TRP A C 1
ATOM 2804 O O . TRP A 1 347 ? -5.822 22.469 2.747 1.00 90.00 347 TRP A O 1
ATOM 2814 N N . ALA A 1 348 ? -8.041 22.662 3.098 1.00 89.19 348 ALA A N 1
ATOM 2815 C CA . ALA A 1 348 ? -7.994 23.982 3.711 1.00 89.19 348 ALA A CA 1
ATOM 2816 C C . ALA A 1 348 ? -8.814 24.021 5.005 1.00 89.19 348 ALA A C 1
ATOM 2818 O O . ALA A 1 348 ? -9.627 23.126 5.243 1.00 89.19 348 ALA A O 1
ATOM 2819 N N . ASP A 1 349 ? -8.584 25.028 5.841 1.00 88.38 349 ASP A N 1
ATOM 2820 C CA . ASP A 1 349 ? -9.501 25.378 6.919 1.00 88.38 349 ASP A CA 1
ATOM 2821 C C . ASP A 1 349 ? -10.758 26.100 6.382 1.00 88.38 349 ASP A C 1
ATOM 2823 O O . ASP A 1 349 ? -10.889 26.349 5.179 1.00 88.38 349 ASP A O 1
ATOM 2827 N N . LYS A 1 350 ? -11.716 26.428 7.260 1.00 85.56 350 LYS A N 1
ATOM 2828 C CA . LYS A 1 350 ? -12.965 27.116 6.871 1.00 85.56 350 LYS A CA 1
ATOM 2829 C C . LYS A 1 350 ? -12.717 28.523 6.332 1.00 85.56 350 LYS A C 1
ATOM 2831 O O . LYS A 1 350 ? -13.554 29.053 5.606 1.00 85.56 350 LYS A O 1
ATOM 2836 N N . GLU A 1 351 ? -11.586 29.112 6.691 1.00 85.81 351 GLU A N 1
ATOM 2837 C CA . GLU A 1 351 ? -11.110 30.413 6.245 1.00 85.81 351 GLU A CA 1
ATOM 2838 C C . GLU A 1 351 ? -10.376 30.329 4.890 1.00 85.81 351 GLU A C 1
ATOM 2840 O O . GLU A 1 351 ? -9.995 31.357 4.326 1.00 85.81 351 GLU A O 1
ATOM 2845 N N . GLY A 1 352 ? -10.211 29.121 4.338 1.00 83.88 352 GLY A N 1
ATOM 2846 C CA . GLY A 1 352 ? -9.598 28.863 3.037 1.00 83.88 352 GLY A CA 1
ATOM 2847 C C . GLY A 1 352 ? -8.070 28.757 3.062 1.00 83.88 352 GLY A C 1
ATOM 2848 O O . GLY A 1 352 ? -7.453 28.692 1.996 1.00 83.88 352 GLY A O 1
ATOM 2849 N N . GLN A 1 353 ? -7.439 28.727 4.238 1.00 85.81 353 GLN A N 1
ATOM 2850 C CA . GLN A 1 353 ? -5.991 28.557 4.376 1.00 85.81 353 GLN A CA 1
ATOM 2851 C C . GLN A 1 353 ? -5.600 27.087 4.270 1.00 85.81 353 GLN A C 1
ATOM 2853 O O . GLN A 1 353 ? -6.266 26.217 4.819 1.00 85.81 353 GLN A O 1
ATOM 2858 N N . GLU A 1 354 ? -4.502 26.792 3.571 1.00 86.50 354 GLU A N 1
ATOM 2859 C CA . GLU A 1 354 ? -4.042 25.412 3.383 1.00 86.50 354 GLU A CA 1
ATOM 2860 C C . GLU A 1 354 ? -3.707 24.749 4.725 1.00 86.50 354 GLU A C 1
ATOM 2862 O O . GLU A 1 354 ? -3.027 25.323 5.576 1.00 86.50 354 GLU A O 1
ATOM 2867 N N . VAL A 1 355 ? -4.175 23.512 4.902 1.00 87.88 355 VAL A N 1
ATOM 2868 C CA . VAL A 1 355 ? -3.857 22.710 6.083 1.00 87.88 355 VAL A CA 1
ATOM 2869 C C . VAL A 1 355 ? -2.367 22.378 6.069 1.00 87.88 355 VAL A C 1
ATOM 2871 O O . VAL A 1 355 ? -1.873 21.726 5.150 1.00 87.88 355 VAL A O 1
ATOM 2874 N N . THR A 1 356 ? -1.665 22.794 7.120 1.00 88.50 356 THR A N 1
ATOM 2875 C CA . THR A 1 356 ? -0.217 22.591 7.288 1.00 88.50 356 THR A CA 1
ATOM 2876 C C . THR A 1 356 ? 0.141 21.473 8.261 1.00 88.50 356 THR A C 1
ATOM 2878 O O . THR A 1 356 ? 1.320 21.196 8.457 1.00 88.50 356 THR A O 1
ATOM 2881 N N . GLU A 1 357 ? -0.848 20.832 8.889 1.00 91.81 357 GLU A N 1
ATOM 2882 C CA . GLU A 1 357 ? -0.578 19.740 9.824 1.00 91.81 357 GLU A CA 1
ATOM 2883 C C . GLU A 1 357 ? -0.086 18.474 9.090 1.00 91.81 357 GLU A C 1
ATOM 2885 O O . GLU A 1 357 ? -0.568 18.187 7.988 1.00 91.81 357 GLU A O 1
ATOM 2890 N N . PRO A 1 358 ? 0.803 17.677 9.710 1.00 94.94 358 PRO A N 1
ATOM 2891 C CA . PRO A 1 358 ? 1.227 16.384 9.182 1.00 94.94 358 PRO A CA 1
ATOM 2892 C C . PRO A 1 358 ? 0.077 15.444 8.784 1.00 94.94 358 PRO A C 1
ATOM 2894 O O . PRO A 1 358 ? -1.054 15.528 9.273 1.00 94.94 358 PRO A O 1
ATOM 2897 N N . THR A 1 359 ? 0.373 14.504 7.883 1.00 95.00 359 THR A N 1
ATOM 2898 C CA . THR A 1 359 ? -0.619 13.528 7.410 1.00 95.00 359 THR A CA 1
ATOM 2899 C C . THR A 1 359 ? -1.100 12.591 8.522 1.00 95.00 359 THR A C 1
ATOM 2901 O O . THR A 1 359 ? -0.415 12.350 9.513 1.00 95.00 359 THR A O 1
ATOM 2904 N N . GLY A 1 360 ? -2.270 11.969 8.325 1.00 96.44 360 GLY A N 1
ATOM 2905 C CA . GLY A 1 360 ? -2.741 10.908 9.221 1.00 96.44 360 GLY A CA 1
ATOM 2906 C C . GLY A 1 360 ? -1.738 9.754 9.360 1.00 96.44 360 GLY A C 1
ATOM 2907 O O . GLY A 1 360 ? -1.571 9.240 10.458 1.00 96.44 360 GLY A O 1
ATOM 2908 N N . ALA A 1 361 ? -1.016 9.402 8.289 1.00 97.31 361 ALA A N 1
ATOM 2909 C CA . ALA A 1 361 ? 0.040 8.387 8.320 1.00 97.31 361 ALA A CA 1
ATOM 2910 C C . ALA A 1 361 ? 1.184 8.767 9.276 1.00 97.31 361 ALA A C 1
ATOM 2912 O O . ALA A 1 361 ? 1.671 7.929 10.033 1.00 97.31 361 ALA A O 1
ATOM 2913 N N . ALA A 1 362 ? 1.585 10.042 9.279 1.00 97.81 362 ALA A N 1
ATOM 2914 C CA . ALA A 1 362 ? 2.596 10.558 10.196 1.00 97.81 362 ALA A CA 1
ATOM 2915 C C . ALA A 1 362 ? 2.137 10.469 11.658 1.00 97.81 362 ALA A C 1
ATOM 2917 O O . ALA A 1 362 ? 2.894 10.032 12.524 1.00 97.81 362 ALA A O 1
ATOM 2918 N N . TRP A 1 363 ? 0.870 10.783 11.930 1.00 97.69 363 TRP A N 1
ATOM 2919 C CA . TRP A 1 363 ? 0.291 10.608 13.262 1.00 97.69 363 TRP A CA 1
ATOM 2920 C C . TRP A 1 363 ? 0.185 9.141 13.683 1.00 97.69 363 TRP A C 1
ATOM 2922 O O . TRP A 1 363 ? 0.455 8.818 14.835 1.00 97.69 363 TRP A O 1
ATOM 2932 N N . VAL A 1 364 ? -0.122 8.227 12.764 1.00 97.62 364 VAL A N 1
ATOM 2933 C CA . VAL A 1 364 ? -0.077 6.783 13.049 1.00 97.62 364 VAL A CA 1
ATOM 2934 C C . VAL A 1 364 ? 1.335 6.356 13.426 1.00 97.62 364 VAL A C 1
ATOM 2936 O O . VAL A 1 364 ? 1.505 5.645 14.410 1.00 97.62 364 VAL A O 1
ATOM 2939 N N . LEU A 1 365 ? 2.353 6.810 12.692 1.00 97.38 365 LEU A N 1
ATOM 2940 C CA . LEU A 1 365 ? 3.747 6.518 13.018 1.00 97.38 365 LEU A CA 1
ATOM 2941 C C . LEU A 1 365 ? 4.124 7.054 14.409 1.00 97.38 365 LEU A C 1
ATOM 2943 O O . LEU A 1 365 ? 4.723 6.319 15.192 1.00 97.38 365 LEU A O 1
ATOM 2947 N N . ALA A 1 366 ? 3.716 8.281 14.745 1.00 96.75 366 ALA A N 1
ATOM 2948 C CA . ALA A 1 366 ? 3.914 8.843 16.079 1.00 96.75 366 ALA A CA 1
ATOM 2949 C C . ALA A 1 366 ? 3.235 7.993 17.165 1.00 96.75 366 ALA A C 1
ATOM 2951 O O . ALA A 1 366 ? 3.890 7.646 18.141 1.00 96.75 366 ALA A O 1
ATOM 2952 N N . TRP A 1 367 ? 1.976 7.580 16.969 1.00 96.44 367 TRP A N 1
ATOM 2953 C CA . TRP A 1 367 ? 1.270 6.659 17.874 1.00 96.44 367 TRP A CA 1
ATOM 2954 C C . TRP A 1 367 ? 2.037 5.348 18.081 1.00 96.44 367 TRP A C 1
ATOM 2956 O O . TRP A 1 367 ? 2.225 4.918 19.216 1.00 96.44 367 TRP A O 1
ATOM 2966 N N . GLN A 1 368 ? 2.516 4.725 17.002 1.00 95.94 368 GLN A N 1
ATOM 2967 C CA . GLN A 1 368 ? 3.259 3.465 17.094 1.00 95.94 368 GLN A CA 1
ATOM 2968 C C . GLN A 1 368 ? 4.589 3.628 17.851 1.00 95.94 368 GLN A C 1
ATOM 2970 O O . GLN A 1 368 ? 5.082 2.664 18.426 1.00 95.94 368 GLN A O 1
ATOM 2975 N N . ILE A 1 369 ? 5.190 4.822 17.863 1.00 95.44 369 ILE A N 1
ATOM 2976 C CA . ILE A 1 369 ? 6.418 5.100 18.625 1.00 95.44 369 ILE A CA 1
ATOM 2977 C C . ILE A 1 369 ? 6.103 5.427 20.090 1.00 95.44 369 ILE A C 1
ATOM 2979 O O . ILE A 1 369 ? 6.750 4.895 20.986 1.00 95.44 369 ILE A O 1
ATOM 2983 N N . THR A 1 370 ? 5.134 6.310 20.339 1.00 94.75 370 THR A N 1
ATOM 2984 C CA . THR A 1 370 ? 4.930 6.922 21.661 1.00 94.75 370 THR A CA 1
ATOM 2985 C C . THR A 1 370 ? 3.881 6.223 22.515 1.00 94.75 370 THR A C 1
ATOM 2987 O O . THR A 1 370 ? 3.917 6.347 23.735 1.00 94.75 370 THR A O 1
ATOM 2990 N N . GLY A 1 371 ? 2.924 5.524 21.900 1.00 94.06 371 GLY A N 1
ATOM 2991 C CA . GLY A 1 371 ? 1.753 4.997 22.598 1.00 94.06 371 GLY A CA 1
ATOM 2992 C C . GLY A 1 371 ? 0.808 6.085 23.123 1.00 94.06 371 GLY A C 1
ATOM 2993 O O . GLY A 1 371 ? 0.011 5.819 24.017 1.00 94.06 371 GLY A O 1
ATOM 2994 N N . GLU A 1 372 ? 0.867 7.318 22.603 1.00 94.88 372 GLU A N 1
ATOM 2995 C CA . GLU A 1 372 ? -0.051 8.387 23.012 1.00 94.88 372 GLU A CA 1
ATOM 2996 C C . GLU A 1 372 ? -1.311 8.445 22.125 1.00 94.88 372 GLU A C 1
ATOM 2998 O O . GLU A 1 372 ? -1.262 8.879 20.968 1.00 94.88 372 GLU A O 1
ATOM 3003 N N . GLU A 1 373 ? -2.470 8.068 22.675 1.00 94.69 373 GLU A N 1
ATOM 3004 C CA . GLU A 1 373 ? -3.723 7.875 21.918 1.00 94.69 373 GLU A CA 1
ATOM 3005 C C . GLU A 1 373 ? -4.198 9.108 21.130 1.00 94.69 373 GLU A C 1
ATOM 3007 O O . GLU A 1 373 ? -4.891 8.979 20.118 1.00 94.69 373 GLU A O 1
ATOM 3012 N N . ARG A 1 374 ? -3.805 10.319 21.551 1.00 95.19 374 ARG A N 1
ATOM 3013 C CA . ARG A 1 374 ? -4.138 11.576 20.857 1.00 95.19 374 ARG A CA 1
ATOM 3014 C C . ARG A 1 374 ? -3.701 11.580 19.389 1.00 95.19 374 ARG A C 1
ATOM 3016 O O . ARG A 1 374 ? -4.398 12.152 18.549 1.00 95.19 374 ARG A O 1
ATOM 3023 N N . TYR A 1 375 ? -2.585 10.923 19.065 1.00 96.44 375 TYR A N 1
ATOM 3024 C CA . TYR A 1 375 ? -2.120 10.799 17.684 1.00 96.44 375 TYR A CA 1
ATOM 3025 C C . TYR A 1 375 ? -3.047 9.886 16.871 1.00 96.44 375 TYR A C 1
ATOM 3027 O O . TYR A 1 375 ? -3.474 10.264 15.779 1.00 96.44 375 TYR A O 1
ATOM 3035 N N . ALA A 1 376 ? -3.426 8.727 17.423 1.00 96.56 376 ALA A N 1
ATOM 3036 C CA . ALA A 1 376 ? -4.359 7.801 16.783 1.00 96.56 376 ALA A CA 1
ATOM 3037 C C . ALA A 1 376 ? -5.742 8.441 16.577 1.00 96.56 376 ALA A C 1
ATOM 3039 O O . ALA A 1 376 ? -6.318 8.344 15.491 1.00 96.56 376 ALA A O 1
ATOM 3040 N N . ALA A 1 377 ? -6.243 9.172 17.579 1.00 96.31 377 ALA A N 1
ATOM 3041 C CA . ALA A 1 377 ? -7.508 9.895 17.49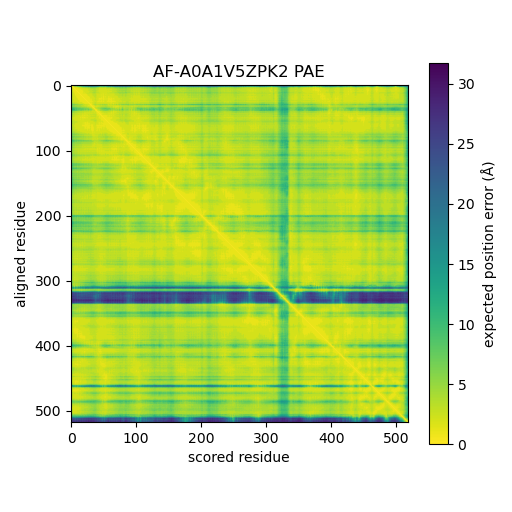4 1.00 96.31 377 ALA A CA 1
ATOM 3042 C C . ALA A 1 377 ? -7.503 10.947 16.373 1.00 96.31 377 ALA A C 1
ATOM 3044 O O . ALA A 1 377 ? -8.430 10.981 15.558 1.00 96.31 377 ALA A O 1
ATOM 3045 N N . ARG A 1 378 ? -6.447 11.775 16.278 1.00 95.81 378 ARG A N 1
ATOM 3046 C CA . ARG A 1 378 ? -6.334 12.777 15.206 1.00 95.81 378 ARG A CA 1
ATOM 3047 C C . ARG A 1 378 ? -6.198 12.127 13.832 1.00 95.81 378 ARG A C 1
ATOM 3049 O O . ARG A 1 378 ? -6.862 12.564 12.893 1.00 95.81 378 ARG A O 1
ATOM 3056 N N . ALA A 1 379 ? -5.387 11.077 13.711 1.00 96.81 379 ALA A N 1
ATOM 3057 C CA . ALA A 1 379 ? -5.215 10.354 12.455 1.00 96.81 379 ALA A CA 1
ATOM 3058 C C . ALA A 1 379 ? -6.551 9.805 11.935 1.00 96.81 379 ALA A C 1
ATOM 3060 O O . ALA A 1 379 ? -6.904 10.012 10.771 1.00 96.81 379 ALA A O 1
ATOM 3061 N N . MET A 1 380 ? -7.313 9.153 12.816 1.00 96.00 380 MET A N 1
ATOM 3062 C CA . MET A 1 380 ? -8.599 8.550 12.482 1.00 96.00 380 MET A CA 1
ATOM 3063 C C . MET A 1 380 ? -9.649 9.597 12.100 1.00 96.00 380 MET A C 1
ATOM 3065 O O . MET A 1 380 ? -10.381 9.412 11.128 1.00 96.00 380 MET A O 1
ATOM 3069 N N . PHE A 1 381 ? -9.681 10.726 12.817 1.00 94.69 381 PHE A N 1
ATOM 3070 C CA . PHE A 1 381 ? -10.539 11.856 12.467 1.00 94.69 381 PHE A CA 1
ATOM 3071 C C . PHE A 1 381 ? -10.232 12.368 11.054 1.00 94.69 381 PHE A C 1
ATOM 3073 O O . PHE A 1 381 ? -11.144 12.497 10.239 1.00 94.69 381 PHE A O 1
ATOM 3080 N N . LEU A 1 382 ? -8.950 12.599 10.736 1.00 94.69 382 LEU A N 1
ATOM 3081 C CA . LEU A 1 382 ? -8.535 13.047 9.403 1.00 94.69 382 LEU A CA 1
ATOM 3082 C C . LEU A 1 382 ? -8.941 12.050 8.316 1.00 94.69 382 LEU A C 1
ATOM 3084 O O . LEU A 1 382 ? -9.406 12.472 7.260 1.00 94.69 382 LEU A O 1
ATOM 3088 N N . ALA A 1 383 ? -8.781 10.747 8.565 1.00 95.44 383 ALA A N 1
ATOM 3089 C CA . ALA A 1 383 ? -9.156 9.710 7.611 1.00 95.44 383 ALA A CA 1
ATOM 3090 C C . ALA A 1 383 ? -10.665 9.713 7.315 1.00 95.44 383 ALA A C 1
ATOM 3092 O O . ALA A 1 383 ? -11.056 9.712 6.148 1.00 95.44 383 ALA A O 1
ATOM 3093 N N . GLY A 1 384 ? -11.506 9.774 8.352 1.00 95.19 384 GLY A N 1
ATOM 3094 C CA . GLY A 1 384 ? -12.960 9.827 8.194 1.00 95.19 384 GLY A CA 1
ATOM 3095 C C . GLY A 1 384 ? -13.444 11.116 7.528 1.00 95.19 384 GLY A C 1
ATOM 3096 O O . GLY A 1 384 ? -14.241 11.066 6.591 1.00 95.19 384 GLY A O 1
ATOM 3097 N N . GLU A 1 385 ? -12.942 12.270 7.971 1.00 94.19 385 GLU A N 1
ATOM 3098 C CA . GLU A 1 385 ? -13.424 13.574 7.507 1.00 94.19 385 G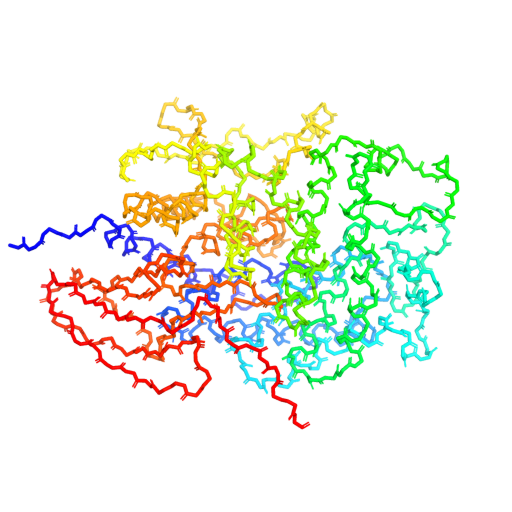LU A CA 1
ATOM 3099 C C . GLU A 1 385 ? -13.004 13.875 6.065 1.00 94.19 385 GLU A C 1
ATOM 3101 O O . GLU A 1 385 ? -13.820 14.313 5.253 1.00 94.19 385 GLU A O 1
ATOM 3106 N N . ARG A 1 386 ? -11.752 13.576 5.701 1.00 94.56 386 ARG A N 1
ATOM 3107 C CA . ARG A 1 386 ? -11.272 13.764 4.324 1.00 94.56 386 ARG A CA 1
ATOM 3108 C C . ARG A 1 386 ? -11.978 12.833 3.346 1.00 94.56 386 ARG A C 1
ATOM 3110 O O . ARG A 1 386 ? -12.302 13.257 2.240 1.00 94.56 386 ARG A O 1
ATOM 3117 N N . LEU A 1 387 ? -12.274 11.597 3.755 1.00 95.44 387 LEU A N 1
ATOM 3118 C CA . LEU A 1 387 ? -13.057 10.681 2.931 1.00 95.44 387 LEU A CA 1
ATOM 3119 C C . LEU A 1 387 ? -14.500 11.177 2.760 1.00 95.44 387 LEU A C 1
ATOM 3121 O O . LEU A 1 387 ? -15.012 11.169 1.644 1.00 95.44 387 LEU A O 1
ATOM 3125 N N . ARG A 1 388 ? -15.133 11.676 3.831 1.00 95.62 388 ARG A N 1
ATOM 3126 C CA . ARG A 1 388 ? -16.484 12.254 3.771 1.00 95.62 388 ARG A CA 1
ATOM 3127 C C . ARG A 1 388 ? -16.546 13.415 2.778 1.00 95.62 388 ARG A C 1
ATOM 3129 O O . ARG A 1 388 ? -17.422 13.431 1.923 1.00 95.62 388 ARG A O 1
ATOM 3136 N N . LEU A 1 389 ? -15.601 14.351 2.865 1.00 94.25 389 LEU A N 1
ATOM 3137 C CA . LEU A 1 389 ? -15.502 15.492 1.950 1.00 94.25 389 LEU A CA 1
ATOM 3138 C C . LEU A 1 389 ? -15.220 15.053 0.506 1.00 94.25 389 LEU A C 1
ATOM 3140 O O . LEU A 1 389 ? -15.790 15.605 -0.431 1.00 94.25 389 LEU A O 1
ATOM 3144 N N . ALA A 1 390 ? -14.371 14.041 0.313 1.00 94.25 390 ALA A N 1
ATOM 3145 C CA . ALA A 1 390 ? -14.101 13.480 -1.007 1.00 94.25 390 ALA A CA 1
ATOM 3146 C C . ALA A 1 390 ? -15.371 12.900 -1.649 1.00 94.25 390 ALA A C 1
ATOM 3148 O O . ALA A 1 390 ? -15.627 13.154 -2.822 1.00 94.25 390 ALA A O 1
ATOM 3149 N N . MET A 1 391 ? -16.202 12.185 -0.883 1.00 94.31 391 MET A N 1
ATOM 3150 C CA . MET A 1 391 ? -17.469 11.628 -1.379 1.00 94.31 391 MET A CA 1
ATOM 3151 C C . MET A 1 391 ? -18.461 12.689 -1.870 1.00 94.31 391 MET A C 1
ATOM 3153 O O . MET A 1 391 ? -19.327 12.379 -2.682 1.00 94.31 391 MET A O 1
ATOM 3157 N N . GLU A 1 392 ? -18.362 13.923 -1.379 1.00 92.62 392 GLU A N 1
ATOM 3158 C CA . GLU A 1 392 ? -19.265 15.014 -1.764 1.00 92.62 392 GLU A CA 1
ATOM 3159 C C . GLU A 1 392 ? -18.895 15.646 -3.110 1.00 92.62 392 GLU A C 1
ATOM 3161 O O . GLU A 1 392 ? -19.725 16.328 -3.713 1.00 92.62 392 GLU A O 1
ATOM 3166 N N . LYS A 1 393 ? -17.650 15.464 -3.570 1.00 90.25 393 LYS A N 1
ATOM 3167 C CA . LYS A 1 393 ? -17.072 16.266 -4.662 1.00 90.25 393 LYS A CA 1
ATOM 3168 C C . LYS A 1 393 ? -16.345 15.460 -5.731 1.00 90.25 393 LYS A C 1
ATOM 3170 O O . LYS A 1 393 ? -16.156 15.968 -6.833 1.00 90.25 393 LYS A O 1
ATOM 3175 N N . LEU A 1 394 ? -15.913 14.240 -5.424 1.00 91.88 394 LEU A N 1
ATOM 3176 C CA . LEU A 1 394 ? -15.043 13.441 -6.284 1.00 91.88 394 LEU A CA 1
ATOM 3177 C C . LEU A 1 394 ? -15.754 12.197 -6.814 1.00 91.88 394 LEU A C 1
ATOM 3179 O O . LEU A 1 394 ? -16.727 11.710 -6.243 1.00 91.88 394 LEU A O 1
ATOM 3183 N N . GLN A 1 395 ? -15.221 11.654 -7.905 1.00 91.81 395 GLN A N 1
ATOM 3184 C CA . GLN A 1 395 ? -15.622 10.354 -8.445 1.00 91.81 395 GLN A CA 1
ATOM 3185 C C . GLN A 1 395 ? -14.820 9.218 -7.793 1.00 91.81 395 GLN A C 1
ATOM 3187 O O . GLN A 1 395 ? -13.754 9.450 -7.221 1.00 91.81 395 GLN A O 1
ATOM 3192 N N . ASP A 1 396 ? -15.297 7.975 -7.918 1.00 92.44 396 ASP A N 1
ATOM 3193 C CA . ASP A 1 396 ? -14.647 6.798 -7.315 1.00 92.44 396 ASP A CA 1
ATOM 3194 C C . ASP A 1 396 ? -13.209 6.590 -7.812 1.00 92.44 396 ASP A C 1
ATOM 3196 O O . ASP A 1 396 ? -12.333 6.243 -7.022 1.00 92.44 396 ASP A O 1
ATOM 3200 N N . GLY A 1 397 ? -12.958 6.874 -9.095 1.00 90.81 397 GLY A N 1
ATOM 3201 C CA . GLY A 1 397 ? -11.636 6.775 -9.714 1.00 90.81 397 GLY A CA 1
ATOM 3202 C C . GLY A 1 397 ? -11.395 5.515 -10.536 1.00 90.81 397 GLY A C 1
ATOM 3203 O O . GLY A 1 397 ? -10.245 5.210 -10.808 1.00 90.81 397 GLY A O 1
ATOM 3204 N N . ARG A 1 398 ? -12.445 4.794 -10.948 1.00 91.81 398 ARG A N 1
ATOM 3205 C CA . ARG A 1 398 ? -12.313 3.599 -11.795 1.00 91.81 398 ARG A CA 1
ATOM 3206 C C . ARG A 1 398 ? -11.601 3.868 -13.125 1.00 91.81 398 ARG A C 1
ATOM 3208 O O . ARG A 1 398 ? -10.767 3.072 -13.522 1.00 91.81 398 ARG A O 1
ATOM 3215 N N . ASP A 1 399 ? -11.888 4.993 -13.775 1.00 86.62 399 ASP A N 1
ATOM 3216 C CA . ASP A 1 399 ? -11.299 5.321 -15.085 1.00 86.62 399 ASP A CA 1
ATOM 3217 C C . ASP A 1 399 ? -9.858 5.856 -14.996 1.00 86.62 399 ASP A C 1
ATOM 3219 O O . ASP A 1 399 ? -9.216 6.072 -16.023 1.00 86.62 399 ASP A O 1
ATOM 3223 N N . HIS A 1 400 ? -9.373 6.139 -13.779 1.00 83.75 400 HIS A N 1
ATOM 3224 C CA . HIS A 1 400 ? -8.011 6.604 -13.526 1.00 83.75 400 HIS A CA 1
ATOM 3225 C C . HIS A 1 400 ? -7.605 6.357 -12.061 1.00 83.75 400 HIS A C 1
ATOM 3227 O O . HIS A 1 400 ? -7.484 7.285 -11.250 1.00 83.75 400 HIS A O 1
ATOM 3233 N N . GLY A 1 401 ? -7.434 5.085 -11.703 1.00 77.94 401 GLY A N 1
ATOM 3234 C CA . GLY A 1 401 ? -7.078 4.623 -10.361 1.00 77.94 401 GLY A CA 1
ATOM 3235 C C . GLY A 1 401 ? -5.725 5.118 -9.830 1.00 77.94 401 GLY A C 1
ATOM 3236 O O . GLY A 1 401 ? -5.586 5.267 -8.618 1.00 77.94 401 GLY A O 1
ATOM 3237 N N . CYS A 1 402 ? -4.747 5.435 -10.689 1.00 81.88 402 CYS A N 1
ATOM 3238 C CA . CYS A 1 402 ? -3.483 6.070 -10.277 1.00 81.88 402 CYS A CA 1
ATOM 3239 C C . CYS A 1 402 ? -3.584 7.609 -10.185 1.00 81.88 402 CYS A C 1
ATOM 3241 O O . CYS A 1 402 ? -2.641 8.291 -9.750 1.00 81.88 402 CYS A O 1
ATOM 3243 N N . GLY A 1 403 ? -4.757 8.144 -10.543 1.00 85.69 403 GLY A N 1
ATOM 3244 C CA . GLY A 1 403 ? -5.201 9.497 -10.266 1.00 85.69 403 GLY A CA 1
ATOM 3245 C C . GLY A 1 403 ? -5.162 9.849 -8.773 1.00 85.69 403 GLY A C 1
ATOM 3246 O O . GLY A 1 403 ? -4.837 9.056 -7.905 1.00 85.69 403 GLY A O 1
ATOM 3247 N N . GLY A 1 404 ? -5.473 11.097 -8.469 1.00 87.44 404 GLY A N 1
ATOM 3248 C CA . GLY A 1 404 ? -5.166 11.803 -7.215 1.00 87.44 404 GLY A CA 1
ATOM 3249 C C . GLY A 1 404 ? -6.267 12.775 -6.829 1.00 87.44 404 GLY A C 1
ATOM 3250 O O . GLY A 1 404 ? -6.259 13.304 -5.721 1.00 87.44 404 GLY A O 1
ATOM 3251 N N . ASN A 1 405 ? -7.232 12.946 -7.731 1.00 89.62 405 ASN A N 1
ATOM 3252 C CA . ASN A 1 405 ? -8.448 13.711 -7.543 1.00 89.62 405 ASN A CA 1
ATOM 3253 C C . ASN A 1 405 ? -9.674 12.783 -7.587 1.00 89.62 405 ASN A C 1
ATOM 3255 O O . ASN A 1 405 ? -10.629 13.012 -8.325 1.00 89.62 405 ASN A O 1
ATOM 3259 N N . THR A 1 406 ? -9.597 11.669 -6.858 1.00 92.56 406 THR A N 1
ATOM 3260 C CA . THR A 1 406 ? -10.638 10.636 -6.786 1.00 92.56 406 THR A CA 1
ATOM 3261 C C . THR A 1 406 ? -10.809 10.180 -5.341 1.00 92.56 406 THR A C 1
ATOM 3263 O O . THR A 1 406 ? -9.895 10.323 -4.523 1.00 92.56 406 THR A O 1
ATOM 3266 N N . ILE A 1 407 ? -11.970 9.611 -5.011 1.00 94.75 407 ILE A N 1
ATOM 3267 C CA . ILE A 1 407 ? -12.206 9.034 -3.681 1.00 94.75 407 ILE A CA 1
ATOM 3268 C C . ILE A 1 407 ? -11.227 7.877 -3.439 1.00 94.75 407 ILE A C 1
ATOM 3270 O O . ILE A 1 407 ? -10.618 7.809 -2.370 1.00 94.75 407 ILE A O 1
ATOM 3274 N N . GLY A 1 408 ? -11.009 7.031 -4.457 1.00 94.12 408 GLY A N 1
ATOM 3275 C CA . GLY A 1 408 ? -9.996 5.979 -4.442 1.00 94.12 408 GLY A CA 1
ATOM 3276 C C . GLY A 1 408 ? -8.627 6.522 -4.047 1.00 94.12 408 GLY A C 1
ATOM 3277 O O . GLY A 1 408 ? -8.041 6.035 -3.093 1.00 94.12 408 GLY A O 1
ATOM 3278 N N . ALA A 1 409 ? -8.164 7.616 -4.651 1.00 92.88 409 ALA A N 1
ATOM 3279 C CA . ALA A 1 409 ? -6.864 8.190 -4.320 1.00 92.88 409 ALA A CA 1
ATOM 3280 C C . ALA A 1 409 ? -6.767 8.784 -2.908 1.00 92.88 409 ALA A C 1
ATOM 3282 O O . ALA A 1 409 ? -5.708 8.722 -2.289 1.00 92.88 409 ALA A O 1
ATOM 3283 N N . VAL A 1 410 ? -7.849 9.347 -2.366 1.00 94.62 410 VAL A N 1
ATOM 3284 C CA . VAL A 1 410 ? -7.877 9.795 -0.962 1.00 94.62 410 VAL A CA 1
ATOM 3285 C C . VAL A 1 410 ? -7.776 8.593 -0.019 1.00 94.62 410 VAL A C 1
ATOM 3287 O O . VAL A 1 410 ? -7.065 8.645 0.988 1.00 94.62 410 VAL A O 1
ATOM 3290 N N . ALA A 1 411 ? -8.459 7.498 -0.350 1.00 95.50 411 ALA A N 1
ATOM 3291 C CA . ALA A 1 411 ? -8.518 6.299 0.472 1.00 95.50 411 ALA A CA 1
ATOM 3292 C C . ALA A 1 411 ? -7.250 5.438 0.367 1.00 95.50 411 ALA A C 1
ATOM 3294 O O . ALA A 1 411 ? -6.659 5.092 1.387 1.00 95.50 411 ALA A O 1
ATOM 3295 N N . SER A 1 412 ? -6.823 5.098 -0.845 1.00 92.44 412 SER A N 1
ATOM 3296 C CA . SER A 1 412 ? -5.672 4.241 -1.107 1.00 92.44 412 SER A CA 1
ATOM 3297 C C . SER A 1 412 ? -4.407 5.000 -1.438 1.00 92.44 412 SER A C 1
ATOM 3299 O O . SER A 1 412 ? -3.361 4.429 -1.245 1.00 92.44 412 SER A O 1
ATOM 3301 N N . GLY A 1 413 ? -4.428 6.263 -1.852 1.00 92.00 413 GLY A N 1
ATOM 3302 C CA . GLY A 1 413 ? -3.238 6.973 -2.337 1.00 92.00 413 GLY A CA 1
ATOM 3303 C C . GLY A 1 413 ? -3.130 6.908 -3.862 1.00 92.00 413 GLY A C 1
ATOM 3304 O O . GLY A 1 413 ? -3.610 5.963 -4.484 1.00 92.00 413 GLY A O 1
ATOM 3305 N N . HIS A 1 414 ? -2.515 7.929 -4.461 1.00 90.38 414 HIS A N 1
ATOM 3306 C CA . HIS A 1 414 ? -2.299 8.048 -5.911 1.00 90.38 414 HIS A CA 1
ATOM 3307 C C . HIS A 1 414 ? -0.976 7.409 -6.364 1.00 90.38 414 HIS A C 1
ATOM 3309 O O . HIS A 1 414 ? -0.178 6.990 -5.527 1.00 90.38 414 HIS A O 1
ATOM 3315 N N . GLY A 1 415 ? -0.660 7.443 -7.666 1.00 86.75 415 GLY A N 1
ATOM 3316 C CA . GLY A 1 415 ? 0.543 6.803 -8.233 1.00 86.75 415 GLY A CA 1
ATOM 3317 C C . GLY A 1 415 ? 1.882 7.174 -7.565 1.00 86.75 415 GLY A C 1
ATOM 3318 O O . GLY A 1 415 ? 2.744 6.321 -7.414 1.00 86.75 415 GLY A O 1
ATOM 3319 N N . ARG A 1 416 ? 2.052 8.416 -7.079 1.00 88.19 416 ARG A N 1
ATOM 3320 C CA . ARG A 1 416 ? 3.258 8.833 -6.315 1.00 88.19 416 ARG A CA 1
ATOM 3321 C C . ARG A 1 416 ? 3.253 8.493 -4.822 1.00 88.19 416 ARG A C 1
ATOM 3323 O O . ARG A 1 416 ? 4.282 8.589 -4.173 1.00 88.19 416 ARG A O 1
ATOM 3330 N N . ALA A 1 417 ? 2.105 8.108 -4.277 1.00 87.38 417 ALA A N 1
ATOM 3331 C CA . ALA A 1 417 ? 1.959 7.711 -2.883 1.00 87.38 417 ALA A CA 1
ATOM 3332 C C . ALA A 1 417 ? 1.867 6.184 -2.743 1.00 87.38 417 ALA A C 1
ATOM 3334 O O . ALA A 1 417 ? 1.553 5.721 -1.654 1.00 87.38 417 ALA A O 1
ATOM 3335 N N . ASP A 1 418 ? 2.102 5.427 -3.829 1.00 83.56 418 ASP A N 1
ATOM 3336 C CA . ASP A 1 418 ? 2.187 3.959 -3.896 1.00 83.56 418 ASP A CA 1
ATOM 3337 C C . ASP A 1 418 ? 1.238 3.243 -2.920 1.00 83.56 418 ASP A C 1
ATOM 3339 O O . ASP A 1 418 ? 1.641 2.512 -2.019 1.00 83.56 418 ASP A O 1
ATOM 3343 N N . ARG A 1 419 ? -0.064 3.486 -3.073 1.00 84.19 419 ARG A N 1
ATOM 3344 C CA . ARG A 1 419 ? -1.116 2.858 -2.260 1.00 84.19 419 ARG A CA 1
ATOM 3345 C C . ARG A 1 419 ? -1.052 3.159 -0.738 1.00 84.19 419 ARG A C 1
ATOM 3347 O O . ARG A 1 419 ? -1.573 2.385 0.064 1.00 84.19 419 ARG A O 1
ATOM 3354 N N . PHE A 1 420 ? -0.509 4.311 -0.329 1.00 89.25 420 PHE A N 1
ATOM 3355 C CA . PHE A 1 420 ? -0.553 4.823 1.050 1.00 89.25 420 PHE A CA 1
ATOM 3356 C C . PHE A 1 420 ? -1.487 6.033 1.229 1.00 89.25 420 PHE A C 1
ATOM 3358 O O . PHE A 1 420 ? -1.051 7.150 1.494 1.00 89.25 420 PHE A O 1
ATOM 3365 N N . GLY A 1 421 ? -2.796 5.824 1.107 1.00 93.00 421 GLY A N 1
ATOM 3366 C CA . GLY A 1 421 ? -3.839 6.820 1.394 1.00 93.00 421 GLY A CA 1
ATOM 3367 C C . GLY A 1 421 ? -4.398 6.712 2.810 1.00 93.00 421 GLY A C 1
ATOM 3368 O O . GLY A 1 421 ? -3.890 5.959 3.640 1.00 93.00 421 GLY A O 1
ATOM 3369 N N . HIS A 1 422 ? -5.469 7.447 3.107 1.00 94.56 422 HIS A N 1
ATOM 3370 C CA . HIS A 1 422 ? -6.050 7.512 4.452 1.00 94.56 422 HIS A CA 1
ATOM 3371 C C . HIS A 1 422 ? -6.541 6.166 4.999 1.00 94.56 422 HIS A C 1
ATOM 3373 O O . HIS A 1 422 ? -6.542 5.962 6.205 1.00 94.56 422 HIS A O 1
ATOM 3379 N N . VAL A 1 423 ? -6.938 5.222 4.154 1.00 94.94 423 VAL A N 1
ATOM 3380 C CA . VAL A 1 423 ? -7.391 3.906 4.610 1.00 94.94 423 VAL A CA 1
ATOM 3381 C C . VAL A 1 423 ? -6.201 2.966 4.810 1.00 94.94 423 VAL A C 1
ATOM 3383 O O . VAL A 1 423 ? -6.036 2.434 5.906 1.00 94.94 423 VAL A O 1
ATOM 3386 N N . ASN A 1 424 ? -5.326 2.811 3.813 1.00 93.81 424 ASN A N 1
ATOM 3387 C CA . ASN A 1 424 ? -4.184 1.886 3.899 1.00 93.81 424 ASN A CA 1
ATOM 3388 C C . ASN A 1 424 ? -3.089 2.347 4.879 1.00 93.81 424 ASN A C 1
ATOM 3390 O O . ASN A 1 424 ? -2.367 1.516 5.414 1.00 93.81 424 ASN A O 1
ATOM 3394 N N . SER A 1 425 ? -2.963 3.652 5.145 1.00 95.81 425 SER A N 1
ATOM 3395 C CA . SER A 1 425 ? -1.952 4.192 6.075 1.00 95.81 425 SER A CA 1
ATOM 3396 C C . SER A 1 425 ? -2.491 4.576 7.457 1.00 95.81 425 SER A C 1
ATOM 3398 O O . SER A 1 425 ? -1.694 4.862 8.348 1.00 95.81 425 SER A O 1
ATOM 3400 N N . VAL A 1 426 ? -3.817 4.573 7.657 1.00 97.56 426 VAL A N 1
ATOM 3401 C CA . VAL A 1 426 ? -4.437 4.924 8.949 1.00 97.56 426 VAL A CA 1
ATOM 3402 C C . VAL A 1 426 ? -5.428 3.874 9.414 1.00 97.56 426 VAL A C 1
ATOM 3404 O O . VAL A 1 426 ? -5.190 3.234 10.433 1.00 97.56 426 VAL A O 1
ATOM 3407 N N . TRP A 1 427 ? -6.522 3.675 8.676 1.00 96.62 427 TRP A N 1
ATOM 3408 C CA . TRP A 1 427 ? -7.586 2.751 9.077 1.00 96.62 427 TRP A CA 1
ATOM 3409 C C . TRP A 1 427 ? -7.072 1.319 9.265 1.00 96.62 427 TRP A C 1
ATOM 3411 O O . TRP A 1 427 ? -7.222 0.752 10.341 1.00 96.62 427 TRP A O 1
ATOM 3421 N N . GLY A 1 428 ? -6.435 0.735 8.250 1.00 96.31 428 GLY A N 1
ATOM 3422 C CA . GLY A 1 428 ? -5.907 -0.630 8.335 1.00 96.31 428 GLY A CA 1
ATOM 3423 C C . GLY A 1 428 ? -4.870 -0.798 9.457 1.00 96.31 428 GLY A C 1
ATOM 3424 O O . GLY A 1 428 ? -5.076 -1.622 10.357 1.00 96.31 428 GLY A O 1
ATOM 3425 N N . PRO A 1 429 ? -3.801 0.020 9.481 1.00 96.38 429 PRO A N 1
ATOM 3426 C CA . PRO A 1 429 ? -2.775 -0.057 10.514 1.00 96.38 429 PRO A CA 1
ATOM 3427 C C . PRO A 1 429 ? -3.299 0.116 11.942 1.00 96.38 429 PRO A C 1
ATOM 3429 O O . PRO A 1 429 ? -2.823 -0.583 12.832 1.00 96.38 429 PRO A O 1
ATOM 3432 N N . LEU A 1 430 ? -4.275 1.002 12.180 1.00 97.44 430 LEU A N 1
ATOM 3433 C CA . LEU A 1 430 ? -4.818 1.215 13.525 1.00 97.44 430 LEU A CA 1
ATOM 3434 C C . LEU A 1 430 ? -5.846 0.161 13.939 1.00 97.44 430 LEU A C 1
ATOM 3436 O O . LEU A 1 430 ? -5.895 -0.157 15.114 1.00 97.44 430 LEU A O 1
ATOM 3440 N N . LEU A 1 431 ? -6.658 -0.394 13.037 1.00 96.75 431 LEU A N 1
ATOM 3441 C CA . LEU A 1 431 ? -7.766 -1.273 13.450 1.00 96.75 431 LEU A CA 1
ATOM 3442 C C . LEU A 1 431 ? -7.397 -2.748 13.506 1.00 96.75 431 LEU A C 1
ATOM 3444 O O . LEU A 1 431 ? -7.926 -3.489 14.334 1.00 96.75 431 LEU A O 1
ATOM 3448 N N . ILE A 1 432 ? -6.559 -3.173 12.568 1.00 96.62 432 ILE A N 1
ATOM 3449 C CA . ILE A 1 432 ? -6.215 -4.580 12.344 1.00 96.62 432 ILE A CA 1
ATOM 3450 C C . ILE A 1 432 ? -4.700 -4.780 12.287 1.00 96.62 432 ILE A C 1
ATOM 3452 O O . ILE A 1 432 ? -4.235 -5.873 11.967 1.00 96.62 432 ILE A O 1
ATOM 3456 N N . GLY A 1 433 ? -3.912 -3.737 12.578 1.00 95.81 433 GLY A N 1
ATOM 3457 C CA . GLY A 1 433 ? -2.455 -3.802 12.526 1.00 95.81 433 GLY A CA 1
ATOM 3458 C C . GLY A 1 433 ? -1.939 -4.125 11.132 1.00 95.81 433 GLY A C 1
ATOM 3459 O O . GLY A 1 433 ? -0.936 -4.831 11.008 1.00 95.81 433 GLY A O 1
ATOM 3460 N N . SER A 1 434 ? -2.647 -3.710 10.081 1.00 93.88 434 SER A N 1
ATOM 3461 C CA . SER A 1 434 ? -2.321 -4.175 8.742 1.00 93.88 434 SER A CA 1
ATOM 3462 C C . SER A 1 434 ? -1.016 -3.577 8.209 1.00 93.88 434 SER A C 1
ATOM 3464 O O . SER A 1 434 ? -0.580 -2.497 8.615 1.00 93.88 434 SER A O 1
ATOM 3466 N N . SER A 1 435 ? -0.338 -4.333 7.352 1.00 91.50 435 SER A N 1
ATOM 3467 C CA . SER A 1 435 ? 0.788 -3.858 6.553 1.00 91.50 435 SER A CA 1
ATOM 3468 C C . SER A 1 435 ? 0.760 -4.536 5.194 1.00 91.50 435 SER A C 1
ATOM 3470 O O . SER A 1 435 ? 0.397 -5.708 5.076 1.00 91.50 435 SER A O 1
ATOM 3472 N N . ARG A 1 436 ? 1.164 -3.799 4.159 1.00 91.12 436 ARG A N 1
ATOM 3473 C CA . ARG A 1 436 ? 1.337 -4.346 2.819 1.00 91.12 436 ARG A CA 1
ATOM 3474 C C . ARG A 1 436 ? 2.597 -5.205 2.770 1.00 91.12 436 ARG A C 1
ATOM 3476 O O . ARG A 1 436 ? 3.693 -4.708 3.012 1.00 91.12 436 ARG A O 1
ATOM 3483 N N . VAL A 1 437 ? 2.440 -6.470 2.401 1.00 90.75 437 VAL A N 1
ATOM 3484 C CA . VAL A 1 437 ? 3.527 -7.439 2.186 1.00 90.75 437 VAL A CA 1
ATOM 3485 C C . VAL A 1 437 ? 3.281 -8.095 0.838 1.00 90.75 437 VAL A C 1
ATOM 3487 O O . VAL A 1 437 ? 2.136 -8.436 0.547 1.00 90.75 437 VAL A O 1
ATOM 3490 N N . PHE A 1 438 ? 4.295 -8.257 -0.007 1.00 92.69 438 PHE A N 1
ATOM 3491 C CA . PHE A 1 438 ? 4.201 -8.818 -1.366 1.00 92.69 438 PHE A CA 1
ATOM 3492 C C . PHE A 1 438 ? 2.966 -8.290 -2.124 1.00 92.69 438 PHE A C 1
ATOM 3494 O O . PHE A 1 438 ? 2.124 -9.055 -2.601 1.00 92.69 438 PHE A O 1
ATOM 3501 N N . SER A 1 439 ? 2.804 -6.962 -2.128 1.00 92.31 439 SER A N 1
ATOM 3502 C CA . SER A 1 439 ? 1.677 -6.242 -2.749 1.00 92.31 439 SER A CA 1
ATOM 3503 C C . SER A 1 439 ? 0.260 -6.603 -2.261 1.00 92.31 439 SER A C 1
ATOM 3505 O O . SER A 1 439 ? -0.716 -6.291 -2.937 1.00 92.31 439 SER A O 1
ATOM 3507 N N . ALA A 1 440 ? 0.116 -7.204 -1.078 1.00 92.75 440 ALA A N 1
ATOM 3508 C CA . ALA A 1 440 ? -1.178 -7.516 -0.472 1.00 92.75 440 ALA A CA 1
ATOM 3509 C C . ALA A 1 440 ? -1.257 -7.021 0.974 1.00 92.75 440 ALA A C 1
ATOM 3511 O O . ALA A 1 440 ? -0.289 -7.131 1.728 1.00 92.75 440 ALA A O 1
ATOM 3512 N N . GLU A 1 441 ? -2.419 -6.510 1.374 1.00 92.50 441 GLU A N 1
ATOM 3513 C CA . GLU A 1 441 ? -2.672 -6.110 2.756 1.00 92.50 441 GLU A CA 1
ATOM 3514 C C . GLU A 1 441 ? -2.720 -7.355 3.660 1.00 92.50 441 GLU A C 1
ATOM 3516 O O . GLU A 1 441 ? -3.449 -8.310 3.368 1.00 92.50 441 GLU A O 1
ATOM 3521 N N . GLN A 1 442 ? -1.941 -7.356 4.746 1.00 91.94 442 GLN A N 1
ATOM 3522 C CA . GLN A 1 442 ? -1.905 -8.440 5.729 1.00 91.94 442 GLN A CA 1
ATOM 3523 C C . GLN A 1 442 ? -2.264 -7.942 7.138 1.00 91.94 442 GLN A C 1
ATOM 3525 O O . GLN A 1 442 ? -1.512 -7.141 7.698 1.00 91.94 442 GLN A O 1
ATOM 3530 N N . PRO A 1 443 ? -3.382 -8.402 7.731 1.00 94.00 443 PRO A N 1
ATOM 3531 C CA . PRO A 1 443 ? -3.772 -8.049 9.098 1.00 94.00 443 PRO A CA 1
ATOM 3532 C C . PRO A 1 443 ? -2.944 -8.782 10.169 1.00 94.00 443 PRO A C 1
ATOM 3534 O O . PRO A 1 443 ? -2.613 -9.954 10.011 1.00 94.00 443 PRO A O 1
ATOM 3537 N N . LEU A 1 444 ? -2.692 -8.119 11.306 1.00 94.56 444 LEU A N 1
ATOM 3538 C CA . LEU A 1 444 ? -2.280 -8.773 12.563 1.00 94.56 444 LEU A CA 1
ATOM 3539 C C . LEU A 1 444 ? -3.467 -9.277 13.368 1.00 94.56 444 LEU A C 1
ATOM 3541 O O . LEU A 1 444 ? -3.347 -10.264 14.084 1.00 94.56 444 LEU A O 1
ATOM 3545 N N . VAL A 1 445 ? -4.599 -8.586 13.280 1.00 96.38 445 VAL A N 1
ATOM 3546 C CA . VAL A 1 445 ? -5.825 -8.968 13.972 1.00 96.38 445 VAL A CA 1
ATOM 3547 C C . VAL A 1 445 ? -6.857 -9.322 12.924 1.00 96.38 445 VAL A C 1
ATOM 3549 O O . VAL A 1 445 ? -7.261 -8.483 12.121 1.00 96.38 445 VAL A O 1
ATOM 3552 N N . ILE A 1 446 ? -7.275 -10.580 12.924 1.00 95.88 446 ILE A N 1
ATOM 3553 C CA . ILE A 1 446 ? -8.306 -11.075 12.019 1.00 95.88 446 ILE A CA 1
ATOM 3554 C C . ILE A 1 446 ? -9.600 -11.172 12.818 1.00 95.88 446 ILE A C 1
ATOM 3556 O O . ILE A 1 446 ? -9.604 -11.749 13.902 1.00 95.88 446 ILE A O 1
ATOM 3560 N N . TYR A 1 447 ? -10.702 -10.653 12.277 1.00 97.50 447 TYR A N 1
ATOM 3561 C CA . TYR A 1 447 ? -12.042 -10.829 12.839 1.00 97.50 447 TYR A CA 1
ATOM 3562 C C . TYR A 1 447 ? -12.840 -11.781 11.942 1.00 97.50 447 TYR A C 1
ATOM 3564 O O . TYR A 1 447 ? -13.444 -11.312 10.980 1.00 97.50 447 TYR A O 1
ATOM 3572 N N . PRO A 1 448 ? -12.871 -13.103 12.210 1.00 95.50 448 PRO A N 1
ATOM 3573 C CA . PRO A 1 448 ? -13.506 -14.075 11.310 1.00 95.50 448 PRO A CA 1
ATOM 3574 C C . PRO A 1 448 ? -14.998 -13.824 11.066 1.00 95.50 448 PRO A C 1
ATOM 3576 O O . PRO A 1 448 ? -15.516 -14.170 10.010 1.00 95.50 448 PRO A O 1
ATOM 3579 N N . SER A 1 449 ? -15.674 -13.204 12.034 1.00 94.94 449 SER A N 1
ATOM 3580 C CA . SER A 1 449 ? -17.098 -12.852 11.960 1.00 94.94 449 SER A CA 1
ATOM 3581 C C . SER A 1 449 ? -17.336 -11.348 11.776 1.00 94.94 449 SER A C 1
ATOM 3583 O O . SER A 1 449 ? -18.465 -10.889 11.921 1.00 94.94 449 SER A O 1
ATOM 3585 N N . GLY A 1 450 ? -16.276 -10.579 11.508 1.00 97.06 450 GLY A N 1
ATOM 3586 C CA . GLY A 1 450 ? -16.298 -9.120 11.524 1.00 97.06 450 GLY A CA 1
ATOM 3587 C C . GLY A 1 450 ? -16.273 -8.530 12.939 1.00 97.06 450 GLY A C 1
ATOM 3588 O O . GLY A 1 450 ? -16.686 -9.150 13.922 1.00 97.06 450 GLY A O 1
ATOM 3589 N N . LEU A 1 451 ? -15.759 -7.307 13.049 1.00 97.38 451 LEU A N 1
ATOM 3590 C CA . LEU A 1 451 ? -15.788 -6.511 14.268 1.00 97.38 451 LEU A CA 1
ATOM 3591 C C . LEU A 1 451 ? -17.228 -6.016 14.500 1.00 97.38 451 LEU A C 1
ATOM 3593 O O . LEU A 1 451 ? -17.749 -5.290 13.641 1.00 97.38 451 LEU A O 1
ATOM 3597 N N . PRO A 1 452 ? -17.870 -6.345 15.638 1.00 96.62 452 PRO A N 1
ATOM 3598 C CA . PRO A 1 452 ? -19.253 -5.959 15.897 1.00 96.62 452 PRO A CA 1
ATOM 3599 C C . PRO A 1 452 ? -19.489 -4.450 15.786 1.00 96.62 452 PRO A C 1
ATOM 3601 O O . PRO A 1 452 ? -18.617 -3.640 16.114 1.00 96.62 452 PRO A O 1
ATOM 3604 N N . ASP A 1 453 ? -20.688 -4.062 15.357 1.00 92.88 453 ASP A N 1
ATOM 3605 C CA . ASP A 1 453 ? -21.081 -2.654 15.340 1.00 92.88 453 ASP A CA 1
ATOM 3606 C C . ASP A 1 453 ? -21.092 -2.073 16.757 1.00 92.88 453 ASP A C 1
ATOM 3608 O O . ASP A 1 453 ? -21.529 -2.711 17.724 1.00 92.88 453 ASP A O 1
ATOM 3612 N N . GLY A 1 454 ? -20.598 -0.841 16.872 1.00 92.44 454 GLY A N 1
ATOM 3613 C CA . GLY A 1 454 ? -20.388 -0.179 18.157 1.00 92.44 454 GLY A CA 1
ATOM 3614 C C . GLY A 1 454 ? -19.144 -0.652 18.913 1.00 92.44 454 GLY A C 1
ATOM 3615 O O . GLY A 1 454 ? -18.947 -0.220 20.039 1.00 92.44 454 GLY A O 1
ATOM 3616 N N . VAL A 1 455 ? -18.292 -1.504 18.332 1.00 97.38 455 VAL A N 1
ATOM 3617 C CA . VAL A 1 455 ? -16.967 -1.813 18.890 1.00 97.38 455 VAL A CA 1
ATOM 3618 C C . VAL A 1 455 ? -15.885 -1.139 18.048 1.00 97.38 455 VAL A C 1
ATOM 3620 O O . VAL A 1 455 ? -15.840 -1.295 16.826 1.00 97.38 455 VAL A O 1
ATOM 3623 N N . ALA A 1 456 ? -15.018 -0.379 18.713 1.00 97.69 456 ALA A N 1
ATOM 3624 C CA . ALA A 1 456 ? -13.799 0.189 18.152 1.00 97.69 456 ALA A CA 1
ATOM 3625 C C . ALA A 1 456 ? -12.590 -0.717 18.463 1.00 97.69 456 ALA A C 1
ATOM 3627 O O . ALA A 1 456 ? -12.655 -1.518 19.393 1.00 97.69 456 ALA A O 1
ATOM 3628 N N . SER A 1 457 ? -11.512 -0.605 17.682 1.00 97.88 457 SER A N 1
ATOM 3629 C CA . SER A 1 457 ? -10.296 -1.420 17.793 1.00 97.88 457 SER A CA 1
ATOM 3630 C C . SER A 1 457 ? -9.057 -0.567 17.543 1.00 97.88 457 SER A C 1
ATOM 3632 O O . SER A 1 457 ? -9.013 0.151 16.544 1.00 97.88 457 SER A O 1
ATOM 3634 N N . LEU A 1 458 ? -8.050 -0.690 18.401 1.00 97.62 458 LEU A N 1
ATOM 3635 C CA . LEU A 1 458 ? -6.780 0.010 18.288 1.00 97.62 458 LEU A CA 1
ATOM 3636 C C . LEU A 1 458 ? -5.618 -0.977 18.434 1.00 97.62 458 LEU A C 1
ATOM 3638 O O . LEU A 1 458 ? -5.498 -1.665 19.441 1.00 97.62 458 LEU A O 1
ATOM 3642 N N . VAL A 1 459 ? -4.761 -1.056 17.419 1.00 97.19 459 VAL A N 1
ATOM 3643 C CA . VAL A 1 459 ? -3.628 -1.981 17.345 1.00 97.19 459 VAL A CA 1
ATOM 3644 C C . VAL A 1 459 ? -2.320 -1.208 17.440 1.00 97.19 459 VAL A C 1
ATOM 3646 O O . VAL A 1 459 ? -2.042 -0.293 16.654 1.00 97.19 459 VAL A O 1
ATOM 3649 N N . ASN A 1 460 ? -1.482 -1.620 18.384 1.00 94.81 460 ASN A N 1
ATOM 3650 C CA . ASN A 1 460 ? -0.096 -1.191 18.488 1.00 94.81 460 ASN A CA 1
ATOM 3651 C C . ASN A 1 460 ? 0.803 -2.399 18.214 1.00 94.81 460 ASN A C 1
ATOM 3653 O O . ASN A 1 460 ? 0.565 -3.481 18.741 1.00 94.81 460 ASN A O 1
ATOM 3657 N N . TRP A 1 461 ? 1.810 -2.241 17.358 1.00 91.31 461 TRP A N 1
ATOM 3658 C CA . TRP A 1 461 ? 2.743 -3.318 16.996 1.00 91.31 461 TRP A CA 1
ATOM 3659 C C . TRP A 1 461 ? 4.201 -2.994 17.333 1.00 91.31 461 TRP A C 1
ATOM 3661 O O . TRP A 1 461 ? 5.074 -3.824 17.100 1.00 91.31 461 TRP A O 1
ATOM 3671 N N . ALA A 1 462 ? 4.496 -1.789 17.826 1.00 81.31 462 ALA A N 1
ATOM 3672 C CA . ALA A 1 462 ? 5.868 -1.332 18.054 1.00 81.31 462 ALA A CA 1
ATOM 3673 C C . ALA A 1 462 ? 6.234 -1.203 19.535 1.00 81.31 462 ALA A C 1
ATOM 3675 O O . ALA A 1 462 ? 7.360 -1.549 19.888 1.00 81.31 462 ALA A O 1
ATOM 3676 N N . GLY A 1 463 ? 5.320 -0.691 20.364 1.00 70.69 463 GLY A N 1
ATOM 3677 C CA . GLY A 1 463 ? 5.497 -0.561 21.811 1.00 70.69 463 GLY A CA 1
ATOM 3678 C C . GLY A 1 463 ? 4.917 -1.775 22.533 1.00 70.69 463 GLY A C 1
ATOM 3679 O O . GLY A 1 463 ? 5.481 -2.868 22.497 1.00 70.69 463 GLY A O 1
ATOM 3680 N N . ASN A 1 464 ? 3.744 -1.596 23.142 1.00 77.88 464 ASN A N 1
ATOM 3681 C CA . ASN A 1 464 ? 2.968 -2.689 23.725 1.00 77.88 464 ASN A CA 1
ATOM 3682 C C . ASN A 1 464 ? 2.227 -3.429 22.612 1.00 77.88 464 ASN A C 1
ATOM 3684 O O . ASN A 1 464 ? 1.120 -3.052 22.236 1.00 77.88 464 ASN A O 1
ATOM 3688 N N . THR A 1 465 ? 2.876 -4.449 22.048 1.00 89.88 465 THR A N 1
ATOM 3689 C CA . THR A 1 465 ? 2.331 -5.188 20.905 1.00 89.88 465 THR A CA 1
ATOM 3690 C C . THR A 1 465 ? 1.039 -5.900 21.307 1.00 89.88 465 THR A C 1
ATOM 3692 O O . THR A 1 465 ? 1.050 -6.852 22.088 1.00 89.88 465 THR A O 1
ATOM 3695 N N . GLY A 1 466 ? -0.090 -5.412 20.802 1.00 95.25 466 GLY A N 1
ATOM 3696 C CA . GLY A 1 466 ? -1.407 -5.787 21.294 1.00 95.25 466 GLY A CA 1
ATOM 3697 C C . GLY A 1 466 ? -2.545 -5.111 20.544 1.00 95.25 466 GLY A C 1
ATOM 3698 O O . GLY A 1 466 ? -2.346 -4.271 19.661 1.00 95.25 466 GLY A O 1
ATOM 3699 N N . VAL A 1 467 ? -3.755 -5.513 20.908 1.00 97.31 467 VAL A N 1
ATOM 3700 C CA . VAL A 1 467 ? -5.009 -4.955 20.413 1.00 97.31 467 VAL A CA 1
ATOM 3701 C C . VAL A 1 467 ? -5.886 -4.552 21.587 1.00 97.31 467 VAL A C 1
ATOM 3703 O O . VAL A 1 467 ? -6.059 -5.307 22.542 1.00 97.31 467 VAL A O 1
ATOM 3706 N N . GLU A 1 468 ? -6.461 -3.365 21.485 1.00 97.38 468 GLU A N 1
ATOM 3707 C CA . GLU A 1 468 ? -7.422 -2.806 22.422 1.00 97.38 468 GLU A CA 1
ATOM 3708 C C . GLU A 1 468 ? -8.781 -2.689 21.739 1.00 97.38 468 GLU A C 1
ATOM 3710 O O . GLU A 1 468 ? -8.876 -2.306 20.575 1.00 97.38 468 GLU A O 1
ATOM 3715 N N . TRP A 1 469 ? -9.850 -2.981 22.470 1.00 98.12 469 TRP A N 1
ATOM 3716 C CA . TRP A 1 469 ? -11.220 -2.812 22.012 1.00 98.12 469 TRP A CA 1
ATOM 3717 C C . TRP A 1 469 ? -12.020 -1.980 22.989 1.00 98.12 469 TRP A C 1
ATOM 3719 O O . TRP A 1 469 ? -11.950 -2.201 24.196 1.00 98.12 469 TRP A O 1
ATOM 3729 N N . PHE A 1 470 ? -12.869 -1.106 22.458 1.00 98.12 470 PHE A N 1
ATOM 3730 C CA . PHE A 1 470 ? -13.788 -0.302 23.253 1.00 98.12 470 PHE A CA 1
ATOM 3731 C C . PHE A 1 470 ? -15.214 -0.438 22.724 1.00 98.12 470 PHE A C 1
ATOM 3733 O O . PHE A 1 470 ? -15.456 -0.254 21.530 1.00 98.12 470 PHE A O 1
ATOM 3740 N N . ASN A 1 471 ? -16.173 -0.731 23.602 1.00 97.75 471 ASN A N 1
ATOM 3741 C CA . ASN A 1 471 ? -17.583 -0.816 23.226 1.00 97.75 471 ASN A CA 1
ATOM 3742 C C . ASN A 1 471 ? -18.281 0.540 23.417 1.00 97.75 471 ASN A C 1
ATOM 3744 O O . ASN A 1 471 ? -18.589 0.948 24.536 1.00 97.75 471 ASN A O 1
ATOM 3748 N N . THR A 1 472 ? -18.557 1.233 22.313 1.00 95.88 472 THR A N 1
ATOM 3749 C CA . THR A 1 472 ? -19.320 2.488 22.266 1.00 95.88 472 THR A CA 1
ATOM 3750 C C . THR A 1 472 ? -20.838 2.274 22.266 1.00 95.88 472 THR A C 1
ATOM 3752 O O . THR A 1 472 ? -21.578 3.254 22.239 1.00 95.88 472 THR A O 1
ATOM 3755 N N . GLY A 1 473 ? -21.311 1.026 22.206 1.00 93.94 473 GLY A N 1
ATOM 3756 C CA . GLY A 1 473 ? -22.729 0.677 22.181 1.00 93.94 473 GLY A CA 1
ATOM 3757 C C . GLY A 1 473 ? -23.367 0.572 23.568 1.00 93.94 473 GLY A C 1
ATOM 3758 O O . GLY A 1 473 ? -22.719 0.741 24.596 1.00 93.94 473 GLY A O 1
ATOM 3759 N N . GLU A 1 474 ? -24.663 0.254 23.581 1.00 94.69 474 GLU A N 1
ATOM 3760 C CA . GLU A 1 474 ? -25.485 0.165 24.802 1.00 94.69 474 GLU A CA 1
ATOM 3761 C C . GLU A 1 474 ? -25.612 -1.260 25.362 1.00 94.69 474 GLU A C 1
ATOM 3763 O O . GLU A 1 474 ? -26.102 -1.457 26.471 1.00 94.69 474 GLU A O 1
ATOM 3768 N N . VAL A 1 475 ? -25.169 -2.270 24.607 1.00 96.56 475 VAL A N 1
ATOM 3769 C CA . VAL A 1 475 ? -25.244 -3.690 24.986 1.00 96.56 475 VAL A CA 1
ATOM 3770 C C . VAL A 1 475 ? -23.868 -4.337 24.944 1.00 96.56 475 VAL A C 1
ATOM 3772 O O . VAL A 1 475 ? -23.002 -3.912 24.179 1.00 96.56 475 VAL A O 1
ATOM 3775 N N . ALA A 1 476 ? -23.658 -5.375 25.755 1.00 97.69 476 ALA A N 1
ATOM 3776 C CA . ALA A 1 476 ? -22.407 -6.126 25.727 1.00 97.69 476 ALA A CA 1
ATOM 3777 C C . ALA A 1 476 ? -22.200 -6.760 24.340 1.00 97.69 476 ALA A C 1
ATOM 3779 O O . ALA A 1 476 ? -23.145 -7.272 23.733 1.00 97.69 476 ALA A O 1
ATOM 3780 N N . ARG A 1 477 ? -20.965 -6.729 23.835 1.00 97.81 477 ARG A N 1
ATOM 3781 C CA . ARG A 1 477 ? -20.601 -7.294 22.529 1.00 97.81 477 ARG A CA 1
ATOM 3782 C C . ARG A 1 477 ? -19.488 -8.312 22.695 1.00 97.81 477 ARG A C 1
ATOM 3784 O O . ARG A 1 477 ? -18.515 -8.049 23.393 1.00 97.81 477 ARG A O 1
ATOM 3791 N N . THR A 1 478 ? -19.617 -9.454 22.032 1.00 98.06 478 THR A N 1
ATOM 3792 C CA . THR A 1 478 ? -18.547 -10.450 21.961 1.00 98.06 478 THR A CA 1
ATOM 3793 C C . THR A 1 478 ? -17.775 -10.265 20.663 1.00 98.06 478 THR A C 1
ATOM 3795 O O . THR A 1 478 ? -18.338 -10.386 19.577 1.00 98.06 478 THR A O 1
ATOM 3798 N N . VAL A 1 479 ? -16.484 -9.973 20.781 1.00 98.12 479 VAL A N 1
ATOM 3799 C CA . VAL A 1 479 ? -15.539 -9.935 19.666 1.00 98.12 479 VAL A CA 1
ATOM 3800 C C . VAL A 1 479 ? -14.946 -11.326 19.500 1.00 98.12 479 VAL A C 1
ATOM 3802 O O . VAL A 1 479 ? -14.417 -11.892 20.456 1.00 98.12 479 VAL A O 1
ATOM 3805 N N . THR A 1 480 ? -15.028 -11.864 18.284 1.00 98.25 480 THR A N 1
ATOM 3806 C CA . THR A 1 480 ? -14.293 -13.071 17.888 1.00 98.25 480 THR A CA 1
ATOM 3807 C C . THR A 1 480 ? -13.098 -12.647 17.052 1.00 98.25 480 THR A C 1
ATOM 3809 O O . THR A 1 480 ? -13.281 -11.975 16.036 1.00 98.25 480 THR A O 1
ATOM 3812 N N . TRP A 1 481 ? -11.891 -13.016 17.469 1.00 97.88 481 TRP A N 1
ATOM 3813 C CA . TRP A 1 481 ? -10.659 -12.580 16.815 1.00 97.88 481 TRP A CA 1
ATOM 3814 C C . TRP A 1 481 ? -9.609 -13.691 16.759 1.00 97.88 481 TRP A C 1
ATOM 3816 O O . TRP A 1 481 ? -9.662 -14.650 17.525 1.00 97.88 481 TRP A O 1
ATOM 3826 N N . VAL A 1 482 ? -8.662 -13.566 15.835 1.00 96.50 482 VAL A N 1
ATOM 3827 C CA . VAL A 1 482 ? -7.500 -14.446 15.683 1.00 96.50 482 VAL A CA 1
ATOM 3828 C C . VAL A 1 482 ? -6.247 -13.578 15.639 1.00 96.50 482 VAL A C 1
ATOM 3830 O O . VAL A 1 482 ? -6.221 -12.543 14.967 1.00 96.50 482 VAL A O 1
ATOM 3833 N N . ASP A 1 483 ? -5.209 -14.023 16.341 1.00 95.12 483 ASP A N 1
ATOM 3834 C CA . ASP A 1 483 ? -3.869 -13.451 16.255 1.00 95.12 483 ASP A CA 1
ATOM 3835 C C . ASP A 1 483 ? -3.213 -13.873 14.930 1.00 95.12 483 ASP A C 1
ATOM 3837 O O . ASP A 1 483 ? -2.644 -14.958 14.811 1.00 95.12 483 ASP A O 1
ATOM 3841 N N . GLY A 1 484 ? -3.317 -13.010 13.921 1.00 91.50 484 GLY A N 1
ATOM 3842 C CA . GLY A 1 484 ? -2.747 -13.198 12.585 1.00 91.50 484 GLY A CA 1
ATOM 3843 C C . GLY A 1 484 ? -1.217 -13.160 12.554 1.00 91.50 484 GLY A C 1
ATOM 3844 O O . GLY A 1 484 ? -0.612 -13.498 11.538 1.00 91.50 484 GLY A O 1
ATOM 3845 N N . SER A 1 485 ? -0.568 -12.808 13.667 1.00 86.56 485 SER A N 1
ATOM 3846 C CA . SER A 1 485 ? 0.883 -12.926 13.807 1.00 86.56 485 SER A CA 1
ATOM 3847 C C . SER A 1 485 ? 1.350 -14.379 14.007 1.00 86.56 485 SER A C 1
ATOM 3849 O O . SER A 1 485 ? 2.546 -14.670 13.912 1.00 86.56 485 SER A O 1
ATOM 3851 N N . ARG A 1 486 ? 0.411 -15.317 14.224 1.00 86.25 486 ARG A N 1
ATOM 3852 C CA . ARG A 1 486 ? 0.679 -16.727 14.533 1.00 86.25 486 ARG A CA 1
ATOM 3853 C C . ARG A 1 486 ? 0.046 -17.690 13.518 1.00 86.25 486 ARG A C 1
ATOM 3855 O O . ARG A 1 486 ? -1.180 -17.771 13.418 1.00 86.25 486 ARG A O 1
ATOM 3862 N N . PRO A 1 487 ? 0.855 -18.500 12.812 1.00 81.81 487 PRO A N 1
ATOM 3863 C CA . PRO A 1 487 ? 0.354 -19.596 11.993 1.00 81.81 487 PRO A CA 1
ATOM 3864 C C . PRO A 1 487 ? -0.484 -20.573 12.821 1.00 81.81 487 PRO A C 1
ATOM 3866 O O . PRO A 1 487 ? -0.037 -21.055 13.859 1.00 81.81 487 PRO A O 1
ATOM 3869 N N . GLY A 1 488 ? -1.695 -20.876 12.352 1.00 84.69 488 GLY A N 1
ATOM 3870 C CA . GLY A 1 488 ? -2.583 -21.842 13.004 1.00 84.69 488 GLY A CA 1
ATOM 3871 C C . GLY A 1 488 ? -3.241 -21.356 14.300 1.00 84.69 488 GLY A C 1
ATOM 3872 O O . GLY A 1 488 ? -3.826 -22.177 15.007 1.00 84.69 488 GLY A O 1
ATOM 3873 N N . ALA A 1 489 ? -3.175 -20.058 14.627 1.00 90.44 489 ALA A N 1
ATOM 3874 C CA . ALA A 1 489 ? -3.903 -19.517 15.770 1.00 90.44 489 ALA A CA 1
ATOM 3875 C C . ALA A 1 489 ? -5.410 -19.784 15.654 1.00 90.44 489 ALA A C 1
ATOM 3877 O O . ALA A 1 489 ? -6.027 -19.583 14.606 1.00 90.44 489 ALA A O 1
ATOM 3878 N N . THR A 1 490 ? -6.004 -20.235 16.756 1.00 94.38 490 THR A N 1
ATOM 3879 C CA . THR A 1 490 ? -7.438 -20.499 16.840 1.00 94.38 490 THR A CA 1
ATOM 3880 C C . THR A 1 490 ? -8.208 -19.238 17.243 1.00 94.38 490 THR A C 1
ATOM 3882 O O . THR A 1 490 ? -7.651 -18.362 17.916 1.00 94.38 490 THR A O 1
ATOM 3885 N N . PRO A 1 491 ? -9.492 -19.125 16.855 1.00 97.00 491 PRO A N 1
ATOM 3886 C CA . PRO A 1 491 ? -10.343 -18.024 17.288 1.00 97.00 491 PRO A CA 1
ATOM 3887 C C . PRO A 1 491 ? -10.453 -17.920 18.811 1.00 97.00 491 PRO A C 1
ATOM 3889 O O . PRO A 1 491 ? -10.629 -18.916 19.512 1.00 97.00 491 PRO A O 1
ATOM 3892 N N . GLN A 1 492 ? -10.387 -16.688 19.302 1.00 97.19 492 GLN A N 1
ATOM 3893 C CA . GLN A 1 492 ? -10.588 -16.303 20.692 1.00 97.19 492 GLN A CA 1
ATOM 3894 C C . GLN A 1 492 ? -11.815 -15.401 20.812 1.00 97.19 492 GLN A C 1
ATOM 3896 O O . GLN A 1 492 ? -12.187 -14.708 19.861 1.00 97.19 492 GLN A O 1
ATOM 3901 N N . HIS A 1 493 ? -12.427 -15.384 21.996 1.00 97.69 493 HIS A N 1
ATOM 3902 C CA . HIS A 1 493 ? -13.646 -14.625 22.261 1.00 97.69 493 HIS A CA 1
ATOM 3903 C C . HIS A 1 493 ? -13.462 -13.698 23.457 1.00 97.69 493 HIS A C 1
ATOM 3905 O O . HIS A 1 493 ? -13.067 -14.136 24.536 1.00 97.69 493 HIS A O 1
ATOM 3911 N N . VAL A 1 494 ? -13.794 -12.422 23.275 1.00 97.75 494 VAL A N 1
ATOM 3912 C CA . VAL A 1 494 ? -13.734 -11.405 24.329 1.00 97.75 494 VAL A CA 1
ATOM 3913 C C . VAL A 1 494 ? -15.078 -10.696 24.392 1.00 97.75 494 VAL A C 1
ATOM 3915 O O . VAL A 1 494 ? -15.519 -10.111 23.407 1.00 97.75 494 VAL A O 1
ATOM 3918 N N . THR A 1 495 ? -15.742 -10.744 25.545 1.00 98.12 495 THR A N 1
ATOM 3919 C CA . THR A 1 495 ? -16.989 -10.001 25.770 1.00 98.12 495 THR A CA 1
ATOM 3920 C C . THR A 1 495 ? -16.684 -8.662 26.424 1.00 98.12 495 THR A C 1
ATOM 3922 O O . THR A 1 495 ? -16.026 -8.603 27.463 1.00 98.12 495 THR A O 1
ATOM 3925 N N . ILE A 1 496 ? -17.183 -7.593 25.811 1.00 97.94 496 ILE A N 1
ATOM 3926 C CA . ILE A 1 496 ? -16.913 -6.206 26.175 1.00 97.94 496 ILE A CA 1
ATOM 3927 C C . ILE A 1 496 ? -18.235 -5.556 26.598 1.00 97.94 496 ILE A C 1
ATOM 3929 O O . ILE A 1 496 ? -19.118 -5.363 25.750 1.00 97.94 496 ILE A O 1
ATOM 3933 N N . PRO A 1 497 ? -18.421 -5.239 27.889 1.00 97.81 497 PRO A N 1
ATOM 3934 C CA . PRO A 1 497 ? -19.592 -4.503 28.353 1.00 97.81 497 PRO A CA 1
ATOM 3935 C C . PRO A 1 497 ? -19.676 -3.083 27.758 1.00 97.81 497 PRO A C 1
ATOM 3937 O O . PRO A 1 497 ? -18.666 -2.555 27.293 1.00 97.81 497 PRO A O 1
ATOM 3940 N N . PRO A 1 498 ? -20.861 -2.451 27.759 1.00 97.19 498 PRO A N 1
ATOM 3941 C CA . PRO A 1 498 ? -21.043 -1.066 27.317 1.00 97.19 498 PRO A CA 1
ATOM 3942 C C . PRO A 1 498 ? -20.105 -0.088 28.029 1.00 97.19 498 PRO A C 1
ATOM 3944 O O . PRO A 1 498 ? -20.043 -0.071 29.258 1.00 97.19 498 PRO A O 1
ATOM 3947 N N . GLY A 1 499 ? -19.403 0.755 27.271 1.00 96.56 499 GLY A N 1
ATOM 3948 C CA . GLY A 1 499 ? -18.491 1.758 27.824 1.00 96.56 499 GLY A CA 1
ATOM 3949 C C . GLY A 1 499 ? -17.243 1.181 28.496 1.00 96.56 499 GLY A C 1
ATOM 3950 O O . GLY A 1 499 ? -16.594 1.891 29.264 1.00 96.56 499 GLY A O 1
ATOM 3951 N N . GLU A 1 500 ? -16.916 -0.088 28.249 1.00 97.25 500 GLU A N 1
ATOM 3952 C CA . GLU A 1 500 ? -15.708 -0.728 28.763 1.00 97.25 500 GLU A CA 1
ATOM 3953 C C . GLU A 1 500 ? -14.675 -0.993 27.666 1.00 97.25 500 GLU A C 1
ATOM 3955 O O . GLU A 1 500 ? -14.999 -1.140 26.482 1.00 97.25 500 GLU A O 1
ATOM 3960 N N . GLN A 1 501 ? -13.423 -1.090 28.114 1.00 96.12 501 GLN A N 1
ATOM 3961 C CA . GLN A 1 501 ? -12.269 -1.477 27.317 1.00 96.12 501 GLN A CA 1
ATOM 3962 C C . GLN A 1 501 ? -11.815 -2.896 27.673 1.00 96.12 501 GLN A C 1
ATOM 3964 O O . GLN A 1 501 ? -11.905 -3.328 28.829 1.00 96.12 501 GLN A O 1
ATOM 3969 N N . ARG A 1 502 ? -11.319 -3.625 26.676 1.00 97.56 502 ARG A N 1
ATOM 3970 C CA . ARG A 1 502 ? -10.583 -4.884 26.841 1.00 97.56 502 ARG A CA 1
ATOM 3971 C C . ARG A 1 502 ? -9.359 -4.863 25.943 1.00 97.56 502 ARG A C 1
ATOM 3973 O O . ARG A 1 502 ? -9.382 -4.219 24.904 1.00 97.56 502 ARG A O 1
ATOM 3980 N N . GLU A 1 503 ? -8.332 -5.602 26.322 1.00 96.69 503 GLU A N 1
ATOM 3981 C CA . GLU A 1 503 ? -7.094 -5.706 25.558 1.00 96.69 503 GLU A CA 1
ATOM 3982 C C . GLU A 1 503 ? -6.630 -7.158 25.476 1.00 96.69 503 GLU A C 1
ATOM 3984 O O . GLU A 1 503 ? -6.995 -7.991 26.312 1.00 96.69 503 GLU A O 1
ATOM 3989 N N . ALA A 1 504 ? -5.840 -7.459 24.453 1.00 96.25 504 ALA A N 1
ATOM 3990 C CA . ALA A 1 504 ? -5.136 -8.721 24.324 1.00 96.25 504 ALA A CA 1
ATOM 3991 C C . ALA A 1 504 ? -3.747 -8.503 23.704 1.00 96.25 504 ALA A C 1
ATOM 3993 O O . ALA A 1 504 ? -3.605 -7.680 22.795 1.00 96.25 504 ALA A O 1
ATOM 3994 N N . PRO A 1 505 ? -2.721 -9.244 24.156 1.00 94.88 505 PRO A N 1
ATOM 3995 C CA . PRO A 1 505 ? -1.393 -9.164 23.565 1.00 94.88 505 PRO A CA 1
ATOM 3996 C C . PRO A 1 505 ? -1.364 -9.822 22.179 1.00 94.88 505 PRO A C 1
ATOM 3998 O O . PRO A 1 505 ? -2.107 -10.769 21.906 1.00 94.88 505 PRO A O 1
ATOM 4001 N N . LEU A 1 506 ? -0.452 -9.351 21.332 1.00 92.94 506 LEU A N 1
ATOM 4002 C CA . LEU A 1 506 ? -0.078 -9.990 20.069 1.00 92.94 506 LEU A CA 1
ATOM 4003 C C . LEU A 1 506 ? 1.325 -10.588 20.212 1.00 92.94 506 LEU A C 1
ATOM 4005 O O . LEU A 1 506 ? 2.196 -9.973 20.826 1.00 92.94 506 LEU A O 1
ATOM 4009 N N . GLU A 1 507 ? 1.563 -11.783 19.663 1.00 87.12 507 GLU A N 1
ATOM 4010 C CA . GLU A 1 507 ? 2.864 -12.451 19.835 1.00 87.12 507 GLU A CA 1
ATOM 4011 C C . GLU A 1 507 ? 3.974 -11.782 19.018 1.00 87.12 507 GLU A C 1
ATOM 4013 O O . GLU A 1 507 ? 5.105 -11.653 19.490 1.00 87.12 507 GLU A O 1
ATOM 4018 N N . LYS A 1 508 ? 3.671 -11.363 17.783 1.00 85.12 508 LYS A N 1
ATOM 4019 C CA . LYS A 1 508 ? 4.655 -10.750 16.885 1.00 85.12 508 LYS A CA 1
ATOM 4020 C C . LYS A 1 508 ? 4.123 -9.477 16.253 1.00 85.12 508 LYS A C 1
ATOM 4022 O O . LYS A 1 508 ? 2.948 -9.349 15.920 1.00 85.12 508 LYS A O 1
ATOM 4027 N N . ALA A 1 509 ? 5.049 -8.561 15.993 1.00 83.19 509 ALA A N 1
ATOM 4028 C CA . ALA A 1 509 ? 4.762 -7.319 15.297 1.00 83.19 509 ALA A CA 1
ATOM 4029 C C . ALA A 1 509 ? 4.475 -7.527 13.805 1.00 83.19 509 ALA A C 1
ATOM 4031 O O . ALA A 1 509 ? 3.924 -6.633 13.184 1.00 83.19 509 ALA A O 1
ATOM 4032 N N . PHE A 1 510 ? 4.820 -8.664 13.192 1.00 82.75 510 PHE A N 1
ATOM 4033 C CA . PHE A 1 510 ? 4.651 -8.906 11.752 1.00 82.75 510 PHE A CA 1
ATOM 4034 C C . PHE A 1 510 ? 3.912 -10.232 11.498 1.00 82.75 510 PHE A C 1
ATOM 4036 O O . PHE A 1 510 ? 4.184 -11.204 12.207 1.00 82.75 510 PHE A O 1
ATOM 4043 N N . PRO A 1 511 ? 2.985 -10.299 10.522 1.00 71.88 511 PRO A N 1
ATOM 4044 C CA . PRO A 1 511 ? 2.339 -11.554 10.137 1.00 71.88 511 PRO A CA 1
ATOM 4045 C C . PRO A 1 511 ? 3.378 -12.560 9.626 1.00 71.88 511 PRO A C 1
ATOM 4047 O O . PRO A 1 511 ? 4.385 -12.160 9.047 1.00 71.88 511 PRO A O 1
ATOM 4050 N N . ILE A 1 512 ? 3.167 -13.865 9.832 1.00 62.59 512 ILE A N 1
ATOM 4051 C CA . ILE A 1 512 ? 4.044 -14.901 9.261 1.00 62.59 512 ILE A CA 1
ATOM 4052 C C . ILE A 1 512 ? 3.483 -15.337 7.910 1.00 62.59 512 ILE A C 1
ATOM 4054 O O . ILE A 1 512 ? 2.445 -15.988 7.847 1.00 62.59 512 ILE A O 1
ATOM 4058 N N . ALA A 1 513 ? 4.200 -15.018 6.835 1.00 55.56 513 ALA A N 1
ATOM 4059 C CA . ALA A 1 513 ? 3.874 -15.435 5.478 1.00 55.56 513 ALA A CA 1
ATOM 4060 C C . ALA A 1 513 ? 5.056 -16.188 4.858 1.00 55.56 513 ALA A C 1
ATOM 4062 O O . ALA A 1 513 ? 5.614 -15.762 3.850 1.00 55.56 513 ALA A O 1
ATOM 4063 N N . ARG A 1 514 ? 5.463 -17.315 5.453 1.00 50.75 514 ARG A N 1
ATOM 4064 C CA . ARG A 1 514 ? 6.244 -18.291 4.686 1.00 50.75 514 ARG A CA 1
ATOM 4065 C C . ARG A 1 514 ? 5.255 -19.064 3.824 1.00 50.75 514 ARG A C 1
ATOM 4067 O O . ARG A 1 514 ? 4.337 -19.678 4.366 1.00 50.75 514 ARG A O 1
ATOM 4074 N N . ALA A 1 515 ? 5.417 -18.994 2.502 1.00 47.59 515 ALA A N 1
ATOM 4075 C CA . ALA A 1 515 ? 4.767 -19.941 1.609 1.00 47.59 515 ALA A CA 1
ATOM 4076 C C . ALA A 1 515 ? 5.161 -21.335 2.105 1.00 47.59 515 ALA A C 1
ATOM 4078 O O . ALA A 1 515 ? 6.346 -21.658 2.188 1.00 47.59 515 ALA A O 1
ATOM 4079 N N . VAL A 1 516 ? 4.184 -22.117 2.557 1.00 37.59 516 VAL A N 1
ATOM 4080 C CA . VAL A 1 516 ? 4.444 -23.511 2.897 1.00 37.59 516 VAL A CA 1
ATOM 4081 C C . VAL A 1 516 ? 4.715 -24.183 1.560 1.00 37.59 516 VAL A C 1
ATOM 4083 O O . VAL A 1 516 ? 3.819 -24.229 0.720 1.00 37.59 516 VAL A O 1
ATOM 4086 N N . ALA A 1 517 ? 5.962 -24.598 1.332 1.00 31.92 517 ALA A N 1
ATOM 4087 C CA . ALA A 1 517 ? 6.319 -25.391 0.166 1.00 31.92 517 ALA A CA 1
ATOM 4088 C C . ALA A 1 517 ? 5.400 -26.622 0.138 1.00 31.92 517 ALA A C 1
ATOM 4090 O O . ALA A 1 517 ? 5.405 -27.415 1.084 1.00 31.92 517 ALA A O 1
ATOM 4091 N N . GLY A 1 518 ? 4.553 -26.695 -0.888 1.00 30.73 518 GLY A N 1
ATOM 4092 C CA . GLY A 1 518 ? 3.744 -27.867 -1.210 1.00 30.73 518 GLY A CA 1
ATOM 4093 C C . GLY A 1 518 ? 4.534 -28.843 -2.058 1.00 30.73 518 GLY A C 1
ATOM 4094 O O . GLY A 1 518 ? 5.275 -28.358 -2.944 1.00 30.73 518 GLY A O 1
#

pLDDT: mean 90.95, std 11.39, range [30.73, 98.38]